Protein AF-0000000079912843 (afdb_homodimer)

pLDDT: mean 83.95, std 16.17, range [25.69, 98.44]

InterPro domains:
  IPR009057 Homedomain-like superfamily [SSF46689] (235-285)
  IPR009057 Homedomain-like superfamily [SSF46689] (287-336)
  IPR018060 AraC-like, DNA binding HTH domain [PF12833] (257-337)
  IPR018060 AraC-like, DNA binding HTH domain [PS01124] (238-339)
  IPR018060 AraC-like, DNA binding HTH domain [SM00342] (251-337)
  IPR018062 HTH domain AraC-type, conserved site [PS00041] (288-333)
  IPR035418 Transcription regulator HTH, AraC- type, ligand binding domain-like [PF14525] (35-214)
  IPR050204 AraC/XylS family transcriptional regulators [PTHR46796] (86-337)

Nearest PDB structures (foldseek):
  5fpx-assembly1_A  TM=7.312E-01  e=2.379E-04  Yersinia enterocolitica subsp. enterocolitica 8081
  3h9a-assembly1_A  TM=6.000E-01  e=5.145E-05  Bacillus subtilis
  6o2d-assembly1_A  TM=7.009E-01  e=7.924E-04  Schizosaccharomyces pombe
  1y3t-assembly1_B  TM=7.402E-01  e=2.121E-03  Bacillus subtilis
  2h0v-assembly1_B  TM=5.471E-01  e=1.446E-03  Bacillus subtilis

Radius of gyration: 29.7 Å; Cα contacts (8 Å, |Δi|>4): 1216; chains: 2; bounding box: 81×77×132 Å

Secondary structure (DSSP, 8-state):
---------------------SEEEEEES-HHHHHHHHHHHS---EEEE--SSSPP-EEEEEEEETTEEEEEEE-SS-EEEEEEE--SEEEEEEEEES-EEEEETTEEEEEBTTEEEEE-TTSEEEEEEE-TT-EEEEEEEEHHHHHHHHHHHHTS---SS----SEEETTSHHHHHHHHHHHHHHGGGGSS--GGG-HHHHHHHHHHHHHHHHHHS--TTHHHHHS------HHHHHHHHHHHHH-TTS---HHHHHHHHTS-HHHHHHHHHHHTSS-HHHHHHHHHHHHHHHHHHH--TTT--HHHHHHHTT---HHHHHHHHHHHHSS-HHHHHHH-/---------------------SEEEEEES-HHHHHHHHHHHS---EEEE--SSSPP-EEEEEEEETTEEEEEEE-SS-EEEEEEE--SEEEEEEEEES-EEEEETTEEEEEBTTEEEEE-TTSEEEEEEE-TT-EEEEEEEEHHHHHHHHHHHHTS---SS----SEEETTSHHHHHHHHHHHHHHGGGGSS--GGG-HHHHHHHHHHHHHHHHHHS--TTHHHHHS------HHHHHHHHHHHHH-TTS---HHHHHHHHTS-HHHHHHHIIIIISS-HHHHHHHHHHHHHHHHHHH--TTT--HHHHHHHTT---HHHHHHHHHHHHSS-HHHHHHH-

Solvent-accessible surface area (backbone atoms only — not comparable to full-atom values): 35858 Å² total; per-residue (Å²): 138,83,78,79,78,75,76,77,76,78,72,75,70,70,75,68,82,72,78,74,54,68,45,48,76,50,74,44,67,45,68,69,56,48,39,49,53,46,24,73,72,70,51,63,55,50,70,44,72,74,44,79,79,50,59,47,47,29,40,38,32,34,36,72,56,83,64,32,35,42,32,40,42,32,37,38,16,29,28,27,40,39,42,44,53,60,65,60,26,36,33,40,39,36,29,72,34,54,42,38,31,33,41,46,90,91,44,76,47,77,33,29,66,52,30,24,38,43,47,48,24,89,40,58,41,31,35,70,35,33,36,34,67,23,31,27,39,40,38,39,35,30,34,70,55,55,54,48,51,50,26,60,74,63,70,42,90,64,82,74,78,74,59,60,47,47,61,34,55,34,76,42,70,41,25,38,43,44,46,48,54,50,48,56,65,54,66,42,56,85,38,67,71,50,49,63,68,33,75,88,24,24,58,32,47,48,51,24,52,51,46,36,47,53,69,47,37,52,38,86,60,29,60,72,69,67,39,69,44,68,68,37,44,69,63,40,45,47,46,41,51,47,49,42,69,75,42,52,53,53,89,76,40,67,59,57,44,10,56,72,54,69,42,44,53,63,18,43,41,50,23,21,43,69,77,69,65,43,46,62,66,56,48,49,50,52,51,26,48,52,50,38,47,54,48,30,56,70,31,48,56,89,78,50,51,66,63,58,46,36,45,60,39,61,41,83,47,64,66,60,46,37,50,53,40,21,72,75,67,74,44,43,56,66,55,44,20,61,74,69,138,83,79,78,75,76,77,76,78,76,74,74,69,71,74,68,79,73,79,73,53,68,45,47,77,48,72,44,64,45,68,68,57,47,41,51,54,46,24,72,73,68,53,63,56,50,71,44,72,73,44,80,79,50,60,48,48,30,39,38,30,35,34,71,56,84,65,30,36,43,33,40,42,31,37,38,18,29,27,28,38,40,42,45,51,60,64,59,27,35,34,39,40,37,29,72,32,52,43,38,32,32,42,48,89,92,44,76,46,76,32,29,64,51,30,22,39,43,48,49,24,86,40,58,43,31,35,71,35,32,37,35,70,22,31,27,38,40,37,40,34,31,35,70,57,54,54,47,51,50,25,61,74,63,72,41,91,63,82,76,79,76,59,60,46,48,60,33,56,34,75,41,68,40,24,38,43,44,46,46,53,50,49,57,66,53,65,43,56,84,39,67,69,49,48,64,69,34,75,88,25,24,57,31,48,48,50,24,52,51,46,37,47,55,69,46,38,52,37,85,60,28,58,73,70,66,40,68,45,68,66,38,45,71,63,38,44,47,46,42,51,47,49,41,69,75,43,53,54,53,89,77,40,66,59,54,44,11,56,72,52,70,40,47,52,62,18,44,41,49,22,22,43,70,78,69,63,43,47,63,66,56,49,49,51,52,52,27,49,51,51,37,48,54,47,29,56,69,34,46,56,89,78,51,49,67,63,58,46,36,45,61,41,61,41,84,46,64,66,58,46,38,51,54,41,22,69,74,67,73,44,42,55,63,54,44,20,60,74,72

Organism: NCBI:txid1990687

Foldseek 3Di:
DPPPPPPPPPPVVPPDPLPFQQKDKDWDQDQVVVQVVCCVQANRKDKAFPDPPPTFIKIKIWGDQDQKIKIKIAGLGKMKIWRFASQFKKKKKAWPDDWWWKDWPPDIDIHDNQKIFIHDRHTTIITGIDHNPTMIMMMIGGQVVLLVLVCVLLVHHDDDDWDWDGIQGCVDPLNVVLVVLSCVVCVCSVPRDDPCSPNVRVVVSVSVSSVSCLQRIDTDCNCSNPVQFPQCPPVLLVVLVVVCLVCLQDPDDLQNSCVVSVGHSNNNQVNCCVVVVDGSVVSSVVSLLVQLLVCLLVDALVPDDSCVSCVSRPNPDQVVSQVVNCVVPVHGSNVSNVVD/DPPPPPPPPPPVPPPDPLPFQQKDKDWDQDQVVVQVVCCVQANRKDKAFPDPPPTFIKIKIWGDQDQKIKIKIAGLGKMKIWRFASQFKKKKKAKPDDWWWKDWPPDIDIHYNQKIFIHFRHTTIITGIDHNPTMIMMMIGGQVVLLVLVCVLLVHHDDDDWDWDGIQGCVDPLNVVLVVLSCVVCVCSVPRDDPCSPNVRVVVSVSVSSVSCLQRIDTDCNCSNPVQFPQCPPVLLVVLVVVCLVCLQDPDDLQNSCVVSVTHSNNNQVNCCVVVVDGSVVSSVVSLLVQLLVCLLVDALVPDDSVVSCVSRPNPDQVVSQVVNCVVPVHGSNVSNVVD

Structure (mmCIF, N/CA/C/O backbone):
data_AF-0000000079912843-model_v1
#
loop_
_entity.id
_entity.type
_entity.pdbx_description
1 polymer 'HTH araC/xylS-type domain-containing protein'
#
loop_
_atom_site.group_PDB
_atom_site.id
_atom_site.type_symbol
_atom_site.label_atom_id
_atom_site.label_alt_id
_atom_site.label_comp_id
_atom_site.label_asym_id
_atom_site.label_entity_id
_atom_site.label_seq_id
_atom_site.pdbx_PDB_ins_code
_atom_site.Cartn_x
_atom_site.Cartn_y
_atom_site.Cartn_z
_atom_site.occupancy
_atom_site.B_iso_or_equiv
_atom_site.auth_seq_id
_atom_site.auth_comp_id
_atom_site.auth_asym_id
_atom_site.auth_atom_id
_atom_site.pdbx_PDB_model_num
ATOM 1 N N . MET A 1 1 ? -24.984 -28.422 62.969 1 27.44 1 MET A N 1
ATOM 2 C CA . MET A 1 1 ? -24.062 -27.281 63.031 1 27.44 1 MET A CA 1
ATOM 3 C C . MET A 1 1 ? -23.328 -27.109 61.719 1 27.44 1 MET A C 1
ATOM 5 O O . MET A 1 1 ? -22.266 -27.703 61.5 1 27.44 1 MET A O 1
ATOM 9 N N . HIS A 1 2 ? -24.047 -27.234 60.531 1 29.14 2 HIS A N 1
ATOM 10 C CA . HIS A 1 2 ? -23.719 -27.453 59.125 1 29.14 2 HIS A CA 1
ATOM 11 C C . HIS A 1 2 ? -23.125 -26.203 58.469 1 29.14 2 HIS A C 1
ATOM 13 O O . HIS A 1 2 ? -23.797 -25.172 58.438 1 29.14 2 HIS A O 1
ATOM 19 N N . ASP A 1 3 ? -21.766 -25.922 58.75 1 27.91 3 ASP A N 1
ATOM 20 C CA . ASP A 1 3 ? -21.016 -24.734 58.406 1 27.91 3 ASP A CA 1
ATOM 21 C C . ASP A 1 3 ? -20.891 -24.594 56.875 1 27.91 3 ASP A C 1
ATOM 23 O O . ASP A 1 3 ? -20.281 -25.438 56.219 1 27.91 3 ASP A O 1
ATOM 27 N N . PRO A 1 4 ? -21.938 -24.125 56.125 1 28.7 4 PRO A N 1
ATOM 28 C CA . PRO A 1 4 ? -21.922 -24.062 54.656 1 28.7 4 PRO A CA 1
ATOM 29 C C . PRO A 1 4 ? -20.906 -23.062 54.094 1 28.7 4 PRO A C 1
ATOM 31 O O . PRO A 1 4 ? -21.062 -21.859 54.312 1 28.7 4 PRO A O 1
ATOM 34 N N . SER A 1 5 ? -19.578 -23.281 54.281 1 27.39 5 SER A N 1
ATOM 35 C CA . SER A 1 5 ? -18.547 -22.328 53.875 1 27.39 5 SER A CA 1
ATOM 36 C C . SER A 1 5 ? -18.531 -22.141 52.344 1 27.39 5 SER A C 1
ATOM 38 O O . SER A 1 5 ? -18.062 -23.016 51.625 1 27.39 5 SER A O 1
ATOM 40 N N . ARG A 1 6 ? -19.656 -21.625 51.75 1 26.97 6 ARG A N 1
ATOM 41 C CA . ARG A 1 6 ? -19.641 -21.391 50.312 1 26.97 6 ARG A CA 1
ATOM 42 C C . ARG A 1 6 ? -18.531 -20.391 49.938 1 26.97 6 ARG A C 1
ATOM 44 O O . ARG A 1 6 ? -18.547 -19.25 50.375 1 26.97 6 ARG A O 1
ATOM 51 N N . ALA A 1 7 ? -17.312 -20.906 49.562 1 27.09 7 ALA A N 1
ATOM 52 C CA . ALA A 1 7 ? -16.203 -20.141 49.031 1 27.09 7 ALA A CA 1
ATOM 53 C C . ALA A 1 7 ? -16.609 -19.391 47.75 1 27.09 7 ALA A C 1
ATOM 55 O O . ALA A 1 7 ? -17.078 -20 46.781 1 27.09 7 ALA A O 1
ATOM 56 N N . ALA A 1 8 ? -17.094 -18.141 47.906 1 31.27 8 ALA A N 1
ATOM 57 C CA . ALA A 1 8 ? -17.359 -17.188 46.844 1 31.27 8 ALA A CA 1
ATOM 58 C C . ALA A 1 8 ? -16.156 -17.078 45.906 1 31.27 8 ALA A C 1
ATOM 60 O O . ALA A 1 8 ? -15.055 -16.719 46.312 1 31.27 8 ALA A O 1
ATOM 61 N N . GLY A 1 9 ? -16.031 -18.047 44.938 1 26.84 9 GLY A N 1
ATOM 62 C CA . GLY A 1 9 ? -14.992 -18.016 43.906 1 26.84 9 GLY A CA 1
ATOM 63 C C . GLY A 1 9 ? -14.906 -16.688 43.188 1 26.84 9 GLY A C 1
ATOM 64 O O . GLY A 1 9 ? -15.898 -16.219 42.625 1 26.84 9 GLY A O 1
ATOM 65 N N . ASP A 1 10 ? -14.086 -15.695 43.719 1 28.58 10 ASP A N 1
ATOM 66 C CA . ASP A 1 10 ? -13.773 -14.375 43.188 1 28.58 10 ASP A CA 1
ATOM 67 C C . ASP A 1 10 ? -13.281 -14.484 41.75 1 28.58 10 ASP A C 1
ATOM 69 O O . ASP A 1 10 ? -12.172 -14.969 41.5 1 28.58 10 ASP A O 1
ATOM 73 N N . THR A 1 11 ? -14.148 -14.93 40.844 1 30.8 11 THR A N 1
ATOM 74 C CA . THR A 1 11 ? -13.758 -14.93 39.438 1 30.8 11 THR A CA 1
ATOM 75 C C . THR A 1 11 ? -13.281 -13.547 39 1 30.8 11 THR A C 1
ATOM 77 O O . THR A 1 11 ? -14.094 -12.633 38.844 1 30.8 11 THR A O 1
ATOM 80 N N . THR A 1 12 ? -12.234 -12.992 39.625 1 32.62 12 THR A N 1
ATOM 81 C CA . THR A 1 12 ? -11.656 -11.75 39.125 1 32.62 12 THR A CA 1
ATOM 82 C C . THR A 1 12 ? -11.336 -11.867 37.625 1 32.62 12 THR A C 1
ATOM 84 O O . THR A 1 12 ? -10.414 -12.594 37.219 1 32.62 12 THR A O 1
ATOM 87 N N . GLY A 1 13 ? -12.336 -11.961 36.781 1 28.59 13 GLY A N 1
ATOM 88 C CA . GLY A 1 13 ? -12.141 -11.906 35.344 1 28.59 13 GLY A CA 1
ATOM 89 C C . GLY A 1 13 ? -11.266 -10.75 34.906 1 28.59 13 GLY A C 1
ATOM 90 O O . GLY A 1 13 ? -11.586 -9.586 35.188 1 28.59 13 GLY A O 1
ATOM 91 N N . VAL A 1 14 ? -9.984 -10.875 34.938 1 32.34 14 VAL A N 1
ATOM 92 C CA . VAL A 1 14 ? -9.062 -9.906 34.344 1 32.34 14 VAL A CA 1
ATOM 93 C C . VAL A 1 14 ? -9.625 -9.422 33 1 32.34 14 VAL A C 1
ATOM 95 O O . VAL A 1 14 ? -9.984 -10.227 32.125 1 32.34 14 VAL A O 1
ATOM 98 N N . PRO A 1 15 ? -10.25 -8.242 33.031 1 32.5 15 PRO A N 1
ATOM 99 C CA . PRO A 1 15 ? -10.805 -7.805 31.75 1 32.5 15 PRO A CA 1
ATOM 100 C C . PRO A 1 15 ? -9.836 -8.023 30.594 1 32.5 15 PRO A C 1
ATOM 102 O O . PRO A 1 15 ? -8.617 -8.008 30.797 1 32.5 15 PRO A O 1
ATOM 105 N N . GLU A 1 16 ? -10.102 -8.836 29.656 1 32.59 16 GLU A N 1
ATOM 106 C CA . GLU A 1 16 ? -9.391 -9.047 28.406 1 32.59 16 GLU A CA 1
ATOM 107 C C . GLU A 1 16 ? -8.805 -7.742 27.875 1 32.59 16 GLU A C 1
ATOM 109 O O . GLU A 1 16 ? -9.43 -6.684 27.984 1 32.59 16 GLU A O 1
ATOM 114 N N . PRO A 1 17 ? -7.566 -7.52 27.875 1 34.62 17 PRO A N 1
ATOM 115 C CA . PRO A 1 17 ? -7.031 -6.27 27.328 1 34.62 17 PRO A CA 1
ATOM 116 C C . PRO A 1 17 ? -7.848 -5.746 26.141 1 34.62 17 PRO A C 1
ATOM 118 O O . PRO A 1 17 ? -8.18 -6.508 25.234 1 34.62 17 PRO A O 1
ATOM 121 N N . GLU A 1 18 ? -8.906 -4.98 26.266 1 35 18 GLU A N 1
ATOM 122 C CA . GLU A 1 18 ? -9.695 -4.285 25.25 1 35 18 GLU A CA 1
ATOM 123 C C . GLU A 1 18 ? -8.859 -3.971 24.016 1 35 18 GLU A C 1
ATOM 125 O O . GLU A 1 18 ? -7.84 -3.289 24.109 1 35 18 GLU A O 1
ATOM 130 N N . SER A 1 19 ? -8.609 -4.812 23.125 1 41.47 19 SER A N 1
ATOM 131 C CA . SER A 1 19 ? -8.016 -4.648 21.797 1 41.47 19 SER A CA 1
ATOM 132 C C . SER A 1 19 ? -8.32 -3.266 21.219 1 41.47 19 SER A C 1
ATOM 134 O O . SER A 1 19 ? -9.477 -2.904 21.031 1 41.47 19 SER A O 1
ATOM 136 N N . LYS A 1 20 ? -7.77 -2.115 21.703 1 48.88 20 LYS A N 1
ATOM 137 C CA . LYS A 1 20 ? -7.961 -0.681 21.531 1 48.88 20 LYS A CA 1
ATOM 138 C C . LYS A 1 20 ? -8.297 -0.354 20.078 1 48.88 20 LYS A C 1
ATOM 140 O O . LYS A 1 20 ? -7.562 -0.733 19.156 1 48.88 20 LYS A O 1
ATOM 145 N N . ARG A 1 21 ? -9.555 -0.194 19.781 1 59.09 21 ARG A N 1
ATOM 146 C CA . ARG A 1 21 ? -10.133 0.302 18.531 1 59.09 21 ARG A CA 1
ATOM 147 C C . ARG A 1 21 ? -9.258 1.389 17.906 1 59.09 21 ARG A C 1
ATOM 149 O O . ARG A 1 21 ? -8.898 2.359 18.578 1 59.09 21 ARG A O 1
ATOM 156 N N . ARG A 1 22 ? -8.703 1.047 16.719 1 75.75 22 ARG A N 1
ATOM 157 C CA . ARG A 1 22 ? -7.906 2.033 15.992 1 75.75 22 ARG A CA 1
ATOM 158 C C . ARG A 1 22 ? -8.797 3.121 15.391 1 75.75 22 ARG A C 1
ATOM 160 O O . ARG A 1 22 ? -8.375 4.277 15.281 1 75.75 22 ARG A O 1
ATOM 167 N N . VAL A 1 23 ? -10.164 2.791 15.32 1 86.06 23 VAL A N 1
ATOM 168 C CA . VAL A 1 23 ? -11.094 3.732 14.703 1 86.06 23 VAL A CA 1
ATOM 169 C C . VAL A 1 23 ? -11.812 4.535 15.789 1 86.06 23 VAL A C 1
ATOM 171 O O . VAL A 1 23 ? -12.289 3.971 16.766 1 86.06 23 VAL A O 1
ATOM 174 N N . SER A 1 24 ? -11.852 5.812 15.695 1 88.25 24 SER A N 1
ATOM 175 C CA . SER A 1 24 ? -12.625 6.703 16.562 1 88.25 24 SER A CA 1
ATOM 176 C C . SER A 1 24 ? -14.016 6.961 15.984 1 88.25 24 SER A C 1
ATOM 178 O O . SER A 1 24 ? -14.156 7.262 14.797 1 88.25 24 SER A O 1
ATOM 180 N N . ALA A 1 25 ? -14.961 6.719 16.859 1 90.69 25 ALA A N 1
ATOM 181 C CA . ALA A 1 25 ? -16.344 6.949 16.453 1 90.69 25 ALA A CA 1
ATOM 182 C C . ALA A 1 25 ? -17 8.023 17.312 1 90.69 25 ALA A C 1
ATOM 184 O O . ALA A 1 25 ? -16.844 8.016 18.547 1 90.69 25 ALA A O 1
ATOM 185 N N . PHE A 1 26 ? -17.703 9.016 16.625 1 91.94 26 PHE A N 1
ATOM 186 C CA . PHE A 1 26 ? -18.375 10.102 17.328 1 91.94 26 PHE A CA 1
ATOM 187 C C . PHE A 1 26 ? -19.719 10.422 16.688 1 91.94 26 PHE A C 1
ATOM 189 O O . PHE A 1 26 ? -19.812 10.555 15.469 1 91.94 26 PHE A O 1
ATOM 196 N N . ASP A 1 27 ? -20.75 10.469 17.469 1 94.31 27 ASP A N 1
ATOM 197 C CA . ASP A 1 27 ? -22.094 10.836 17.031 1 94.31 27 ASP A CA 1
ATOM 198 C C . ASP A 1 27 ? -22.703 11.898 17.953 1 94.31 27 ASP A C 1
ATOM 200 O O . ASP A 1 27 ? -22.516 11.852 19.172 1 94.31 27 ASP A O 1
ATOM 204 N N . THR A 1 28 ? -23.328 12.906 17.344 1 93.62 28 THR A N 1
ATOM 205 C CA . THR A 1 28 ? -23.953 13.938 18.172 1 93.62 28 THR A CA 1
ATOM 206 C C . THR A 1 28 ? -25.062 14.633 17.406 1 93.62 28 THR A C 1
ATOM 208 O O . THR A 1 28 ? -25.125 14.578 16.188 1 93.62 28 THR A O 1
ATOM 211 N N . CYS A 1 29 ? -25.969 15.258 18.141 1 94.12 29 CYS A N 1
ATOM 212 C CA . CYS A 1 29 ? -27 16.109 17.562 1 94.12 29 CYS A CA 1
ATOM 213 C C . CYS A 1 29 ? -26.812 17.562 17.953 1 94.12 29 CYS A C 1
ATOM 215 O O . CYS A 1 29 ? -27.656 18.406 17.656 1 94.12 29 CYS A O 1
ATOM 217 N N . ARG A 1 30 ? -25.719 17.844 18.625 1 92.75 30 ARG A N 1
ATOM 218 C CA . ARG A 1 30 ? -25.422 19.188 19.078 1 92.75 30 ARG A CA 1
ATOM 219 C C . ARG A 1 30 ? -24.359 19.844 18.219 1 92.75 30 ARG A C 1
ATOM 221 O O . ARG A 1 30 ? -23.312 19.25 17.953 1 92.75 30 ARG A O 1
ATOM 228 N N . LEU A 1 31 ? -24.625 21.016 17.828 1 95.62 31 LEU A N 1
ATOM 229 C CA . LEU A 1 31 ? -23.766 21.75 16.891 1 95.62 31 LEU A CA 1
ATOM 230 C C . LEU A 1 31 ? -22.391 22.016 17.516 1 95.62 31 LEU A C 1
ATOM 232 O O . LEU A 1 31 ? -21.375 21.875 16.844 1 95.62 31 LEU A O 1
ATOM 236 N N . ASP A 1 32 ? -22.375 22.391 18.766 1 93.31 32 ASP A N 1
ATOM 237 C CA . ASP A 1 32 ? -21.125 22.719 19.438 1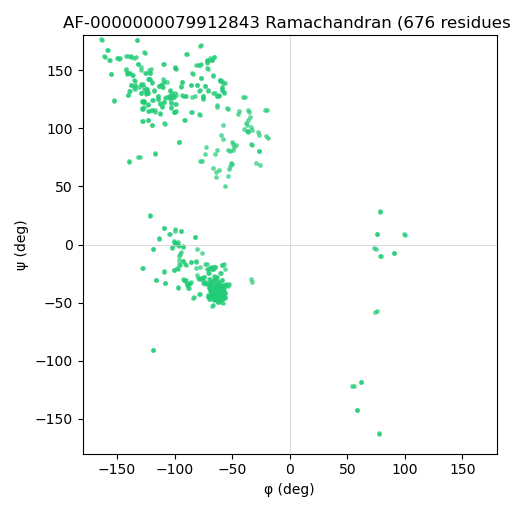 93.31 32 ASP A CA 1
ATOM 238 C C . ASP A 1 32 ? -20.25 21.469 19.594 1 93.31 32 ASP A C 1
ATOM 240 O O . ASP A 1 32 ? -19.031 21.547 19.422 1 93.31 32 ASP A O 1
ATOM 244 N N . GLU A 1 33 ? -20.875 20.375 19.859 1 93.19 33 GLU A N 1
ATOM 245 C CA . GLU A 1 33 ? -20.141 19.125 19.969 1 93.19 33 GLU A CA 1
ATOM 246 C C . GLU A 1 33 ? -19.594 18.672 18.625 1 93.19 33 GLU A C 1
ATOM 248 O O . GLU A 1 33 ? -18.469 18.172 18.531 1 93.19 33 GLU A O 1
ATOM 253 N N . ALA A 1 34 ? -20.438 18.875 17.672 1 94.62 34 ALA A N 1
ATOM 254 C CA . ALA A 1 34 ? -20.016 18.531 16.312 1 94.62 34 ALA A CA 1
ATOM 255 C C . ALA A 1 34 ? -18.781 19.328 15.898 1 94.62 34 ALA A C 1
ATOM 257 O O . ALA A 1 34 ? -17.812 18.75 15.391 1 94.62 34 ALA A O 1
ATOM 258 N N . GLN A 1 35 ? -18.828 20.578 16.141 1 94.62 35 GLN A N 1
ATOM 259 C CA . GLN A 1 35 ? -17.703 21.453 15.82 1 94.62 35 GLN A CA 1
ATOM 260 C C . GLN A 1 35 ? -16.453 21.031 16.578 1 94.62 35 GLN A C 1
ATOM 262 O O . GLN A 1 35 ? -15.359 20.984 16 1 94.62 35 GLN A O 1
ATOM 267 N N . ALA A 1 36 ? -16.625 20.703 17.797 1 91.56 36 ALA A N 1
ATOM 268 C CA . ALA A 1 36 ? -15.484 20.328 18.641 1 91.56 36 ALA A CA 1
ATOM 269 C C . ALA A 1 36 ? -14.867 19 18.188 1 91.56 36 ALA A C 1
ATOM 271 O O . ALA A 1 36 ? -13.641 18.875 18.109 1 91.56 36 ALA A O 1
ATOM 272 N N . ALA A 1 37 ? -15.703 18.078 17.844 1 88.94 37 ALA A N 1
ATOM 273 C CA . ALA A 1 37 ? -15.234 16.766 17.438 1 88.94 37 ALA A CA 1
ATOM 274 C C . ALA A 1 37 ? -14.438 16.844 16.141 1 88.94 37 ALA A C 1
ATOM 276 O O . ALA A 1 37 ? -13.336 16.281 16.047 1 88.94 37 ALA A O 1
ATOM 277 N N . LEU A 1 38 ? -14.992 17.562 15.164 1 93.44 38 LEU A N 1
ATOM 278 C CA . LEU A 1 38 ? -14.289 17.688 13.891 1 93.44 38 LEU A CA 1
ATOM 279 C C . LEU A 1 38 ? -13.008 18.5 14.062 1 93.44 38 LEU A C 1
ATOM 281 O O . LEU A 1 38 ? -11.984 18.188 13.445 1 93.44 38 LEU A O 1
ATOM 285 N N . GLY A 1 39 ? -13.078 19.5 14.875 1 91.5 39 GLY A N 1
ATOM 286 C CA . GLY A 1 39 ? -11.914 20.328 15.141 1 91.5 39 GLY A CA 1
ATOM 287 C C . GLY A 1 39 ? -10.758 19.547 15.75 1 91.5 39 GLY A C 1
ATOM 288 O O . GLY A 1 39 ? -9.594 19.797 15.43 1 91.5 39 GLY A O 1
ATOM 289 N N . GLN A 1 40 ? -11.047 18.594 16.578 1 85.31 40 GLN A N 1
ATOM 290 C CA . GLN A 1 40 ? -10.039 17.766 17.25 1 85.31 40 GLN A CA 1
ATOM 291 C C . GLN A 1 40 ? -9.422 16.766 16.297 1 85.31 40 GLN A C 1
ATOM 293 O O . GLN A 1 40 ? -8.258 16.391 16.453 1 85.31 40 GLN A O 1
ATOM 298 N N . THR A 1 41 ? -10.133 16.406 15.359 1 86.69 41 THR A N 1
ATOM 299 C CA . THR A 1 41 ? -9.695 15.328 14.477 1 86.69 41 THR A CA 1
ATOM 300 C C . THR A 1 41 ? -9.047 15.891 13.211 1 86.69 41 THR A C 1
ATOM 302 O O . THR A 1 41 ? -8.062 15.344 12.719 1 86.69 41 THR A O 1
ATOM 305 N N . TYR A 1 42 ? -9.609 16.938 12.797 1 92.38 42 TYR A N 1
ATOM 306 C CA . TYR A 1 42 ? -9.117 17.531 11.562 1 92.38 42 TYR A CA 1
ATOM 307 C C . TYR A 1 42 ? -8.594 18.938 11.805 1 92.38 42 TYR A C 1
ATOM 309 O O . TYR A 1 42 ? -7.473 19.125 12.289 1 92.38 42 TYR A O 1
ATOM 317 N N . TYR A 1 43 ? -9.609 19.953 11.633 1 89.5 43 TYR A N 1
ATOM 318 C CA . TYR A 1 43 ? -9.188 21.344 11.703 1 89.5 43 TYR A CA 1
ATOM 319 C C . TYR A 1 43 ? -10.148 22.156 12.555 1 89.5 43 TYR A C 1
ATOM 321 O O . TYR A 1 43 ? -11.359 21.969 12.5 1 89.5 43 TYR A O 1
ATOM 329 N N . PRO A 1 44 ? -9.445 23.109 13.336 1 89.69 44 PRO A N 1
ATOM 330 C CA . PRO A 1 44 ? -10.367 24.109 13.891 1 89.69 44 PRO A CA 1
ATOM 331 C C . PRO A 1 44 ? -11.156 24.844 12.805 1 89.69 44 PRO A C 1
ATOM 333 O O . PRO A 1 44 ? -10.625 25.109 11.727 1 89.69 44 PRO A O 1
ATOM 336 N N . HIS A 1 45 ? -12.453 25.062 13.086 1 91.69 45 HIS A N 1
ATOM 337 C CA . HIS A 1 45 ? -13.305 25.688 12.086 1 91.69 45 HIS A CA 1
ATOM 338 C C . HIS A 1 45 ? -14.555 26.281 12.719 1 91.69 45 HIS A C 1
ATOM 340 O O . HIS A 1 45 ? -14.828 26.047 13.898 1 91.69 45 HIS A O 1
ATOM 346 N N . ARG A 1 46 ? -15.156 27.156 12 1 95.62 46 ARG A N 1
ATOM 347 C CA . ARG A 1 46 ? -16.5 27.609 12.352 1 95.62 46 ARG A CA 1
ATOM 348 C C . ARG A 1 46 ? -17.562 26.781 11.641 1 95.62 46 ARG A C 1
ATOM 350 O O . ARG A 1 46 ? -17.469 26.547 10.43 1 95.62 46 ARG A O 1
ATOM 357 N N . LEU A 1 47 ? -18.5 26.25 12.375 1 96.75 47 LEU A N 1
ATOM 358 C CA . LEU A 1 47 ? -19.609 25.438 11.859 1 96.75 47 LEU A CA 1
ATOM 359 C C . LEU A 1 47 ? -20.938 26.141 12.078 1 96.75 47 LEU A C 1
ATOM 361 O O . LEU A 1 47 ? -21.266 26.547 13.195 1 96.75 47 LEU A O 1
ATOM 365 N N . ASP A 1 48 ? -21.688 26.312 11 1 97.12 48 ASP A N 1
ATOM 366 C CA . ASP A 1 48 ? -23.016 26.906 11.094 1 97.12 48 ASP A CA 1
ATOM 367 C C . ASP A 1 48 ? -24.078 26.016 10.453 1 97.12 48 ASP A C 1
ATOM 369 O O . ASP A 1 48 ? -23.844 25.453 9.375 1 97.12 48 ASP A O 1
ATOM 373 N N . GLN A 1 49 ? -25.125 25.828 11.109 1 96.81 49 GLN A N 1
ATOM 374 C CA . GLN A 1 49 ? -26.266 25.125 10.516 1 96.81 49 GLN A CA 1
ATOM 375 C C . GLN A 1 49 ? -27.109 26.078 9.672 1 96.81 49 GLN A C 1
ATOM 377 O O . GLN A 1 49 ? -27.578 27.109 10.164 1 96.81 49 GLN A O 1
ATOM 382 N N . LEU A 1 50 ? -27.359 25.719 8.508 1 95.25 50 LEU A N 1
ATOM 383 C CA . LEU A 1 50 ? -28 26.625 7.57 1 95.25 50 LEU A CA 1
ATOM 384 C C . LEU A 1 50 ? -29.516 26.438 7.598 1 95.25 50 LEU A C 1
ATOM 386 O O . LEU A 1 50 ? -30.266 27.375 7.266 1 95.25 50 LEU A O 1
ATOM 390 N N . THR A 1 51 ? -29.922 25.203 7.902 1 89.38 51 THR A N 1
ATOM 391 C CA . THR A 1 51 ? -31.344 24.906 7.996 1 89.38 51 THR A CA 1
ATOM 392 C C . THR A 1 51 ? -31.656 24.203 9.312 1 89.38 51 THR A C 1
ATOM 394 O O . THR A 1 51 ? -30.781 23.578 9.922 1 89.38 51 THR A O 1
ATOM 397 N N . THR A 1 52 ? -32.875 24.375 9.781 1 82.69 52 THR A N 1
ATOM 398 C CA . THR A 1 52 ? -33.281 23.75 11.031 1 82.69 52 THR A CA 1
ATOM 399 C C . THR A 1 52 ? -34 22.438 10.773 1 82.69 52 THR A C 1
ATOM 401 O O . THR A 1 52 ? -34.25 21.656 11.695 1 82.69 52 THR A O 1
ATOM 404 N N . ASP A 1 53 ? -34.406 22.156 9.523 1 83.44 53 ASP A N 1
ATOM 405 C CA . ASP A 1 53 ? -35.031 20.891 9.102 1 83.44 53 ASP A CA 1
ATOM 406 C C . ASP A 1 53 ? -34.281 20.297 7.898 1 83.44 53 ASP A C 1
ATOM 408 O O . ASP A 1 53 ? -34.219 20.922 6.84 1 83.44 53 ASP A O 1
ATOM 412 N N . PRO A 1 54 ? -33.688 19.031 8.102 1 85.88 54 PRO A N 1
ATOM 413 C CA . PRO A 1 54 ? -33.688 18.109 9.242 1 85.88 54 PRO A CA 1
ATOM 414 C C . PRO A 1 54 ? -32.719 18.531 10.344 1 85.88 54 PRO A C 1
ATOM 416 O O . PRO A 1 54 ? -31.938 19.469 10.156 1 85.88 54 PRO A O 1
ATOM 419 N N . ASP A 1 55 ? -32.906 17.734 11.492 1 89.75 55 ASP A N 1
ATOM 420 C CA . ASP A 1 55 ? -32.031 17.969 12.633 1 89.75 55 ASP A CA 1
ATOM 421 C C . ASP A 1 55 ? -30.594 17.484 12.352 1 89.75 55 ASP A C 1
ATOM 423 O O . ASP A 1 55 ? -30.391 16.578 11.547 1 89.75 55 ASP A O 1
ATOM 427 N N . LEU A 1 56 ? -29.703 18.141 12.984 1 95.06 56 LEU A N 1
ATOM 428 C CA . LEU A 1 56 ? -28.312 17.734 12.922 1 95.06 56 LEU A CA 1
ATOM 429 C C . LEU A 1 56 ? -28.109 16.359 13.531 1 95.06 56 LEU A C 1
ATOM 431 O O . LEU A 1 56 ? -28.562 16.094 14.648 1 95.06 56 LEU A O 1
ATOM 435 N N . THR A 1 57 ? -27.672 15.43 12.82 1 95.62 57 THR A N 1
ATOM 436 C CA . THR A 1 57 ? -27.281 14.094 13.266 1 95.62 57 THR A CA 1
ATOM 437 C C . THR A 1 57 ? -25.906 13.719 12.734 1 95.62 57 THR A C 1
ATOM 439 O O . THR A 1 57 ? -25.781 12.883 11.836 1 95.62 57 THR A O 1
ATOM 442 N N . MET A 1 58 ? -24.922 14.305 13.344 1 96.69 58 MET A N 1
ATOM 443 C CA . MET A 1 58 ? -23.562 14.133 12.836 1 96.69 58 MET A CA 1
ATOM 444 C C . MET A 1 58 ? -23.031 12.734 13.141 1 96.69 58 MET A C 1
ATOM 446 O O . MET A 1 58 ? -23.281 12.203 14.227 1 96.69 58 MET A O 1
ATOM 450 N N . SER A 1 59 ? -22.422 12.125 12.242 1 97.44 59 SER A N 1
ATOM 451 C CA . SER A 1 59 ? -21.656 10.891 12.406 1 97.44 59 SER A CA 1
ATOM 452 C C . SER A 1 59 ? -20.234 11.047 11.852 1 97.44 59 SER A C 1
ATOM 454 O O . SER A 1 59 ? -20.062 11.445 10.703 1 97.44 59 SER A O 1
ATOM 456 N N . LEU A 1 60 ? -19.25 10.812 12.703 1 96.06 60 LEU A N 1
ATOM 457 C CA . LEU A 1 60 ? -17.844 10.93 12.336 1 96.06 60 LEU A CA 1
ATOM 458 C C . LEU A 1 60 ? -17.078 9.656 12.711 1 96.06 60 LEU A C 1
ATOM 460 O O . LEU A 1 60 ? -17.094 9.234 13.867 1 96.06 60 LEU A O 1
ATOM 464 N N . ARG A 1 61 ? -16.547 8.961 11.758 1 96.38 61 ARG A N 1
ATOM 465 C CA . ARG A 1 61 ? -15.633 7.836 11.938 1 96.38 61 ARG A CA 1
ATOM 466 C C . ARG A 1 61 ? -14.25 8.164 11.383 1 96.38 61 ARG A C 1
ATOM 468 O O . ARG A 1 61 ? -14.125 8.609 10.242 1 96.38 61 ARG A O 1
ATOM 475 N N . THR A 1 62 ? -13.227 7.969 12.203 1 94.88 62 THR A N 1
ATOM 476 C CA . THR A 1 62 ? -11.898 8.367 11.734 1 94.88 62 THR A CA 1
ATOM 477 C C . THR A 1 62 ? -10.844 7.367 12.195 1 94.88 62 THR A C 1
ATOM 479 O O . THR A 1 62 ? -11.016 6.695 13.211 1 94.88 62 THR A O 1
ATOM 482 N N . VAL A 1 63 ? -9.852 7.25 11.43 1 92.69 63 VAL A N 1
ATOM 483 C CA . VAL A 1 63 ? -8.648 6.508 11.805 1 92.69 63 VAL A CA 1
ATOM 484 C C . VAL A 1 63 ? -7.406 7.312 11.438 1 92.69 63 VAL A C 1
ATOM 486 O O . VAL A 1 63 ? -7.359 7.953 10.383 1 92.69 63 VAL A O 1
ATOM 489 N N . ARG A 1 64 ? -6.531 7.352 12.352 1 89.62 64 ARG A N 1
ATOM 490 C CA . ARG A 1 64 ? -5.238 7.98 12.094 1 89.62 64 ARG A CA 1
ATOM 491 C C . ARG A 1 64 ? -4.18 6.938 11.758 1 89.62 64 ARG A C 1
ATOM 493 O O . ARG A 1 64 ? -3.932 6.02 12.539 1 89.62 64 ARG A O 1
ATOM 500 N N . LEU A 1 65 ? -3.615 7.047 10.633 1 89.56 65 LEU A N 1
ATOM 501 C CA . LEU A 1 65 ? -2.553 6.172 10.148 1 89.56 65 LEU A CA 1
ATOM 502 C C . LEU A 1 65 ? -1.264 6.957 9.93 1 89.56 65 LEU A C 1
ATOM 504 O O . LEU A 1 65 ? -0.927 7.297 8.789 1 89.56 65 LEU A O 1
ATOM 508 N N . GLY A 1 66 ? -0.582 7.223 11.055 1 87.31 66 GLY A N 1
ATOM 509 C CA . GLY A 1 66 ? 0.609 8.055 10.961 1 87.31 66 GLY A CA 1
ATOM 510 C C . GLY A 1 66 ? 0.321 9.453 10.453 1 87.31 66 GLY A C 1
ATOM 511 O O . GLY A 1 66 ? -0.444 10.195 11.07 1 87.31 66 GLY A O 1
ATOM 512 N N . PRO A 1 67 ? 0.927 9.789 9.273 1 87.69 67 PRO A N 1
ATOM 513 C CA . PRO A 1 67 ? 0.776 11.148 8.75 1 87.69 67 PRO A CA 1
ATOM 514 C C . PRO A 1 67 ? -0.535 11.344 7.992 1 87.69 67 PRO A C 1
ATOM 516 O O . PRO A 1 67 ? -0.747 12.398 7.379 1 87.69 67 PRO A O 1
ATOM 519 N N . LEU A 1 68 ? -1.35 10.336 8.055 1 93.19 68 LEU A N 1
ATOM 520 C CA . LEU A 1 68 ? -2.604 10.375 7.312 1 93.19 68 LEU A CA 1
ATOM 521 C C . LEU A 1 68 ? -3.791 10.133 8.234 1 93.19 68 LEU A C 1
ATOM 523 O O . LEU A 1 68 ? -3.758 9.227 9.07 1 93.19 68 LEU A O 1
ATOM 527 N N . THR A 1 69 ? -4.738 10.969 8.156 1 94.94 69 THR A N 1
ATOM 528 C CA . THR A 1 69 ? -6.016 10.758 8.828 1 94.94 69 THR A CA 1
ATOM 529 C C . THR A 1 69 ? -7.133 10.531 7.812 1 94.94 69 THR A C 1
ATOM 531 O O . THR A 1 69 ? -7.316 11.336 6.895 1 94.94 69 THR A O 1
ATOM 534 N N . LEU A 1 70 ? -7.746 9.438 7.93 1 96.56 70 LEU A N 1
ATOM 535 C CA . LEU A 1 70 ? -8.852 9.055 7.059 1 96.56 70 LEU A CA 1
ATOM 536 C C . LEU A 1 70 ? -10.164 9.016 7.836 1 96.56 70 LEU A C 1
ATOM 538 O O . LEU A 1 70 ? -10.203 8.516 8.969 1 96.56 70 LEU A O 1
ATOM 542 N N . GLY A 1 71 ? -11.234 9.57 7.172 1 97.31 71 GLY A N 1
ATOM 543 C CA . GLY A 1 71 ? -12.492 9.523 7.902 1 97.31 71 GLY A CA 1
ATOM 544 C C . GLY A 1 71 ? -13.711 9.648 7 1 97.31 71 GLY A C 1
ATOM 545 O O . GLY A 1 71 ? -13.578 9.898 5.801 1 97.31 71 GLY A O 1
ATOM 546 N N . ARG A 1 72 ? -14.828 9.367 7.562 1 98.19 72 ARG A N 1
ATOM 547 C CA . ARG A 1 72 ? -16.156 9.531 6.973 1 98.19 72 ARG A CA 1
ATOM 548 C C . ARG A 1 72 ? -17.031 10.43 7.848 1 98.19 72 ARG A C 1
ATOM 550 O O . ARG A 1 72 ? -17.094 10.242 9.062 1 98.19 72 ARG A O 1
ATOM 557 N N . LEU A 1 73 ? -17.656 11.43 7.215 1 97.88 73 LEU A N 1
ATOM 558 C CA . LEU A 1 73 ? -18.391 12.445 7.965 1 97.88 73 LEU A CA 1
ATOM 559 C C . LEU A 1 73 ? -19.75 12.711 7.34 1 97.88 73 LEU A C 1
ATOM 561 O O . LEU A 1 73 ? -19.875 12.789 6.113 1 97.88 73 LEU A O 1
ATOM 565 N N . SER A 1 74 ? -20.766 12.828 8.117 1 97.69 74 SER A N 1
ATOM 566 C CA . SER A 1 74 ? -22.094 13.32 7.754 1 97.69 74 SER A CA 1
ATOM 567 C C . SER A 1 74 ? -22.672 14.219 8.844 1 97.69 74 SER A C 1
ATOM 569 O O . SER A 1 74 ? -22.328 14.062 10.023 1 97.69 74 SER A O 1
ATOM 571 N N . TYR A 1 75 ? -23.438 15.18 8.445 1 97.06 75 TYR A N 1
ATOM 572 C CA . TYR A 1 75 ? -24.047 16.078 9.422 1 97.06 75 TYR A CA 1
ATOM 573 C C . TYR A 1 75 ? -25.547 15.844 9.531 1 97.06 75 TYR A C 1
ATOM 575 O O . TYR A 1 75 ? -26.172 16.219 10.523 1 97.06 75 TYR A O 1
ATOM 583 N N . GLY A 1 76 ? -26.156 15.289 8.539 1 95.75 76 GLY A N 1
ATOM 584 C CA . GLY A 1 76 ? -27.578 15.047 8.539 1 95.75 76 GLY A CA 1
ATOM 585 C C . GLY A 1 76 ? -28.406 16.312 8.352 1 95.75 76 GLY A C 1
ATOM 586 O O . GLY A 1 76 ? -29.625 16.266 8.289 1 95.75 76 GLY A O 1
ATOM 587 N N . ALA A 1 77 ? -27.734 17.5 8.266 1 96.06 77 ALA A N 1
ATOM 588 C CA . ALA A 1 77 ? -28.344 18.797 8.031 1 96.06 77 ALA A CA 1
ATOM 589 C C . ALA A 1 77 ? -27.469 19.656 7.121 1 96.06 77 ALA A C 1
ATOM 591 O O . ALA A 1 77 ? -26.297 19.328 6.891 1 96.06 77 ALA A O 1
ATOM 592 N N . GLU A 1 78 ? -28.125 20.688 6.574 1 97.06 78 GLU A N 1
ATOM 593 C CA . GLU A 1 78 ? -27.344 21.609 5.758 1 97.06 78 GLU A CA 1
ATOM 594 C C . GLU A 1 78 ? -26.484 22.516 6.625 1 97.06 78 GLU A C 1
ATOM 596 O O . GLU A 1 78 ? -26.984 23.172 7.551 1 97.06 78 GLU A O 1
ATOM 601 N N . VAL A 1 79 ? -25.219 22.5 6.324 1 97.56 79 VAL A N 1
ATOM 602 C CA . VAL A 1 79 ? -24.297 23.25 7.172 1 97.56 79 VAL A CA 1
ATOM 603 C C . VAL A 1 79 ? -23.281 23.984 6.305 1 97.56 79 VAL A C 1
ATOM 605 O O . VAL A 1 79 ? -23.188 23.75 5.098 1 97.56 79 VAL A O 1
ATOM 608 N N . SER A 1 80 ? -22.656 24.953 6.883 1 97.38 80 SER A N 1
ATOM 609 C CA . SER A 1 80 ? -21.5 25.609 6.301 1 97.38 80 SER A CA 1
ATOM 610 C C . SER A 1 80 ? -20.281 25.5 7.227 1 97.38 80 SER A C 1
ATOM 612 O O . SER A 1 80 ? -20.438 25.406 8.445 1 97.38 80 SER A O 1
ATOM 614 N N . LEU A 1 81 ? -19.125 25.422 6.641 1 96.69 81 LEU A N 1
ATOM 615 C CA . LEU A 1 81 ? -17.875 25.328 7.383 1 96.69 81 LEU A CA 1
ATOM 616 C C . LEU A 1 81 ? -16.875 26.375 6.898 1 96.69 81 LEU A C 1
ATOM 618 O O . LEU A 1 81 ? -16.766 26.609 5.695 1 96.69 81 LEU A O 1
ATOM 622 N N . ASP A 1 82 ? -16.172 27.016 7.848 1 95.12 82 ASP A N 1
ATOM 623 C CA . ASP A 1 82 ? -15.07 27.906 7.551 1 95.12 82 ASP A CA 1
ATOM 624 C C . ASP A 1 82 ? -13.789 27.469 8.25 1 95.12 82 ASP A C 1
ATOM 626 O O . ASP A 1 82 ? -13.641 27.641 9.461 1 95.12 82 ASP A O 1
ATOM 630 N N . PHE A 1 83 ? -12.867 26.953 7.504 1 90.19 83 PHE A N 1
ATOM 631 C CA . PHE A 1 83 ? -11.641 26.391 8.055 1 90.19 83 PHE A CA 1
ATOM 632 C C . PHE A 1 83 ? -10.531 27.422 8.094 1 90.19 83 PHE A C 1
ATOM 634 O O . PHE A 1 83 ? -9.523 27.25 8.781 1 90.19 83 PHE A O 1
ATOM 641 N N . GLY A 1 84 ? -10.68 28.531 7.414 1 87.12 84 GLY A N 1
ATOM 642 C CA . GLY A 1 84 ? -9.516 29.359 7.176 1 87.12 84 GLY A CA 1
ATOM 643 C C . GLY A 1 84 ? -8.406 28.641 6.43 1 87.12 84 GLY A C 1
ATOM 644 O O . GLY A 1 84 ? -8.672 27.938 5.457 1 87.12 84 GLY A O 1
ATOM 645 N N . GLU A 1 85 ? -7.203 28.906 6.789 1 85.75 85 GLU A N 1
ATOM 646 C CA . GLU A 1 85 ? -6.09 28.156 6.215 1 85.75 85 GLU A CA 1
ATOM 647 C C . GLU A 1 85 ? -5.84 26.875 6.984 1 85.75 85 GLU A C 1
ATOM 649 O O . GLU A 1 85 ? -5.918 26.844 8.219 1 85.75 85 GLU A O 1
ATOM 654 N N . LEU A 1 86 ? -5.602 25.844 6.234 1 84.44 86 LEU A N 1
ATOM 655 C CA . LEU A 1 86 ? -5.324 24.562 6.887 1 84.44 86 LEU A CA 1
ATOM 656 C C . LEU A 1 86 ? -3.932 24.562 7.504 1 84.44 86 LEU A C 1
ATOM 658 O O . LEU A 1 86 ? -3.678 23.844 8.477 1 84.44 86 LEU A O 1
ATOM 662 N N . GLU A 1 87 ? -3.025 25.266 6.895 1 79.81 87 GLU A N 1
ATOM 663 C CA . GLU A 1 87 ? -1.667 25.562 7.336 1 79.81 87 GLU A CA 1
ATOM 664 C C . GLU A 1 87 ? -0.761 24.344 7.199 1 79.81 87 GLU A C 1
ATOM 666 O O . GLU A 1 87 ? 0.213 24.359 6.441 1 79.81 87 GLU A O 1
ATOM 671 N N . ASN A 1 88 ? -1.03 23.188 7.816 1 86.25 88 ASN A N 1
ATOM 672 C CA . ASN A 1 88 ? -0.057 22.094 7.91 1 86.25 88 ASN A CA 1
ATOM 673 C C . ASN A 1 88 ? -0.584 20.812 7.273 1 86.25 88 ASN A C 1
ATOM 675 O O . ASN A 1 88 ? -0.146 19.719 7.625 1 86.25 88 ASN A O 1
ATOM 679 N N . ALA A 1 89 ? -1.54 21.047 6.301 1 93.69 89 ALA A N 1
ATOM 680 C CA . ALA A 1 89 ? -2.1 19.812 5.742 1 93.69 89 ALA A CA 1
ATOM 681 C C . ALA A 1 89 ? -2.646 20.047 4.34 1 93.69 89 ALA A C 1
ATOM 683 O O . ALA A 1 89 ? -3.027 21.172 3.992 1 93.69 89 ALA A O 1
ATOM 684 N N . TYR A 1 90 ? -2.529 19.031 3.537 1 96 90 TYR A N 1
ATOM 685 C CA . TYR A 1 90 ? -3.367 18.891 2.352 1 96 90 TYR A CA 1
ATOM 686 C C . TYR A 1 90 ? -4.598 18.047 2.654 1 96 90 TYR A C 1
ATOM 688 O O . TYR A 1 90 ? -4.52 17.062 3.396 1 96 90 TYR A O 1
ATOM 696 N N . HIS A 1 91 ? -5.719 18.438 2.127 1 96.94 91 HIS A N 1
ATOM 697 C CA . HIS A 1 91 ? -6.941 17.703 2.43 1 96.94 91 HIS A CA 1
ATOM 698 C C . HIS A 1 91 ? -7.691 17.344 1.154 1 96.94 91 HIS A C 1
ATOM 700 O O . HIS A 1 91 ? -7.871 18.188 0.271 1 96.94 91 HIS A O 1
ATOM 706 N N . VAL A 1 92 ? -8.07 16.062 1.03 1 97.94 92 VAL A N 1
ATOM 707 C CA . VAL A 1 92 ? -8.938 15.617 -0.055 1 97.94 92 VAL A CA 1
ATOM 708 C C . VAL A 1 92 ? -10.312 15.258 0.498 1 97.94 92 VAL A C 1
ATOM 710 O O . VAL A 1 92 ? -10.422 14.445 1.423 1 97.94 92 VAL A O 1
ATOM 713 N N . SER A 1 93 ? -11.32 15.875 -0.002 1 96.81 93 SER A N 1
ATOM 714 C CA . SER A 1 93 ? -12.703 15.57 0.343 1 96.81 93 SER A CA 1
ATOM 715 C C . SER A 1 93 ? -13.422 14.883 -0.812 1 96.81 93 SER A C 1
ATOM 717 O O . SER A 1 93 ? -13.453 15.398 -1.929 1 96.81 93 SER A O 1
ATOM 719 N N . ILE A 1 94 ? -14.016 13.742 -0.557 1 98.06 94 ILE A N 1
ATOM 720 C CA . ILE A 1 94 ? -14.711 12.953 -1.571 1 98.06 94 ILE A CA 1
ATOM 721 C C . ILE A 1 94 ? -16.172 12.789 -1.187 1 98.06 94 ILE A C 1
ATOM 723 O O . ILE A 1 94 ? -16.516 11.945 -0.359 1 98.06 94 ILE A O 1
ATOM 727 N N . PRO A 1 95 ? -17.062 13.531 -1.818 1 97.5 95 PRO A N 1
ATOM 728 C CA . PRO A 1 95 ? -18.484 13.297 -1.538 1 97.5 95 PRO A CA 1
ATOM 729 C C . PRO A 1 95 ? -18.938 11.898 -1.955 1 97.5 95 PRO A C 1
ATOM 731 O O . PRO A 1 95 ? -18.641 11.453 -3.064 1 97.5 95 PRO A O 1
ATOM 734 N N . LEU A 1 96 ? -19.547 11.195 -1.072 1 97.12 96 LEU A N 1
ATOM 735 C CA . LEU A 1 96 ? -20.188 9.914 -1.373 1 97.12 96 LEU A CA 1
ATOM 736 C C . LEU A 1 96 ? -21.625 10.109 -1.808 1 97.12 96 LEU A C 1
ATOM 738 O O . LEU A 1 96 ? -22.156 9.305 -2.576 1 97.12 96 LEU A O 1
ATOM 742 N N . SER A 1 97 ? -22.203 11.047 -1.236 1 96.44 97 SER A N 1
ATOM 743 C CA . SER A 1 97 ? -23.562 11.492 -1.575 1 96.44 97 SER A CA 1
ATOM 744 C C . SER A 1 97 ? -23.734 12.984 -1.329 1 96.44 97 SER A C 1
ATOM 746 O O . SER A 1 97 ? -22.891 13.609 -0.667 1 96.44 97 SER A O 1
ATOM 748 N N . GLY A 1 98 ? -24.734 13.539 -1.954 1 94.56 98 GLY A N 1
ATOM 749 C CA . GLY A 1 98 ? -25.031 14.953 -1.771 1 94.56 98 GLY A CA 1
ATOM 750 C C . GLY A 1 98 ? -24.094 15.859 -2.547 1 94.56 98 GLY A C 1
ATOM 751 O O . GLY A 1 98 ? -23.562 15.469 -3.588 1 94.56 98 GLY A O 1
ATOM 752 N N . ARG A 1 99 ? -24.109 17.141 -2.092 1 93.31 99 ARG A N 1
ATOM 753 C CA . ARG A 1 99 ? -23.297 18.156 -2.76 1 93.31 99 ARG A CA 1
ATOM 754 C C . ARG A 1 99 ? -22.594 19.047 -1.747 1 93.31 99 ARG A C 1
ATOM 756 O O . ARG A 1 99 ? -23.141 19.312 -0.669 1 93.31 99 ARG A O 1
ATOM 763 N N . VAL A 1 100 ? -21.469 19.422 -2.131 1 95.44 100 VAL A N 1
ATOM 764 C CA . VAL A 1 100 ? -20.688 20.359 -1.325 1 95.44 100 VAL A CA 1
ATOM 765 C C . VAL A 1 100 ? -20.25 21.547 -2.186 1 95.44 100 VAL A C 1
ATOM 767 O O . VAL A 1 100 ? -19.688 21.359 -3.266 1 95.44 100 VAL A O 1
ATOM 770 N N . GLU A 1 101 ? -20.609 22.688 -1.74 1 95.62 101 GLU A N 1
ATOM 771 C CA . GLU A 1 101 ? -20.234 23.922 -2.424 1 95.62 101 GLU A CA 1
ATOM 772 C C . GLU A 1 101 ? -19.109 24.625 -1.684 1 95.62 101 GLU A C 1
ATOM 774 O O . GLU A 1 101 ? -19.188 24.859 -0.475 1 95.62 101 GLU A O 1
ATOM 779 N N . THR A 1 102 ? -18.062 24.938 -2.393 1 93.5 102 THR A N 1
ATOM 780 C CA . THR A 1 102 ? -16.922 25.594 -1.793 1 93.5 102 THR A CA 1
ATOM 781 C C . THR A 1 102 ? -16.625 26.922 -2.492 1 93.5 102 THR A C 1
ATOM 783 O O . THR A 1 102 ? -16.969 27.094 -3.666 1 93.5 102 THR A O 1
ATOM 786 N N . GLN A 1 103 ? -16.078 27.828 -1.7 1 87.31 103 GLN A N 1
ATOM 787 C CA . GLN A 1 103 ? -15.656 29.109 -2.229 1 87.31 103 GLN A CA 1
ATOM 788 C C . GLN A 1 103 ? -14.172 29.344 -1.962 1 87.31 103 GLN A C 1
ATOM 790 O O . GLN A 1 103 ? -13.719 29.25 -0.82 1 87.31 103 GLN A O 1
ATOM 795 N N . THR A 1 104 ? -13.422 29.406 -2.941 1 75.94 104 THR A N 1
ATOM 796 C CA . THR A 1 104 ? -12.023 29.828 -2.867 1 75.94 104 THR A CA 1
ATOM 797 C C . THR A 1 104 ? -11.789 31.109 -3.664 1 75.94 104 THR A C 1
ATOM 799 O O . THR A 1 104 ? -11.789 31.078 -4.898 1 75.94 104 THR A O 1
ATOM 802 N N . GLY A 1 105 ? -11.43 32.125 -2.996 1 72.25 105 GLY A N 1
ATOM 803 C CA . GLY A 1 105 ? -11.414 33.406 -3.67 1 72.25 105 GLY A CA 1
ATOM 804 C C . GLY A 1 105 ? -12.734 33.75 -4.328 1 72.25 105 GLY A C 1
ATOM 805 O O . GLY A 1 105 ? -13.773 33.812 -3.662 1 72.25 105 GLY A O 1
ATOM 806 N N . ARG A 1 106 ? -12.609 33.969 -5.715 1 74.38 106 ARG A N 1
ATOM 807 C CA . ARG A 1 106 ? -13.805 34.375 -6.473 1 74.38 106 ARG A CA 1
ATOM 808 C C . ARG A 1 106 ? -14.43 33.156 -7.152 1 74.38 106 ARG A C 1
ATOM 810 O O . ARG A 1 106 ? -15.492 33.281 -7.766 1 74.38 106 ARG A O 1
ATOM 817 N N . GLN A 1 107 ? -13.844 32.094 -6.918 1 80.5 107 GLN A N 1
ATOM 818 C CA . GLN A 1 107 ? -14.305 30.891 -7.633 1 80.5 107 GLN A CA 1
ATOM 819 C C . GLN A 1 107 ? -15.148 30 -6.723 1 80.5 107 GLN A C 1
ATOM 821 O O . GLN A 1 107 ? -14.82 29.812 -5.547 1 80.5 107 GLN A O 1
ATOM 826 N N . THR A 1 108 ? -16.375 29.719 -7.305 1 88.06 108 THR A N 1
ATOM 827 C CA . THR A 1 108 ? -17.219 28.75 -6.625 1 88.06 108 THR A CA 1
ATOM 828 C C . THR A 1 108 ? -17.172 27.391 -7.324 1 88.06 108 THR A C 1
ATOM 830 O O . THR A 1 108 ? -17.266 27.328 -8.555 1 88.06 108 THR A O 1
ATOM 833 N N . ASN A 1 109 ? -16.938 26.391 -6.504 1 90.62 109 ASN A N 1
ATOM 834 C CA . ASN A 1 109 ? -16.906 25.047 -7.039 1 90.62 109 ASN A CA 1
ATOM 835 C C . ASN A 1 109 ? -17.906 24.141 -6.336 1 90.62 109 ASN A C 1
ATOM 837 O O . ASN A 1 109 ? -18.188 24.312 -5.148 1 90.62 109 ASN A O 1
ATOM 841 N N . ILE A 1 110 ? -18.5 23.266 -7.141 1 93.88 110 ILE A N 1
ATOM 842 C CA . ILE A 1 110 ? -19.391 22.25 -6.598 1 93.88 110 ILE A CA 1
ATOM 843 C C . ILE A 1 110 ? -18.734 20.875 -6.73 1 93.88 110 ILE A C 1
ATOM 845 O O . ILE A 1 110 ? -18.25 20.5 -7.805 1 93.88 110 ILE A O 1
ATOM 849 N N . PHE A 1 111 ? -18.844 20.156 -5.676 1 93.12 111 PHE A N 1
ATOM 850 C CA . PHE A 1 111 ? -18.219 18.844 -5.664 1 93.12 111 PHE A CA 1
ATOM 851 C C . PHE A 1 111 ? -19.25 17.75 -5.449 1 93.12 111 PHE A C 1
ATOM 853 O O . PHE A 1 111 ? -20.219 17.938 -4.715 1 93.12 111 PHE A O 1
ATOM 860 N N . THR A 1 112 ? -19.031 16.641 -6.23 1 92.56 112 THR A N 1
ATOM 861 C CA . THR A 1 112 ? -19.906 15.484 -6.285 1 92.56 112 THR A CA 1
ATOM 862 C C . THR A 1 112 ? -19.094 14.195 -6.16 1 92.56 112 THR A C 1
ATOM 864 O O . THR A 1 112 ? -17.875 14.234 -6.062 1 92.56 112 THR A O 1
ATOM 867 N N . PRO A 1 113 ? -19.781 13.039 -6.117 1 93 113 PRO A N 1
ATOM 868 C CA . PRO A 1 113 ? -19.062 11.773 -6.012 1 93 113 PRO A CA 1
ATOM 869 C C . PRO A 1 113 ? -18.094 11.547 -7.172 1 93 113 PRO A C 1
ATOM 871 O O . PRO A 1 113 ? -17.172 10.727 -7.066 1 93 113 PRO A O 1
ATOM 874 N N . GLU A 1 114 ? -18.25 12.273 -8.281 1 94 114 GLU A N 1
ATOM 875 C CA . GLU A 1 114 ? -17.359 12.125 -9.43 1 94 114 GLU A CA 1
ATOM 876 C C . GLU A 1 114 ? -16.234 13.156 -9.391 1 94 114 GLU A C 1
ATOM 878 O O . GLU A 1 114 ? -15.25 13.039 -10.125 1 94 114 GLU A O 1
ATOM 883 N N . ARG A 1 115 ? -16.453 14.219 -8.57 1 95.19 115 ARG A N 1
ATOM 884 C CA . ARG A 1 115 ? -15.5 15.328 -8.469 1 95.19 115 ARG A CA 1
ATOM 885 C C . ARG A 1 115 ? -15.133 15.594 -7.016 1 95.19 115 ARG A C 1
ATOM 887 O O . ARG A 1 115 ? -15.898 16.219 -6.277 1 95.19 115 ARG A O 1
ATOM 894 N N . ALA A 1 116 ? -13.953 15.203 -6.676 1 97 116 ALA A N 1
ATOM 895 C CA . ALA A 1 116 ? -13.461 15.453 -5.32 1 97 116 ALA A CA 1
ATOM 896 C C . ALA A 1 116 ? -12.758 16.797 -5.227 1 97 116 ALA A C 1
ATOM 898 O O . ALA A 1 116 ? -12.445 17.422 -6.25 1 97 116 ALA A O 1
ATOM 899 N N . CYS A 1 117 ? -12.586 17.25 -4.027 1 95.06 117 CYS A N 1
ATOM 900 C CA . CYS A 1 117 ? -11.961 18.547 -3.775 1 95.06 117 CYS A CA 1
ATOM 901 C C . CYS A 1 117 ? -10.625 18.375 -3.068 1 95.06 117 CYS A C 1
ATOM 903 O O . CYS A 1 117 ? -10.492 17.547 -2.156 1 95.06 117 CYS A O 1
ATOM 905 N N . ILE A 1 118 ? -9.648 19.109 -3.51 1 95.94 118 ILE A N 1
ATOM 906 C CA . ILE A 1 118 ? -8.375 19.188 -2.803 1 95.94 118 ILE A CA 1
ATOM 907 C C . ILE A 1 118 ? -8.195 20.578 -2.199 1 95.94 118 ILE A C 1
ATOM 909 O O . ILE A 1 118 ? -8.203 21.578 -2.918 1 95.94 118 ILE A O 1
ATOM 913 N N . TYR A 1 119 ? -8.078 20.641 -0.895 1 93.31 119 TYR A N 1
ATOM 914 C CA . TYR A 1 119 ? -7.785 21.875 -0.182 1 93.31 119 TYR A CA 1
ATOM 915 C C . TYR A 1 119 ? -6.289 22.016 0.078 1 93.31 119 TYR A C 1
ATOM 917 O O . TYR A 1 119 ? -5.625 21.031 0.444 1 93.31 119 TYR A O 1
ATOM 925 N N . LEU A 1 120 ? -5.77 23.172 -0.139 1 92.06 120 LEU A N 1
ATOM 926 C CA . LEU A 1 120 ? -4.344 23.438 -0.012 1 92.06 120 LEU A CA 1
ATOM 927 C C . LEU A 1 120 ? -4.031 24.094 1.331 1 92.06 120 LEU A C 1
ATOM 929 O O . LEU A 1 120 ? -4.867 24.797 1.894 1 92.06 120 LEU A O 1
ATOM 933 N N . PRO A 1 121 ? -2.832 23.906 1.841 1 88.62 121 PRO A N 1
ATOM 934 C CA . PRO A 1 121 ? -2.463 24.422 3.16 1 88.62 121 PRO A CA 1
ATOM 935 C C . PRO A 1 121 ? -2.477 25.953 3.217 1 88.62 121 PRO A C 1
ATOM 937 O O . PRO A 1 121 ? -2.744 26.531 4.273 1 88.62 121 PRO A O 1
ATOM 940 N N . HIS A 1 122 ? -2.248 26.594 2.123 1 84.56 122 HIS A N 1
ATOM 941 C CA . HIS A 1 122 ? -1.985 28.031 2.182 1 84.56 122 HIS A CA 1
ATOM 942 C C . HIS A 1 122 ? -3.15 28.828 1.603 1 84.56 122 HIS A C 1
ATOM 944 O O . HIS A 1 122 ? -2.998 30 1.269 1 84.56 122 HIS A O 1
ATOM 950 N N . GLN A 1 123 ? -4.227 28.234 1.423 1 84.06 123 GLN A N 1
ATOM 951 C CA . GLN A 1 123 ? -5.41 28.922 0.916 1 84.06 123 GLN A CA 1
ATOM 952 C C . GLN A 1 123 ? -6.594 28.75 1.864 1 84.06 123 GLN A C 1
ATOM 954 O O . GLN A 1 123 ? -6.84 27.656 2.369 1 84.06 123 GLN A O 1
ATOM 959 N N . PRO A 1 124 ? -7.16 29.859 2.062 1 87.56 124 PRO A N 1
ATOM 960 C CA . PRO A 1 124 ? -8.359 29.719 2.889 1 87.56 124 PRO A CA 1
ATOM 961 C C . PRO A 1 124 ? -9.414 28.812 2.244 1 87.56 124 PRO A C 1
ATOM 963 O O . PRO A 1 124 ? -9.609 28.859 1.026 1 87.56 124 PRO A O 1
ATOM 966 N N . THR A 1 125 ? -10.07 28.016 3.064 1 86.38 125 THR A N 1
ATOM 967 C CA . THR A 1 125 ? -11.07 27.062 2.604 1 86.38 125 THR A CA 1
ATOM 968 C C . THR A 1 125 ? -12.406 27.297 3.299 1 86.38 125 THR A C 1
ATOM 970 O O . THR A 1 125 ? -12.492 27.266 4.527 1 86.38 125 THR A O 1
ATOM 973 N N . ARG A 1 126 ? -13.398 27.562 2.459 1 92.62 126 ARG A N 1
ATOM 974 C CA . ARG A 1 126 ? -14.75 27.734 2.979 1 92.62 126 ARG A CA 1
ATOM 975 C C . ARG A 1 126 ? -15.742 26.844 2.223 1 92.62 126 ARG A C 1
ATOM 977 O O . ARG A 1 126 ? -15.797 26.875 0.992 1 92.62 126 ARG A O 1
ATOM 984 N N . ILE A 1 127 ? -16.422 26 2.975 1 95.56 127 ILE A N 1
ATOM 985 C CA . ILE A 1 127 ? -17.578 25.266 2.443 1 95.56 127 ILE A CA 1
ATOM 986 C C . ILE A 1 127 ? -18.844 26.078 2.691 1 95.56 127 ILE A C 1
ATOM 988 O O . ILE A 1 127 ? -19.312 26.172 3.828 1 95.56 127 ILE A O 1
ATOM 992 N N . THR A 1 128 ? -19.344 26.625 1.649 1 95.5 128 THR A N 1
ATOM 993 C CA . THR A 1 128 ? -20.484 27.516 1.806 1 95.5 128 THR A CA 1
ATOM 994 C C . THR A 1 128 ? -21.766 26.719 2.043 1 95.5 128 THR A C 1
ATOM 996 O O . THR A 1 128 ? -22.688 27.203 2.695 1 95.5 128 THR A O 1
ATOM 999 N N . ARG A 1 129 ? -21.734 25.531 1.486 1 96.25 129 ARG A N 1
ATOM 1000 C CA . ARG A 1 129 ? -22.922 24.719 1.657 1 96.25 129 ARG A CA 1
ATOM 1001 C C . ARG A 1 129 ? -22.578 23.234 1.6 1 96.25 129 ARG A C 1
ATOM 1003 O O . ARG A 1 129 ? -21.969 22.766 0.64 1 96.25 129 ARG A O 1
ATOM 1010 N N . TRP A 1 130 ? -22.938 22.531 2.607 1 96.12 130 TRP A N 1
ATOM 1011 C CA . TRP A 1 130 ? -22.953 21.078 2.729 1 96.12 130 TRP A CA 1
ATOM 1012 C C . TRP A 1 130 ? -24.375 20.562 2.838 1 96.12 130 TRP A C 1
ATOM 1014 O O . TRP A 1 130 ? -25.078 20.844 3.818 1 96.12 130 TRP A O 1
ATOM 1024 N N . SER A 1 131 ? -24.828 19.859 1.862 1 95.69 131 SER A N 1
ATOM 1025 C CA . SER A 1 131 ? -26.234 19.469 1.809 1 95.69 131 SER A CA 1
ATOM 1026 C C . SER A 1 131 ? -26.578 18.484 2.928 1 95.69 131 SER A C 1
ATOM 1028 O O . SER A 1 131 ? -25.703 17.781 3.428 1 95.69 131 SER A O 1
ATOM 1030 N N . ALA A 1 132 ? -27.797 18.375 3.271 1 96 132 ALA A N 1
ATOM 1031 C CA . ALA A 1 132 ? -28.266 17.562 4.398 1 96 132 ALA A CA 1
ATOM 1032 C C . ALA A 1 132 ? -28 16.078 4.16 1 96 132 ALA A C 1
ATOM 1034 O O . ALA A 1 132 ? -27.75 15.336 5.105 1 96 132 ALA A O 1
ATOM 1035 N N . ASP A 1 133 ? -27.984 15.641 2.961 1 95.06 133 ASP A N 1
ATOM 1036 C CA . ASP A 1 133 ? -27.766 14.242 2.623 1 95.06 133 ASP A CA 1
ATOM 1037 C C . ASP A 1 133 ? -26.297 13.969 2.314 1 95.06 133 ASP A C 1
ATOM 1039 O O . ASP A 1 133 ? -25.953 12.906 1.792 1 95.06 133 ASP A O 1
ATOM 1043 N N . GLY A 1 134 ? -25.516 14.977 2.656 1 96.12 134 GLY A N 1
ATOM 1044 C CA . GLY A 1 134 ? -24.109 14.859 2.316 1 96.12 134 GLY A CA 1
ATOM 1045 C C . GLY A 1 134 ? -23.359 13.906 3.227 1 96.12 134 GLY A C 1
ATOM 1046 O O . GLY A 1 134 ? -23.484 13.984 4.453 1 96.12 134 GLY A O 1
ATOM 1047 N N . VAL A 1 135 ? -22.641 12.922 2.623 1 97.62 135 VAL A N 1
ATOM 1048 C CA . VAL A 1 135 ? -21.656 12.07 3.266 1 97.62 135 VAL A CA 1
ATOM 1049 C C . VAL A 1 135 ? -20.328 12.172 2.516 1 97.62 135 VAL A C 1
ATOM 1051 O O . VAL A 1 135 ? -20.297 12.188 1.283 1 97.62 135 VAL A O 1
ATOM 1054 N N . GLN A 1 136 ? -19.281 12.344 3.264 1 97.12 136 GLN A N 1
ATOM 1055 C CA . GLN A 1 136 ? -18.031 12.484 2.529 1 97.12 136 GLN A CA 1
ATOM 1056 C C . GLN A 1 136 ? -16.891 11.766 3.24 1 97.12 136 GLN A C 1
ATOM 1058 O O . GLN A 1 136 ? -16.906 11.617 4.465 1 97.12 136 GLN A O 1
ATOM 1063 N N . TYR A 1 137 ? -15.961 11.25 2.402 1 98.06 137 TYR A N 1
ATOM 1064 C CA . TYR A 1 137 ? -14.656 10.898 2.938 1 98.06 137 TYR A CA 1
ATOM 1065 C C . TYR A 1 137 ? -13.766 12.133 3.062 1 98.06 137 TYR A C 1
ATOM 1067 O O . TYR A 1 137 ? -13.773 13 2.186 1 98.06 137 TYR A O 1
ATOM 1075 N N . GLY A 1 138 ? -13.062 12.25 4.145 1 97.88 138 GLY A N 1
ATOM 1076 C CA . GLY A 1 138 ? -12.016 13.242 4.344 1 97.88 138 GLY A CA 1
ATOM 1077 C C . GLY A 1 138 ? -10.648 12.625 4.586 1 97.88 138 GLY A C 1
ATOM 1078 O O . GLY A 1 138 ? -10.484 11.805 5.492 1 97.88 138 GLY A O 1
ATOM 1079 N N . ILE A 1 139 ? -9.75 13.023 3.775 1 98.44 139 ILE A N 1
ATOM 1080 C CA . ILE A 1 139 ? -8.391 12.516 3.908 1 98.44 139 ILE A CA 1
ATOM 1081 C C . ILE A 1 139 ? -7.434 13.68 4.164 1 98.44 139 ILE A C 1
ATOM 1083 O O . ILE A 1 139 ? -7.246 14.539 3.301 1 98.44 139 ILE A O 1
ATOM 1087 N N . LYS A 1 140 ? -6.848 13.656 5.312 1 97.44 140 LYS A N 1
ATOM 1088 C CA . LYS A 1 140 ? -5.879 14.672 5.711 1 97.44 140 LYS A CA 1
ATOM 1089 C C . LYS A 1 140 ? -4.449 14.148 5.605 1 97.44 140 LYS A C 1
ATOM 1091 O O . LYS A 1 140 ? -4.098 13.164 6.254 1 97.44 140 LYS A O 1
ATOM 1096 N N . PHE A 1 141 ? -3.666 14.773 4.75 1 96.31 141 PHE A N 1
ATOM 1097 C CA . PHE A 1 141 ? -2.244 14.477 4.625 1 96.31 141 PHE A CA 1
ATOM 1098 C C . PHE A 1 141 ? -1.406 15.516 5.359 1 96.31 141 PHE A C 1
ATOM 1100 O O . PHE A 1 141 ? -1.524 16.719 5.094 1 96.31 141 PHE A O 1
ATOM 1107 N N . ASP A 1 142 ? -0.554 15.023 6.215 1 90.5 142 ASP A N 1
ATOM 1108 C CA . ASP A 1 142 ? 0.423 15.953 6.77 1 90.5 142 ASP A CA 1
ATOM 1109 C C . ASP A 1 142 ? 1.232 16.625 5.66 1 90.5 142 ASP A C 1
ATOM 1111 O O . ASP A 1 142 ? 1.747 15.945 4.766 1 90.5 142 ASP A O 1
ATOM 1115 N N . ARG A 1 143 ? 1.323 17.906 5.734 1 91 143 ARG A N 1
ATOM 1116 C CA . ARG A 1 143 ? 1.976 18.688 4.68 1 91 143 ARG A CA 1
ATOM 1117 C C . ARG A 1 143 ? 3.422 18.234 4.492 1 91 143 ARG A C 1
ATOM 1119 O O . ARG A 1 143 ? 3.844 17.938 3.371 1 91 143 ARG A O 1
ATOM 1126 N N . ASP A 1 144 ? 4.18 18.141 5.559 1 84.06 144 ASP A N 1
ATOM 1127 C CA . ASP A 1 144 ? 5.594 17.781 5.484 1 84.06 144 ASP A CA 1
ATOM 1128 C C . ASP A 1 144 ? 5.77 16.391 4.879 1 84.06 144 ASP A C 1
ATOM 1130 O O . ASP A 1 144 ? 6.691 16.156 4.094 1 84.06 144 ASP A O 1
ATOM 1134 N N . TYR A 1 145 ? 4.891 15.586 5.23 1 89 145 TYR A N 1
ATOM 1135 C CA . TYR A 1 145 ? 4.965 14.219 4.738 1 89 145 TYR A CA 1
ATOM 1136 C C . TYR A 1 145 ? 4.715 14.164 3.234 1 89 145 TYR A C 1
ATOM 1138 O O . TYR A 1 145 ? 5.492 13.555 2.492 1 89 145 TYR A O 1
ATOM 1146 N N . LEU A 1 146 ? 3.617 14.75 2.799 1 92.75 146 LEU A N 1
ATOM 1147 C CA . LEU A 1 146 ? 3.27 14.734 1.381 1 92.75 146 LEU A CA 1
ATOM 1148 C C . LEU A 1 146 ? 4.371 15.375 0.543 1 92.75 146 LEU A C 1
ATOM 1150 O O . LEU A 1 146 ? 4.75 14.836 -0.502 1 92.75 146 LEU A O 1
ATOM 1154 N N . GLU A 1 147 ? 4.902 16.453 1.021 1 88.06 147 GLU A N 1
ATOM 1155 C CA . GLU A 1 147 ? 5.957 17.156 0.292 1 88.06 147 GLU A CA 1
ATOM 1156 C C . GLU A 1 147 ? 7.246 16.344 0.269 1 88.06 147 GLU A C 1
ATOM 1158 O O . GLU A 1 147 ? 7.969 16.344 -0.73 1 88.06 147 GLU A O 1
ATOM 1163 N N . ALA A 1 148 ? 7.523 15.672 1.353 1 81.94 148 ALA A N 1
ATOM 1164 C CA . ALA A 1 148 ? 8.688 14.789 1.394 1 81.94 148 ALA A CA 1
ATOM 1165 C C . ALA A 1 148 ? 8.531 13.633 0.413 1 81.94 148 ALA A C 1
ATOM 1167 O O . ALA A 1 148 ? 9.492 13.25 -0.258 1 81.94 148 ALA A O 1
ATOM 1168 N N . GLU A 1 149 ? 7.352 13.07 0.382 1 84.75 149 GLU A N 1
ATOM 1169 C CA . GLU A 1 149 ? 7.078 11.984 -0.555 1 84.75 149 GLU A CA 1
ATOM 1170 C C . GLU A 1 149 ? 7.277 12.438 -1.998 1 84.75 149 GLU A C 1
ATOM 1172 O O . GLU A 1 149 ? 7.855 11.711 -2.809 1 84.75 149 GLU A O 1
ATOM 1177 N N . LEU A 1 150 ? 6.785 13.617 -2.309 1 87.75 150 LEU A N 1
ATOM 1178 C CA . LEU A 1 150 ? 6.969 14.164 -3.646 1 87.75 150 LEU A CA 1
ATOM 1179 C C . LEU A 1 150 ? 8.453 14.297 -3.982 1 87.75 150 LEU A C 1
ATOM 1181 O O . LEU A 1 150 ? 8.883 13.898 -5.066 1 87.75 150 LEU A O 1
ATOM 1185 N N . ARG A 1 151 ? 9.188 14.828 -3.057 1 79.31 151 ARG A N 1
ATOM 1186 C CA . ARG A 1 151 ? 10.617 14.984 -3.27 1 79.31 151 ARG A CA 1
ATOM 1187 C C . ARG A 1 151 ? 11.297 13.641 -3.488 1 79.31 151 ARG A C 1
ATOM 1189 O O . ARG A 1 151 ? 12.172 13.508 -4.348 1 79.31 151 ARG A O 1
ATOM 1196 N N . ALA A 1 152 ? 10.883 12.742 -2.727 1 75.31 152 ALA A N 1
ATOM 1197 C CA . ALA A 1 152 ? 11.453 11.398 -2.857 1 75.31 152 ALA A CA 1
ATOM 1198 C C . ALA A 1 152 ? 11.148 10.812 -4.234 1 75.31 152 ALA A C 1
ATOM 1200 O O . ALA A 1 152 ? 12.023 10.195 -4.855 1 75.31 152 ALA A O 1
ATOM 1201 N N . LEU A 1 153 ? 9.977 10.984 -4.707 1 78.06 153 LEU A N 1
ATOM 1202 C CA . LEU A 1 153 ? 9.562 10.445 -5.996 1 78.06 153 LEU A CA 1
ATOM 1203 C C . LEU A 1 153 ? 10.305 11.141 -7.137 1 78.06 153 LEU A C 1
ATOM 1205 O O . LEU A 1 153 ? 10.68 10.492 -8.117 1 78.06 153 LEU A O 1
ATOM 1209 N N . LEU A 1 154 ? 10.461 12.43 -6.93 1 75.5 154 LEU A N 1
ATOM 1210 C CA . LEU A 1 154 ? 11.117 13.211 -7.973 1 75.5 154 LEU A CA 1
ATOM 1211 C C . LEU A 1 154 ? 12.625 13.008 -7.945 1 75.5 154 LEU A C 1
ATOM 1213 O O . LEU A 1 154 ? 13.297 13.172 -8.969 1 75.5 154 LEU A O 1
ATOM 1217 N N . GLY A 1 155 ? 13.125 12.734 -6.742 1 66.31 155 GLY A N 1
ATOM 1218 C CA . GLY A 1 155 ? 14.57 12.602 -6.582 1 66.31 155 GLY A CA 1
ATOM 1219 C C . GLY A 1 155 ? 15.289 13.938 -6.59 1 66.31 155 GLY A C 1
ATOM 1220 O O . GLY A 1 155 ? 16.5 13.992 -6.836 1 66.31 155 GLY A O 1
ATOM 1221 N N . ARG A 1 156 ? 14.547 15.023 -6.543 1 66.75 156 ARG A N 1
ATOM 1222 C CA . ARG A 1 156 ? 15.086 16.375 -6.531 1 66.75 156 ARG A CA 1
ATOM 1223 C C . ARG A 1 156 ? 14.188 17.312 -5.727 1 66.75 156 ARG A C 1
ATOM 1225 O O . ARG A 1 156 ? 13.047 16.984 -5.422 1 66.75 156 ARG A O 1
ATOM 1232 N N . PRO A 1 157 ? 14.82 18.375 -5.352 1 70.44 157 PRO A N 1
ATOM 1233 C CA . PRO A 1 157 ? 13.984 19.344 -4.637 1 70.44 157 PRO A CA 1
ATOM 1234 C C . PRO A 1 157 ? 12.805 19.828 -5.473 1 70.44 157 PRO A C 1
ATOM 1236 O O . PRO A 1 157 ? 12.906 19.922 -6.695 1 70.44 157 PRO A O 1
ATOM 1239 N N . ALA A 1 158 ? 11.734 19.969 -4.816 1 74.5 158 ALA A N 1
ATOM 1240 C CA . ALA A 1 158 ? 10.531 20.484 -5.473 1 74.5 158 ALA A CA 1
ATOM 1241 C C . ALA A 1 158 ? 10.023 21.75 -4.785 1 74.5 158 ALA A C 1
ATOM 1243 O O . ALA A 1 158 ? 10.117 21.875 -3.564 1 74.5 158 ALA A O 1
ATOM 1244 N N . ARG A 1 159 ? 9.57 22.578 -5.613 1 78.94 159 ARG A N 1
ATOM 1245 C CA . ARG A 1 159 ? 8.93 23.766 -5.051 1 78.94 159 ARG A CA 1
ATOM 1246 C C . ARG A 1 159 ? 7.715 23.375 -4.211 1 78.94 159 ARG A C 1
ATOM 1248 O O . ARG A 1 159 ? 6.895 22.562 -4.629 1 78.94 159 ARG A O 1
ATOM 1255 N N . THR A 1 160 ? 7.719 23.891 -2.986 1 81.25 160 THR A N 1
ATOM 1256 C CA . THR A 1 160 ? 6.605 23.656 -2.076 1 81.25 160 THR A CA 1
ATOM 1257 C C . THR A 1 160 ? 6.027 24.969 -1.562 1 81.25 160 THR A C 1
ATOM 1259 O O . THR A 1 160 ? 6.723 25.984 -1.528 1 81.25 160 THR A O 1
ATOM 1262 N N . PRO A 1 161 ? 4.672 25.016 -1.299 1 90 161 PRO A N 1
ATOM 1263 C CA . PRO A 1 161 ? 3.73 23.906 -1.283 1 90 161 PRO A CA 1
ATOM 1264 C C . PRO A 1 161 ? 3.32 23.453 -2.686 1 90 161 PRO A C 1
ATOM 1266 O O . PRO A 1 161 ? 3.387 24.25 -3.631 1 90 161 PRO A O 1
ATOM 1269 N N . VAL A 1 162 ? 2.908 22.203 -2.797 1 93.75 162 VAL A N 1
ATOM 1270 C CA . VAL A 1 162 ? 2.426 21.672 -4.062 1 93.75 162 VAL A CA 1
ATOM 1271 C C . VAL A 1 162 ? 1.126 22.359 -4.461 1 93.75 162 VAL A C 1
ATOM 1273 O O . VAL A 1 162 ? 0.211 22.5 -3.643 1 93.75 162 VAL A O 1
ATOM 1276 N N . THR A 1 163 ? 1.067 22.812 -5.637 1 93.12 163 THR A N 1
ATOM 1277 C CA . THR A 1 163 ? -0.122 23.516 -6.109 1 93.12 163 THR A CA 1
ATOM 1278 C C . THR A 1 163 ? -1.045 22.562 -6.863 1 93.12 163 THR A C 1
ATOM 1280 O O . THR A 1 163 ? -1.046 22.531 -8.094 1 93.12 163 THR A O 1
ATOM 1283 N N . PHE A 1 164 ? -1.898 21.938 -6.176 1 94.75 164 PHE A N 1
ATOM 1284 C CA . PHE A 1 164 ? -2.867 21.031 -6.789 1 94.75 164 PHE A CA 1
ATOM 1285 C C . PHE A 1 164 ? -3.998 21.828 -7.445 1 94.75 164 PHE A C 1
ATOM 1287 O O . PHE A 1 164 ? -4.426 22.859 -6.93 1 94.75 164 PHE A O 1
ATOM 1294 N N . ASP A 1 165 ? -4.453 21.297 -8.586 1 93 165 ASP A N 1
ATOM 1295 C CA . ASP A 1 165 ? -5.793 21.688 -9.023 1 93 165 ASP A CA 1
ATOM 1296 C C . ASP A 1 165 ? -6.84 21.344 -7.969 1 93 165 ASP A C 1
ATOM 1298 O O . ASP A 1 165 ? -6.828 20.25 -7.406 1 93 165 ASP A O 1
ATOM 1302 N N . PRO A 1 166 ? -7.734 22.266 -7.691 1 91.19 166 PRO A N 1
ATOM 1303 C CA . PRO A 1 166 ? -8.711 22.016 -6.629 1 91.19 166 PRO A CA 1
ATOM 1304 C C . PRO A 1 166 ? -9.656 20.859 -6.957 1 91.19 166 PRO A C 1
ATOM 1306 O O . PRO A 1 166 ? -10.273 20.281 -6.055 1 91.19 166 PRO A O 1
ATOM 1309 N N . VAL A 1 167 ? -9.742 20.547 -8.156 1 93.31 167 VAL A N 1
ATOM 1310 C CA . VAL A 1 167 ? -10.664 19.484 -8.562 1 93.31 167 VAL A CA 1
ATOM 1311 C C . VAL A 1 167 ? -9.875 18.203 -8.844 1 93.31 167 VAL A C 1
ATOM 1313 O O . VAL A 1 167 ? -8.93 18.219 -9.633 1 93.31 167 VAL A O 1
ATOM 1316 N N . LEU A 1 168 ? -10.211 17.188 -8.164 1 96.56 168 LEU A N 1
ATOM 1317 C CA . LEU A 1 168 ? -9.727 15.844 -8.484 1 96.56 168 LEU A CA 1
ATOM 1318 C C . LEU A 1 168 ? -10.789 15.047 -9.234 1 96.56 168 LEU A C 1
ATOM 1320 O O . LEU A 1 168 ? -11.836 14.719 -8.672 1 96.56 168 LEU A O 1
ATOM 1324 N N . ASP A 1 169 ? -10.508 14.742 -10.461 1 96.06 169 ASP A N 1
ATOM 1325 C CA . ASP A 1 169 ? -11.453 14.016 -11.297 1 96.06 169 ASP A CA 1
ATOM 1326 C C . ASP A 1 169 ? -11.445 12.523 -10.969 1 96.06 169 ASP A C 1
ATOM 1328 O O . ASP A 1 169 ? -10.508 11.805 -11.336 1 96.06 169 ASP A O 1
ATOM 1332 N N . LEU A 1 170 ? -12.539 12.055 -10.406 1 96.12 170 LEU A N 1
ATOM 1333 C CA . LEU A 1 170 ? -12.602 10.656 -9.977 1 96.12 170 LEU A CA 1
ATOM 1334 C C . LEU A 1 170 ? -13.188 9.781 -11.078 1 96.12 170 LEU A C 1
ATOM 1336 O O . LEU A 1 170 ? -13.25 8.555 -10.938 1 96.12 170 LEU A O 1
ATOM 1340 N N . SER A 1 171 ? -13.562 10.414 -12.172 1 93.12 171 SER A N 1
ATOM 1341 C CA . SER A 1 171 ? -14.086 9.664 -13.305 1 93.12 171 SER A CA 1
ATOM 1342 C C . SER A 1 171 ? -12.977 9.25 -14.258 1 93.12 171 SER A C 1
ATOM 1344 O O . SER A 1 171 ? -13.18 8.398 -15.133 1 93.12 171 SER A O 1
ATOM 1346 N N . SER A 1 172 ? -11.82 9.922 -14.117 1 92.5 172 SER A N 1
ATOM 1347 C CA . SER A 1 172 ? -10.664 9.484 -14.898 1 92.5 172 SER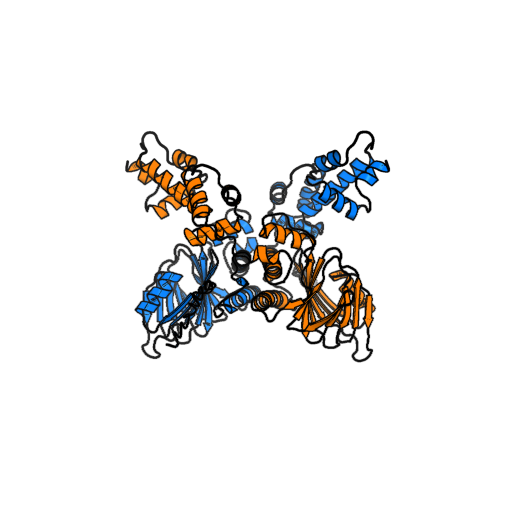 A CA 1
ATOM 1348 C C . SER A 1 172 ? -10.203 8.094 -14.469 1 92.5 172 SER A C 1
ATOM 1350 O O . SER A 1 172 ? -10.562 7.621 -13.391 1 92.5 172 SER A O 1
ATOM 1352 N N . ARG A 1 173 ? -9.445 7.445 -15.305 1 89.31 173 ARG A N 1
ATOM 1353 C CA . ARG A 1 173 ? -8.922 6.125 -14.977 1 89.31 173 ARG A CA 1
ATOM 1354 C C . ARG A 1 173 ? -8.039 6.18 -13.734 1 89.31 173 ARG A C 1
ATOM 1356 O O . ARG A 1 173 ? -8.164 5.348 -12.836 1 89.31 173 ARG A O 1
ATOM 1363 N N . GLU A 1 174 ? -7.184 7.172 -13.656 1 91.5 174 GLU A N 1
ATOM 1364 C CA . GLU A 1 174 ? -6.285 7.34 -12.516 1 91.5 174 GLU A CA 1
ATOM 1365 C C . GLU A 1 174 ? -7.066 7.656 -11.242 1 91.5 174 GLU A C 1
ATOM 1367 O O . GLU A 1 174 ? -6.785 7.098 -10.18 1 91.5 174 GLU A O 1
ATOM 1372 N N . GLY A 1 175 ? -8.016 8.562 -11.414 1 95.12 175 GLY A N 1
ATOM 1373 C CA . GLY A 1 175 ? -8.836 8.922 -10.266 1 95.12 175 GLY A CA 1
ATOM 1374 C C . GLY A 1 175 ? -9.641 7.754 -9.719 1 95.12 175 GLY A C 1
ATOM 1375 O O . GLY A 1 175 ? -9.742 7.586 -8.5 1 95.12 175 GLY A O 1
ATOM 1376 N N . ALA A 1 176 ? -10.133 6.969 -10.609 1 94.25 176 ALA A N 1
ATOM 1377 C CA . ALA A 1 176 ? -10.938 5.82 -10.203 1 94.25 176 ALA A CA 1
ATOM 1378 C C . ALA A 1 176 ? -10.078 4.781 -9.484 1 94.25 176 ALA A C 1
ATOM 1380 O O . ALA A 1 176 ? -10.516 4.191 -8.492 1 94.25 176 ALA A O 1
ATOM 1381 N N . SER A 1 177 ? -8.906 4.543 -10.039 1 94.06 177 SER A N 1
ATOM 1382 C CA . SER A 1 177 ? -7.984 3.602 -9.406 1 94.06 177 SER A CA 1
ATOM 1383 C C . SER A 1 177 ? -7.582 4.074 -8.016 1 94.06 177 SER A C 1
ATOM 1385 O O . SER A 1 177 ? -7.531 3.281 -7.074 1 94.06 177 SER A O 1
ATOM 1387 N N . TRP A 1 178 ? -7.289 5.32 -7.891 1 96.81 178 TRP A N 1
ATOM 1388 C CA . TRP A 1 178 ? -6.918 5.891 -6.602 1 96.81 178 TRP A CA 1
ATOM 1389 C C . TRP A 1 178 ? -8.07 5.773 -5.602 1 96.81 178 TRP A C 1
ATOM 1391 O O . TRP A 1 178 ? -7.859 5.395 -4.449 1 96.81 178 TRP A O 1
ATOM 1401 N N . LEU A 1 179 ? -9.266 6.043 -6.082 1 97.25 179 LEU A N 1
ATOM 1402 C CA . LEU A 1 179 ? -10.461 5.957 -5.242 1 97.25 179 LEU A CA 1
ATOM 1403 C C . LEU A 1 179 ? -10.688 4.527 -4.766 1 97.25 179 LEU A C 1
ATOM 1405 O O . LEU A 1 179 ? -11.141 4.309 -3.641 1 97.25 179 LEU A O 1
ATOM 1409 N N . ALA A 1 180 ? -10.375 3.607 -5.582 1 96.12 180 ALA A N 1
ATOM 1410 C CA . ALA A 1 180 ? -10.539 2.211 -5.188 1 96.12 180 ALA A CA 1
ATOM 1411 C C . ALA A 1 180 ? -9.695 1.887 -3.957 1 96.12 180 ALA A C 1
ATOM 1413 O O . ALA A 1 180 ? -10.148 1.168 -3.061 1 96.12 180 ALA A O 1
ATOM 1414 N N . LEU A 1 181 ? -8.516 2.408 -3.941 1 96.88 181 LEU A N 1
ATOM 1415 C CA . LEU A 1 181 ? -7.66 2.201 -2.775 1 96.88 181 LEU A CA 1
ATOM 1416 C C . LEU A 1 181 ? -8.234 2.91 -1.553 1 96.88 181 LEU A C 1
ATOM 1418 O O . LEU A 1 181 ? -8.25 2.348 -0.456 1 96.88 181 LEU A O 1
ATOM 1422 N N . VAL A 1 182 ? -8.727 4.117 -1.735 1 97.88 182 VAL A N 1
ATOM 1423 C CA . VAL A 1 182 ? -9.359 4.852 -0.647 1 97.88 182 VAL A CA 1
ATOM 1424 C C . VAL A 1 182 ? -10.531 4.043 -0.09 1 97.88 182 VAL A C 1
ATOM 1426 O O . VAL A 1 182 ? -10.656 3.887 1.126 1 97.88 182 VAL A O 1
ATOM 1429 N N . ARG A 1 183 ? -11.305 3.523 -0.929 1 96.88 183 ARG A N 1
ATOM 1430 C CA . AR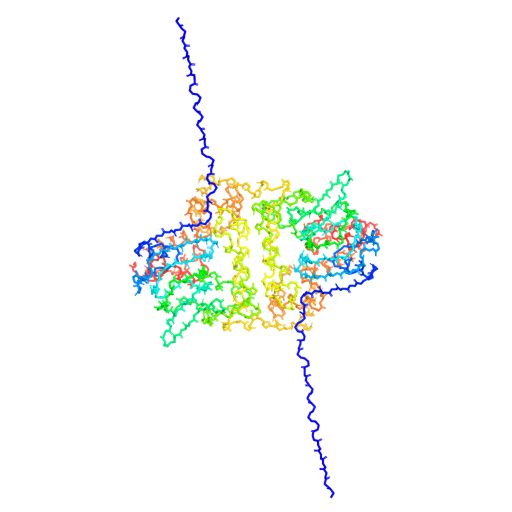G A 1 183 ? -12.484 2.764 -0.517 1 96.88 183 ARG A CA 1
ATOM 1431 C C . ARG A 1 183 ? -12.086 1.508 0.25 1 96.88 183 ARG A C 1
ATOM 1433 O O . ARG A 1 183 ? -12.758 1.113 1.202 1 96.88 183 ARG A O 1
ATOM 1440 N N . THR A 1 184 ? -11.047 0.918 -0.219 1 95.94 184 THR A N 1
ATOM 1441 C CA . THR A 1 184 ? -10.547 -0.259 0.485 1 95.94 184 THR A CA 1
ATOM 1442 C C . THR A 1 184 ? -10.172 0.09 1.923 1 95.94 184 THR A C 1
ATOM 1444 O O . THR A 1 184 ? -10.539 -0.627 2.855 1 95.94 184 THR A O 1
ATOM 1447 N N . LEU A 1 185 ? -9.516 1.169 2.135 1 96 185 LEU A N 1
ATOM 1448 C CA . LEU A 1 185 ? -9.078 1.59 3.463 1 96 185 LEU A CA 1
ATOM 1449 C C . LEU A 1 185 ? -10.266 2.031 4.309 1 96 185 LEU A C 1
ATOM 1451 O O . LEU A 1 185 ? -10.289 1.796 5.52 1 96 185 LEU A O 1
ATOM 1455 N N . THR A 1 186 ? -11.25 2.619 3.66 1 96 186 THR A N 1
ATOM 1456 C CA . THR A 1 186 ? -12.359 3.193 4.418 1 96 186 THR A CA 1
ATOM 1457 C C . THR A 1 186 ? -13.414 2.135 4.723 1 96 186 THR A C 1
ATOM 1459 O O . THR A 1 186 ? -14.281 2.342 5.57 1 96 186 THR A O 1
ATOM 1462 N N . ALA A 1 187 ? -13.336 1.053 4.059 1 93.5 187 ALA A N 1
ATOM 1463 C CA . ALA A 1 187 ? -14.328 -0.004 4.25 1 93.5 187 ALA A CA 1
ATOM 1464 C C . ALA A 1 187 ? -14.328 -0.509 5.688 1 93.5 187 ALA A C 1
ATOM 1466 O O . ALA A 1 187 ? -15.352 -0.961 6.195 1 93.5 187 ALA A O 1
ATOM 1467 N N . ASP A 1 188 ? -13.227 -0.327 6.324 1 91.38 188 ASP A N 1
ATOM 1468 C CA . ASP A 1 188 ? -13.102 -0.896 7.66 1 91.38 188 ASP A CA 1
ATOM 1469 C C . ASP A 1 188 ? -13.344 0.163 8.734 1 91.38 188 ASP A C 1
ATOM 1471 O O . ASP A 1 188 ? -13.133 -0.091 9.922 1 91.38 188 ASP A O 1
ATOM 1475 N N . LEU A 1 189 ? -13.82 1.275 8.359 1 93.12 189 LEU A N 1
ATOM 1476 C CA . LEU A 1 189 ? -14.07 2.332 9.336 1 93.12 189 LEU A CA 1
ATOM 1477 C C . LEU A 1 189 ? -15.18 1.934 10.305 1 93.12 189 LEU A C 1
ATOM 1479 O O . LEU A 1 189 ? -15.305 2.514 11.383 1 93.12 189 LEU A O 1
ATOM 1483 N N . ASP A 1 190 ? -15.969 0.992 9.953 1 88.69 190 ASP A N 1
ATOM 1484 C CA . ASP A 1 190 ? -17.062 0.555 10.82 1 88.69 190 ASP A CA 1
ATOM 1485 C C . ASP A 1 190 ? -16.688 -0.723 11.57 1 88.69 190 ASP A C 1
ATOM 1487 O O . ASP A 1 190 ? -17.516 -1.3 12.273 1 88.69 190 ASP A O 1
ATOM 1491 N N . GLU A 1 191 ? -15.461 -1.134 11.328 1 84.38 191 GLU A N 1
ATOM 1492 C CA . GLU A 1 191 ? -15 -2.359 11.969 1 84.38 191 GLU A CA 1
ATOM 1493 C C . GLU A 1 191 ? -14.156 -2.053 13.203 1 84.38 191 GLU A C 1
ATOM 1495 O O . GLU A 1 191 ? -13.523 -0.995 13.281 1 84.38 191 GLU A O 1
ATOM 1500 N N . ASP A 1 192 ? -14.117 -2.889 14.172 1 73.25 192 ASP A N 1
ATOM 1501 C CA . ASP A 1 192 ? -13.359 -2.717 15.406 1 73.25 192 ASP A CA 1
ATOM 1502 C C . ASP A 1 192 ? -11.867 -2.947 15.172 1 73.25 192 ASP A C 1
ATOM 1504 O O . ASP A 1 192 ? -11.031 -2.375 15.867 1 73.25 192 ASP A O 1
ATOM 1508 N N . HIS A 1 193 ? -11.664 -3.859 14.234 1 78.31 193 HIS A N 1
ATOM 1509 C CA . HIS A 1 193 ? -10.297 -4.242 13.906 1 78.31 193 HIS A CA 1
ATOM 1510 C C . HIS A 1 193 ? -10.102 -4.383 12.398 1 78.31 193 HIS A C 1
ATOM 1512 O O . HIS A 1 193 ? -11.031 -4.754 11.688 1 78.31 193 HIS A O 1
ATOM 1518 N N . SER A 1 194 ? -9.023 -3.881 12 1 87.88 194 SER A N 1
ATOM 1519 C CA . SER A 1 194 ? -8.672 -4.02 10.594 1 87.88 194 SER A CA 1
ATOM 1520 C C . SER A 1 194 ? -7.18 -4.309 10.43 1 87.88 194 SER A C 1
ATOM 1522 O O . SER A 1 194 ? -6.34 -3.623 11.008 1 87.88 194 SER A O 1
ATOM 1524 N N . LEU A 1 195 ? -6.914 -5.301 9.625 1 91.38 195 LEU A N 1
ATOM 1525 C CA . LEU A 1 195 ? -5.531 -5.609 9.273 1 91.38 195 LEU A CA 1
ATOM 1526 C C . LEU A 1 195 ? -4.879 -4.438 8.555 1 91.38 195 LEU A C 1
ATOM 1528 O O . LEU A 1 195 ? -3.682 -4.184 8.727 1 91.38 195 LEU A O 1
ATOM 1532 N N . LEU A 1 196 ? -5.672 -3.727 7.82 1 93.25 196 LEU A N 1
ATOM 1533 C CA . LEU A 1 196 ? -5.145 -2.641 7 1 93.25 196 LEU A CA 1
ATOM 1534 C C . LEU A 1 196 ? -4.645 -1.496 7.875 1 93.25 196 LEU A C 1
ATOM 1536 O O . LEU A 1 196 ? -3.857 -0.661 7.426 1 93.25 196 LEU A O 1
ATOM 1540 N N . TYR A 1 197 ? -5.141 -1.468 9.094 1 90.12 197 TYR A N 1
ATOM 1541 C CA . TYR A 1 197 ? -4.766 -0.383 9.992 1 90.12 197 TYR A CA 1
ATOM 1542 C C . TYR A 1 197 ? -3.621 -0.805 10.906 1 90.12 197 TYR A C 1
ATOM 1544 O O . TYR A 1 197 ? -3.174 -0.026 11.75 1 90.12 197 TYR A O 1
ATOM 1552 N N . ASN A 1 198 ? -3.193 -2.076 10.734 1 86.25 198 ASN A N 1
ATOM 1553 C CA . ASN A 1 198 ? -2.023 -2.537 11.477 1 86.25 198 ASN A CA 1
ATOM 1554 C C . ASN A 1 198 ? -0.797 -1.681 11.172 1 86.25 198 ASN A C 1
ATOM 1556 O O . ASN A 1 198 ? -0.5 -1.4 10.008 1 86.25 198 ASN A O 1
ATOM 1560 N N . PRO A 1 199 ? -0.074 -1.258 12.18 1 81.12 199 PRO A N 1
ATOM 1561 C CA . PRO A 1 199 ? 1.056 -0.35 11.969 1 81.12 199 PRO A CA 1
ATOM 1562 C C . PRO A 1 199 ? 2.111 -0.929 11.031 1 81.12 199 PRO A C 1
ATOM 1564 O O . PRO A 1 199 ? 2.789 -0.181 10.32 1 81.12 199 PRO A O 1
ATOM 1567 N N . LEU A 1 200 ? 2.283 -2.191 10.984 1 79.38 200 LEU A N 1
ATOM 1568 C CA . LEU A 1 200 ? 3.266 -2.824 10.109 1 79.38 200 LEU A CA 1
ATOM 1569 C C . LEU A 1 200 ? 2.836 -2.729 8.656 1 79.38 200 LEU A C 1
ATOM 1571 O O . LEU A 1 200 ? 3.676 -2.76 7.75 1 79.38 200 LEU A O 1
ATOM 1575 N N . MET A 1 201 ? 1.532 -2.592 8.43 1 87.44 201 MET A N 1
ATOM 1576 C CA . MET A 1 201 ? 0.994 -2.619 7.074 1 87.44 201 MET A CA 1
ATOM 1577 C C . MET A 1 201 ? 0.544 -1.228 6.641 1 87.44 201 MET A C 1
ATOM 1579 O O . MET A 1 201 ? 0.714 -0.85 5.48 1 87.44 201 MET A O 1
ATOM 1583 N N . SER A 1 202 ? 0.055 -0.411 7.566 1 90.44 202 SER A N 1
ATOM 1584 C CA . SER A 1 202 ? -0.617 0.838 7.223 1 90.44 202 SER A CA 1
ATOM 1585 C C . SER A 1 202 ? 0.362 1.851 6.637 1 90.44 202 SER A C 1
ATOM 1587 O O . SER A 1 202 ? 0.005 2.627 5.75 1 90.44 202 SER A O 1
ATOM 1589 N N . GLY A 1 203 ? 1.586 1.815 7.094 1 88.19 203 GLY A N 1
ATOM 1590 C CA . GLY A 1 203 ? 2.574 2.729 6.543 1 88.19 203 GLY A CA 1
ATOM 1591 C C . GLY A 1 203 ? 2.758 2.572 5.043 1 88.19 203 GLY A C 1
ATOM 1592 O O . GLY A 1 203 ? 2.863 3.564 4.32 1 88.19 203 GLY A O 1
ATOM 1593 N N . GLN A 1 204 ? 2.801 1.385 4.605 1 87.38 204 GLN A N 1
ATOM 1594 C CA . GLN A 1 204 ? 2.955 1.086 3.186 1 87.38 204 GLN A CA 1
ATOM 1595 C C . GLN A 1 204 ? 1.734 1.543 2.391 1 87.38 204 GLN A C 1
ATOM 1597 O O . GLN A 1 204 ? 1.869 2.08 1.29 1 87.38 204 GLN A O 1
ATOM 1602 N N . LEU A 1 205 ? 0.59 1.36 2.959 1 94.38 205 LEU A N 1
ATOM 1603 C CA . LEU A 1 205 ? -0.647 1.761 2.299 1 94.38 205 LEU A CA 1
ATOM 1604 C C . LEU A 1 205 ? -0.76 3.279 2.229 1 94.38 205 LEU A C 1
ATOM 1606 O O . LEU A 1 205 ? -1.223 3.828 1.225 1 94.38 205 LEU A O 1
ATOM 1610 N N . VAL A 1 206 ? -0.312 3.924 3.258 1 92.69 206 VAL A N 1
ATOM 1611 C CA . VAL A 1 206 ? -0.304 5.383 3.299 1 92.69 206 VAL A CA 1
ATOM 1612 C C . VAL A 1 206 ? 0.63 5.926 2.219 1 92.69 206 VAL A C 1
ATOM 1614 O O . VAL A 1 206 ? 0.279 6.863 1.498 1 92.69 206 VAL A O 1
ATOM 1617 N N . ASN A 1 207 ? 1.789 5.316 2.068 1 91 207 ASN A N 1
ATOM 1618 C CA . ASN A 1 207 ? 2.711 5.711 1.008 1 91 207 ASN A CA 1
ATOM 1619 C C . ASN A 1 207 ? 2.086 5.535 -0.373 1 91 207 ASN A C 1
ATOM 1621 O O . ASN A 1 207 ? 2.188 6.422 -1.223 1 91 207 ASN A O 1
ATOM 1625 N N . ALA A 1 208 ? 1.438 4.445 -0.532 1 94.19 208 ALA A N 1
ATOM 1626 C CA . ALA A 1 208 ? 0.797 4.176 -1.816 1 94.19 208 ALA A CA 1
ATOM 1627 C C . ALA A 1 208 ? -0.303 5.191 -2.104 1 94.19 208 ALA A C 1
ATOM 1629 O O . ALA A 1 208 ? -0.4 5.715 -3.217 1 94.19 208 ALA A O 1
ATOM 1630 N N . LEU A 1 209 ? -1.076 5.426 -1.106 1 97.06 209 LEU A N 1
ATOM 1631 C CA . LEU A 1 209 ? -2.174 6.375 -1.247 1 97.06 209 LEU A CA 1
ATOM 1632 C C . LEU A 1 209 ? -1.647 7.77 -1.579 1 97.06 209 LEU A C 1
ATOM 1634 O O . LEU A 1 209 ? -2.205 8.461 -2.436 1 97.06 209 LEU A O 1
ATOM 1638 N N . THR A 1 210 ? -0.589 8.195 -0.929 1 96.44 210 THR A N 1
ATOM 1639 C CA . THR A 1 210 ? 0.022 9.5 -1.156 1 96.44 210 THR A CA 1
ATOM 1640 C C . THR A 1 210 ? 0.616 9.586 -2.559 1 96.44 210 THR A C 1
ATOM 1642 O O . THR A 1 210 ? 0.374 10.547 -3.287 1 96.44 210 THR A O 1
ATOM 1645 N N . THR A 1 211 ? 1.34 8.578 -2.939 1 94.12 211 THR A N 1
ATOM 1646 C CA . THR A 1 211 ? 1.904 8.508 -4.281 1 94.12 211 THR A CA 1
ATOM 1647 C C . THR A 1 211 ? 0.8 8.531 -5.336 1 94.12 211 THR A C 1
ATOM 1649 O O . THR A 1 211 ? 0.901 9.25 -6.332 1 94.12 211 THR A O 1
ATOM 1652 N N . GLY A 1 212 ? -0.235 7.766 -5.051 1 96.62 212 GLY A N 1
ATOM 1653 C CA . GLY A 1 212 ? -1.364 7.734 -5.969 1 96.62 212 GLY A CA 1
ATOM 1654 C C . GLY A 1 212 ? -2.006 9.094 -6.172 1 96.62 212 GLY A C 1
ATOM 1655 O O . GLY A 1 212 ? -2.367 9.453 -7.293 1 96.62 212 GLY A O 1
ATOM 1656 N N . LEU A 1 213 ? -2.158 9.836 -5.074 1 97.88 213 LEU A N 1
ATOM 1657 C CA . LEU A 1 213 ? -2.715 11.18 -5.191 1 97.88 213 LEU A CA 1
ATOM 1658 C C . LEU A 1 213 ? -1.834 12.055 -6.078 1 97.88 213 LEU A C 1
ATOM 1660 O O . LEU A 1 213 ? -2.336 12.758 -6.957 1 97.88 213 LEU A O 1
ATOM 1664 N N . LEU A 1 214 ? -0.518 11.984 -5.891 1 95.69 214 LEU A N 1
ATOM 1665 C CA . LEU A 1 214 ? 0.438 12.805 -6.629 1 95.69 214 LEU A CA 1
ATOM 1666 C C . LEU A 1 214 ? 0.438 12.438 -8.109 1 95.69 214 LEU A C 1
ATOM 1668 O O . LEU A 1 214 ? 0.701 13.289 -8.961 1 95.69 214 LEU A O 1
ATOM 1672 N N . LEU A 1 215 ? 0.086 11.227 -8.406 1 93.44 215 LEU A N 1
ATOM 1673 C CA . LEU A 1 215 ? 0.06 10.773 -9.789 1 93.44 215 LEU A CA 1
ATOM 1674 C C . LEU A 1 215 ? -1.282 11.094 -10.438 1 93.44 215 LEU A C 1
ATOM 1676 O O . LEU A 1 215 ? -1.348 11.352 -11.648 1 93.44 215 LEU A O 1
ATOM 1680 N N . ALA A 1 216 ? -2.322 11.062 -9.688 1 95.56 216 ALA A N 1
ATOM 1681 C CA . ALA A 1 216 ? -3.672 11.188 -10.234 1 95.56 216 ALA A CA 1
ATOM 1682 C C . ALA A 1 216 ? -4.09 12.648 -10.344 1 95.56 216 ALA A C 1
ATOM 1684 O O . ALA A 1 216 ? -4.793 13.031 -11.281 1 95.56 216 ALA A O 1
ATOM 1685 N N . ALA A 1 217 ? -3.697 13.461 -9.391 1 96.69 217 ALA A N 1
ATOM 1686 C CA . ALA A 1 217 ? -4.137 14.852 -9.312 1 96.69 217 ALA A CA 1
ATOM 1687 C C . ALA A 1 217 ? -3.268 15.75 -10.195 1 96.69 217 ALA A C 1
ATOM 1689 O O . ALA A 1 217 ? -2.061 15.523 -10.32 1 96.69 217 ALA A O 1
ATOM 1690 N N . LYS A 1 218 ? -3.84 16.734 -10.727 1 94.88 218 LYS A N 1
ATOM 1691 C CA . LYS A 1 218 ? -3.092 17.719 -11.492 1 94.88 218 LYS A CA 1
ATOM 1692 C C . LYS A 1 218 ? -2.359 18.688 -10.578 1 94.88 218 LYS A C 1
ATOM 1694 O O . LYS A 1 218 ? -2.955 19.25 -9.648 1 94.88 218 LYS A O 1
ATOM 1699 N N . HIS A 1 219 ? -1.116 18.938 -10.836 1 94.44 219 HIS A N 1
ATOM 1700 C CA . HIS A 1 219 ? -0.279 19.922 -10.156 1 94.44 219 HIS A CA 1
ATOM 1701 C C . HIS A 1 219 ? 0.979 20.219 -10.969 1 94.44 219 HIS A C 1
ATOM 1703 O O . HIS A 1 219 ? 1.233 19.578 -11.992 1 94.44 219 HIS A O 1
ATOM 1709 N N . GLU A 1 220 ? 1.764 21.078 -10.547 1 91.44 220 GLU A N 1
ATOM 1710 C CA . GLU A 1 220 ? 2.844 21.641 -11.359 1 91.44 220 GLU A CA 1
ATOM 1711 C C . GLU A 1 220 ? 3.957 20.609 -11.57 1 91.44 220 GLU A C 1
ATOM 1713 O O . GLU A 1 220 ? 4.73 20.719 -12.523 1 91.44 220 GLU A O 1
ATOM 1718 N N . HIS A 1 221 ? 4.059 19.594 -10.719 1 89.62 221 HIS A N 1
ATOM 1719 C CA . HIS A 1 221 ? 5.148 18.641 -10.812 1 89.62 221 HIS A CA 1
ATOM 1720 C C . HIS A 1 221 ? 4.684 17.328 -11.453 1 89.62 221 HIS A C 1
ATOM 1722 O O . HIS A 1 221 ? 5.477 16.406 -11.625 1 89.62 221 HIS A O 1
ATOM 1728 N N . ARG A 1 222 ? 3.467 17.219 -11.773 1 90.19 222 ARG A N 1
ATOM 1729 C CA . ARG A 1 222 ? 2.893 15.945 -12.195 1 90.19 222 ARG A CA 1
ATOM 1730 C C . ARG A 1 222 ? 3.57 15.43 -13.461 1 90.19 222 ARG A C 1
ATOM 1732 O O . ARG A 1 222 ? 3.844 14.234 -13.586 1 90.19 222 ARG A O 1
ATOM 1739 N N . ASP A 1 223 ? 3.801 16.297 -14.375 1 84.19 223 ASP A N 1
ATOM 1740 C CA . ASP A 1 223 ? 4.414 15.891 -15.633 1 84.19 223 ASP A CA 1
ATOM 1741 C C . ASP A 1 223 ? 5.766 15.219 -15.398 1 84.19 223 ASP A C 1
ATOM 1743 O O . ASP A 1 223 ? 6.137 14.281 -16.109 1 84.19 223 ASP A O 1
ATOM 1747 N N . LEU A 1 224 ? 6.402 15.758 -14.469 1 80.5 224 LEU A N 1
ATOM 1748 C CA . LEU A 1 224 ? 7.703 15.18 -14.148 1 80.5 224 LEU A CA 1
ATOM 1749 C C . LEU A 1 224 ? 7.547 13.766 -13.594 1 80.5 224 LEU A C 1
ATOM 1751 O O . LEU A 1 224 ? 8.438 12.93 -13.766 1 80.5 224 LEU A O 1
ATOM 1755 N N . LEU A 1 225 ? 6.48 13.547 -12.945 1 83.69 225 LEU A N 1
ATOM 1756 C CA . LEU A 1 225 ? 6.234 12.242 -12.328 1 83.69 225 LEU A CA 1
ATOM 1757 C C . LEU A 1 225 ? 5.773 11.227 -13.367 1 83.69 225 LEU A C 1
ATOM 1759 O O . LEU A 1 225 ? 6.152 10.055 -13.312 1 83.69 225 LEU A O 1
ATOM 1763 N N . VAL A 1 226 ? 4.891 11.688 -14.234 1 77.19 226 VAL A N 1
ATOM 1764 C CA . VAL A 1 226 ? 4.227 10.75 -15.141 1 77.19 226 VAL A CA 1
ATOM 1765 C C . VAL A 1 226 ? 5.035 10.617 -16.438 1 77.19 226 VAL A C 1
ATOM 1767 O O . VAL A 1 226 ? 4.859 9.656 -17.188 1 77.19 226 VAL A O 1
ATOM 1770 N N . SER A 1 227 ? 5.703 11.758 -16.75 1 64.69 227 SER A N 1
ATOM 1771 C CA . SER A 1 227 ? 6.516 11.68 -17.953 1 64.69 227 SER A CA 1
ATOM 1772 C C . SER A 1 227 ? 7.496 10.516 -17.906 1 64.69 227 SER A C 1
ATOM 1774 O O . SER A 1 227 ? 8.102 10.258 -16.859 1 64.69 227 SER A O 1
ATOM 1776 N N . PRO A 1 228 ? 7.176 9.648 -18.953 1 51.28 228 PRO A N 1
ATOM 1777 C CA . PRO A 1 228 ? 8.164 8.562 -18.984 1 51.28 228 PRO A CA 1
ATOM 1778 C C . PRO A 1 228 ? 9.578 9.055 -18.672 1 51.28 228 PRO A C 1
ATOM 1780 O O . PRO A 1 228 ? 9.93 10.188 -19.016 1 51.28 228 PRO A O 1
ATOM 1783 N N . ALA A 1 229 ? 10.008 8.797 -17.562 1 49.72 229 ALA A N 1
ATOM 1784 C CA . ALA A 1 229 ? 11.414 9.156 -17.359 1 49.72 229 ALA A CA 1
ATOM 1785 C C . ALA A 1 229 ? 12.141 9.273 -18.688 1 49.72 229 ALA A C 1
ATOM 1787 O O . ALA A 1 229 ? 11.836 8.547 -19.641 1 49.72 229 ALA A O 1
ATOM 1788 N N . PRO A 1 230 ? 12.602 10.484 -19 1 46.06 230 PRO A N 1
ATOM 1789 C CA . PRO A 1 230 ? 13.383 10.422 -20.234 1 46.06 230 PRO A CA 1
ATOM 1790 C C . PRO A 1 230 ? 14.016 9.055 -20.469 1 46.06 230 PRO A C 1
ATOM 1792 O O . PRO A 1 230 ? 14.461 8.398 -19.531 1 46.06 230 PRO A O 1
ATOM 1795 N N . GLU A 1 231 ? 13.211 8.297 -21.328 1 49.09 231 GLU A N 1
ATOM 1796 C CA . GLU A 1 231 ? 13.812 7.031 -21.719 1 49.09 231 GLU A CA 1
ATOM 1797 C C . GLU A 1 231 ? 15.328 7.059 -21.531 1 49.09 231 GLU A C 1
ATOM 1799 O O . GLU A 1 231 ? 16 7.965 -22.031 1 49.09 231 GLU A O 1
ATOM 1804 N N . ALA A 1 232 ? 15.641 6.633 -20.469 1 53.81 232 ALA A N 1
ATOM 1805 C CA . ALA A 1 232 ? 17.094 6.52 -20.5 1 53.81 232 ALA A CA 1
ATOM 1806 C C . ALA A 1 232 ? 17.594 6.148 -21.891 1 53.81 232 ALA A C 1
ATOM 1808 O O . ALA A 1 232 ? 17.094 5.191 -22.5 1 53.81 232 ALA A O 1
ATOM 1809 N N . ARG A 1 233 ? 18.062 7.062 -22.625 1 57.78 233 ARG A N 1
ATOM 1810 C CA . ARG A 1 233 ? 18.688 6.715 -23.891 1 57.7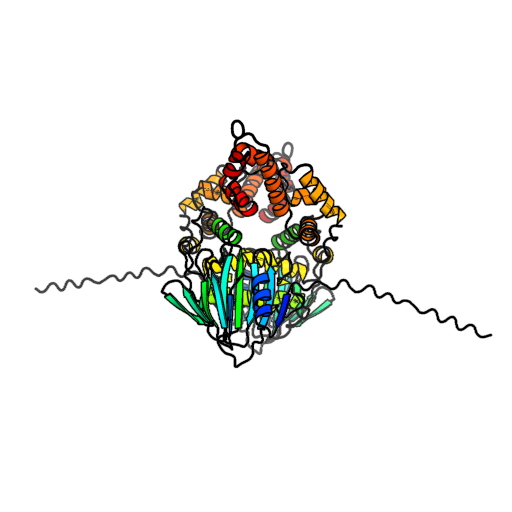8 233 ARG A CA 1
ATOM 1811 C C . ARG A 1 233 ? 19.547 5.465 -23.766 1 57.78 233 ARG A C 1
ATOM 1813 O O . ARG A 1 233 ? 20.203 5.262 -22.734 1 57.78 233 ARG A O 1
ATOM 1820 N N . PRO A 1 234 ? 19.188 4.586 -24.688 1 65.31 234 PRO A N 1
ATOM 1821 C CA . PRO A 1 234 ? 20.078 3.416 -24.656 1 65.31 234 PRO A CA 1
ATOM 1822 C C . PRO A 1 234 ? 21.5 3.764 -24.25 1 65.31 234 PRO A C 1
ATOM 1824 O O . PRO A 1 234 ? 22.141 3.004 -23.531 1 65.31 234 PRO A O 1
ATOM 1827 N N . ARG A 1 235 ? 21.891 4.926 -24.609 1 74.69 235 ARG A N 1
ATOM 1828 C CA . ARG A 1 235 ? 23.25 5.328 -24.297 1 74.69 235 ARG A CA 1
ATOM 1829 C C . ARG A 1 235 ? 23.438 5.523 -22.797 1 74.69 235 ARG A C 1
ATOM 1831 O O . ARG A 1 235 ? 24.5 5.207 -22.266 1 74.69 235 ARG A O 1
ATOM 1838 N N . THR A 1 236 ? 22.391 6.035 -22.172 1 78.5 236 THR A N 1
ATOM 1839 C CA . THR A 1 236 ? 22.469 6.285 -20.734 1 78.5 236 THR A CA 1
ATOM 1840 C C . THR A 1 236 ? 22.562 4.973 -19.969 1 78.5 236 THR A C 1
ATOM 1842 O O . THR A 1 236 ? 23.359 4.852 -19.047 1 78.5 236 THR A O 1
ATOM 1845 N N . ILE A 1 237 ? 21.75 4.098 -20.391 1 83.81 237 ILE A N 1
ATOM 1846 C CA . ILE A 1 237 ? 21.781 2.781 -19.766 1 83.81 237 ILE A CA 1
ATOM 1847 C C . ILE A 1 237 ? 23.125 2.102 -20.062 1 83.81 237 ILE A C 1
ATOM 1849 O O . ILE A 1 237 ? 23.719 1.473 -19.172 1 83.81 237 ILE A O 1
ATOM 1853 N N . LYS A 1 238 ? 23.531 2.277 -21.281 1 85.44 238 LYS A N 1
ATOM 1854 C CA . LYS A 1 238 ? 24.844 1.732 -21.641 1 85.44 238 LYS A CA 1
ATOM 1855 C C . LYS A 1 238 ? 25.953 2.332 -20.781 1 85.44 238 LYS A C 1
ATOM 1857 O O . LYS A 1 238 ? 26.875 1.625 -20.375 1 85.44 238 LYS A O 1
ATOM 1862 N N . LEU A 1 239 ? 25.797 3.582 -20.469 1 86.56 239 LEU A N 1
ATOM 1863 C CA . LEU A 1 239 ? 26.797 4.238 -19.641 1 86.56 239 LEU A CA 1
ATOM 1864 C C . LEU A 1 239 ? 26.797 3.639 -18.234 1 86.56 239 LEU A C 1
ATOM 1866 O O . LEU A 1 239 ? 27.859 3.443 -17.641 1 86.56 239 LEU A O 1
ATOM 1870 N N . ALA A 1 240 ? 25.641 3.438 -17.75 1 88.44 240 ALA A N 1
ATOM 1871 C CA . ALA A 1 240 ? 25.547 2.82 -16.438 1 88.44 240 ALA A CA 1
ATOM 1872 C C . ALA A 1 240 ? 26.141 1.415 -16.438 1 88.44 240 ALA A C 1
ATOM 1874 O O . ALA A 1 240 ? 26.875 1.044 -15.523 1 88.44 240 ALA A O 1
ATOM 1875 N N . ILE A 1 241 ? 25.797 0.708 -17.484 1 89.81 241 ILE A N 1
ATOM 1876 C CA . ILE A 1 241 ? 26.312 -0.644 -17.641 1 89.81 241 ILE A CA 1
ATOM 1877 C C . ILE A 1 241 ? 27.844 -0.596 -17.781 1 89.81 241 ILE A C 1
ATOM 1879 O O . ILE A 1 241 ? 28.547 -1.376 -17.156 1 89.81 241 ILE A O 1
ATOM 1883 N N . ASP A 1 242 ? 28.266 0.322 -18.531 1 90.06 242 ASP A N 1
ATOM 1884 C CA . ASP A 1 242 ? 29.703 0.484 -18.734 1 90.06 242 ASP A CA 1
ATOM 1885 C C . ASP A 1 242 ? 30.406 0.806 -17.422 1 90.06 242 ASP A C 1
ATOM 1887 O O . ASP A 1 242 ? 31.484 0.295 -17.141 1 90.06 242 ASP A O 1
ATOM 1891 N N . ALA A 1 243 ? 29.812 1.611 -16.703 1 88.19 243 ALA A N 1
ATOM 1892 C CA . ALA A 1 243 ? 30.391 1.968 -15.406 1 88.19 243 ALA A CA 1
ATOM 1893 C C . ALA A 1 243 ? 30.5 0.747 -14.5 1 88.19 243 ALA A C 1
ATOM 1895 O O . ALA A 1 243 ? 31.516 0.544 -13.836 1 88.19 243 ALA A O 1
ATOM 1896 N N . MET A 1 244 ? 29.469 -0.017 -14.531 1 90 244 MET A N 1
ATOM 1897 C CA . MET A 1 244 ? 29.469 -1.233 -13.727 1 90 244 MET A CA 1
ATOM 1898 C C . MET A 1 244 ? 30.547 -2.203 -14.195 1 90 244 MET A C 1
ATOM 1900 O O . MET A 1 244 ? 31.203 -2.854 -13.383 1 90 244 MET A O 1
ATOM 1904 N N . HIS A 1 245 ? 30.688 -2.283 -15.445 1 90.69 245 HIS A N 1
ATOM 1905 C CA . HIS A 1 245 ? 31.688 -3.176 -16.016 1 90.69 245 HIS A CA 1
ATOM 1906 C C . HIS A 1 245 ? 33.094 -2.666 -15.734 1 90.69 245 HIS A C 1
ATOM 1908 O O . HIS A 1 245 ? 34 -3.461 -15.516 1 90.69 245 HIS A O 1
ATOM 1914 N N . ALA A 1 246 ? 33.219 -1.396 -15.773 1 89.06 246 ALA A N 1
ATOM 1915 C CA . ALA A 1 246 ? 34.531 -0.796 -15.531 1 89.06 246 ALA A CA 1
ATOM 1916 C C . ALA A 1 246 ? 34.969 -0.989 -14.086 1 89.06 246 ALA A C 1
ATOM 1918 O O . ALA A 1 246 ? 36.156 -1.18 -13.812 1 89.06 246 ALA A O 1
ATOM 1919 N N . HIS A 1 247 ? 33.969 -0.929 -13.195 1 89 247 HIS A N 1
ATOM 1920 C CA . HIS A 1 247 ? 34.281 -1.055 -11.773 1 89 247 HIS A CA 1
ATOM 1921 C C . HIS A 1 247 ? 33.25 -1.903 -11.047 1 89 247 HIS A C 1
ATOM 1923 O O . HIS A 1 247 ? 32.562 -1.411 -10.164 1 89 247 HIS A O 1
ATOM 1929 N N . PRO A 1 248 ? 33.281 -3.168 -11.328 1 87.06 248 PRO A N 1
ATOM 1930 C CA . PRO A 1 248 ? 32.25 -4.023 -10.727 1 87.06 248 PRO A CA 1
ATOM 1931 C C . PRO A 1 248 ? 32.375 -4.133 -9.211 1 87.06 248 PRO A C 1
ATOM 1933 O O . PRO A 1 248 ? 31.406 -4.445 -8.523 1 87.06 248 PRO A O 1
ATOM 1936 N N . GLU A 1 249 ? 33.5 -3.859 -8.727 1 81.44 249 GLU A N 1
ATOM 1937 C CA . GLU A 1 249 ? 33.781 -4.016 -7.301 1 81.44 249 GLU A CA 1
ATOM 1938 C C . GLU A 1 249 ? 33.281 -2.822 -6.504 1 81.44 249 GLU A C 1
ATOM 1940 O O . GLU A 1 249 ? 33.156 -2.889 -5.277 1 81.44 249 GLU A O 1
ATOM 1945 N N . GLU A 1 250 ? 32.969 -1.76 -7.191 1 81 250 GLU A N 1
ATOM 1946 C CA . GLU A 1 250 ? 32.531 -0.535 -6.527 1 81 250 GLU A CA 1
ATOM 1947 C C . GLU A 1 250 ? 31.188 -0.731 -5.848 1 81 250 GLU A C 1
ATOM 1949 O O . GLU A 1 250 ? 30.328 -1.478 -6.344 1 81 250 GLU A O 1
ATOM 1954 N N . ALA A 1 251 ? 31.047 -0.097 -4.773 1 78 251 ALA A N 1
ATOM 1955 C CA . ALA A 1 251 ? 29.781 -0.173 -4.047 1 78 251 ALA A CA 1
ATOM 1956 C C . ALA A 1 251 ? 28.703 0.69 -4.711 1 78 251 ALA A C 1
ATOM 1958 O O . ALA A 1 251 ? 28.297 1.712 -4.156 1 78 251 ALA A O 1
ATOM 1959 N N . TRP A 1 252 ? 28.25 0.233 -5.84 1 81.12 252 TRP A N 1
ATOM 1960 C CA . TRP A 1 252 ? 27.234 0.967 -6.59 1 81.12 252 TRP A CA 1
ATOM 1961 C C . TRP A 1 252 ? 25.875 0.904 -5.883 1 81.12 252 TRP A C 1
ATOM 1963 O O . TRP A 1 252 ? 25.469 -0.157 -5.406 1 81.12 252 TRP A O 1
ATOM 1973 N N . THR A 1 253 ? 25.297 2.09 -5.777 1 78.19 253 THR A N 1
ATOM 1974 C CA . THR A 1 253 ? 23.875 2.162 -5.434 1 78.19 253 THR A CA 1
ATOM 1975 C C . THR A 1 253 ? 23.047 2.617 -6.629 1 78.19 253 THR A C 1
ATOM 1977 O O . THR A 1 253 ? 23.578 3.238 -7.555 1 78.19 253 THR A O 1
ATOM 1980 N N . VAL A 1 254 ? 21.828 2.234 -6.586 1 79.31 254 VAL A N 1
ATOM 1981 C CA . VAL A 1 254 ? 20.953 2.678 -7.668 1 79.31 254 VAL A CA 1
ATOM 1982 C C . VAL A 1 254 ? 20.969 4.203 -7.754 1 79.31 254 VAL A C 1
ATOM 1984 O O . VAL A 1 254 ? 21.031 4.766 -8.852 1 79.31 254 VAL A O 1
ATOM 1987 N N . ARG A 1 255 ? 20.938 4.719 -6.695 1 72.12 255 ARG A N 1
ATOM 1988 C CA . ARG A 1 255 ? 21 6.176 -6.645 1 72.12 255 ARG A CA 1
ATOM 1989 C C . ARG A 1 255 ? 22.312 6.691 -7.223 1 72.12 255 ARG A C 1
ATOM 1991 O O . ARG A 1 255 ? 22.328 7.633 -8.016 1 72.12 255 ARG A O 1
ATOM 1998 N N . GLY A 1 256 ? 23.469 6.074 -6.734 1 77.94 256 GLY A N 1
ATOM 1999 C CA . GLY A 1 256 ? 24.781 6.457 -7.25 1 77.94 256 GLY A CA 1
ATOM 2000 C C . GLY A 1 256 ? 24.891 6.305 -8.758 1 77.94 256 GLY A C 1
ATOM 2001 O O . GLY A 1 256 ? 25.453 7.172 -9.43 1 77.94 256 GLY A O 1
ATOM 2002 N N . LEU A 1 257 ? 24.438 5.23 -9.289 1 85.25 257 LEU A N 1
ATOM 2003 C CA . LEU A 1 257 ? 24.438 4.988 -10.727 1 85.25 257 LEU A CA 1
ATOM 2004 C C . LEU A 1 257 ? 23.578 6.016 -11.461 1 85.25 257 LEU A C 1
ATOM 2006 O O . LEU A 1 257 ? 23.969 6.516 -12.516 1 85.25 257 LEU A O 1
ATOM 2010 N N . ALA A 1 258 ? 22.484 6.281 -10.922 1 81.12 258 ALA A N 1
ATOM 2011 C CA . ALA A 1 258 ? 21.578 7.266 -11.516 1 81.12 258 ALA A CA 1
ATOM 2012 C C . ALA A 1 258 ? 22.25 8.633 -11.617 1 81.12 258 ALA A C 1
ATOM 2014 O O . ALA A 1 258 ? 22.188 9.289 -12.656 1 81.12 258 ALA A O 1
ATOM 2015 N N . GLU A 1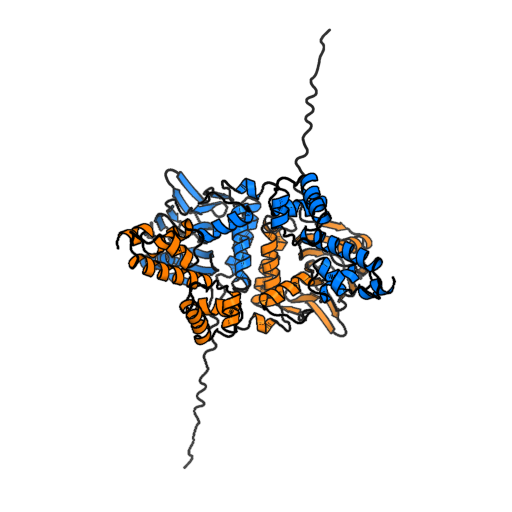 259 ? 22.875 8.953 -10.586 1 75 259 GLU A N 1
ATOM 2016 C CA . GLU A 1 259 ? 23.594 10.219 -10.547 1 75 259 GLU A CA 1
ATOM 2017 C C . GLU A 1 259 ? 24.719 10.242 -11.586 1 75 259 GLU A C 1
ATOM 2019 O O . GLU A 1 259 ? 24.922 11.25 -12.273 1 75 259 GLU A O 1
ATOM 2024 N N . LEU A 1 260 ? 25.438 9.164 -11.672 1 79.69 260 LEU A N 1
ATOM 2025 C CA . LEU A 1 260 ? 26.547 9.039 -12.594 1 79.69 260 LEU A CA 1
ATOM 2026 C C . LEU A 1 260 ? 26.094 9.281 -14.031 1 79.69 260 LEU A C 1
ATOM 2028 O O . LEU A 1 260 ? 26.797 9.922 -14.812 1 79.69 260 LEU A O 1
ATOM 2032 N N . VAL A 1 261 ? 24.969 8.766 -14.344 1 81.75 261 VAL A N 1
ATOM 2033 C CA . VAL A 1 261 ? 24.547 8.828 -15.742 1 81.75 261 VAL A CA 1
ATOM 2034 C C . VAL A 1 261 ? 23.562 9.984 -15.938 1 81.75 261 VAL A C 1
ATOM 2036 O O . VAL A 1 261 ? 23.016 10.164 -17.031 1 81.75 261 VAL A O 1
ATOM 2039 N N . GLY A 1 262 ? 23.312 10.672 -14.906 1 71.56 262 GLY A N 1
ATOM 2040 C CA . GLY A 1 262 ? 22.562 11.914 -14.992 1 71.56 262 GLY A CA 1
ATOM 2041 C C . GLY A 1 262 ? 21.078 11.711 -15.133 1 71.56 262 GLY A C 1
ATOM 2042 O O . GLY A 1 262 ? 20.406 12.438 -15.875 1 71.56 262 GLY A O 1
ATOM 2043 N N . VAL A 1 263 ? 20.625 10.68 -14.648 1 72.44 263 VAL A N 1
ATOM 2044 C CA . VAL A 1 263 ? 19.188 10.438 -14.719 1 72.44 263 VAL A CA 1
ATOM 2045 C C . VAL A 1 263 ? 18.641 10.156 -13.32 1 72.44 263 VAL A C 1
ATOM 2047 O O . VAL A 1 263 ? 19.406 9.992 -12.367 1 72.44 263 VAL A O 1
ATOM 2050 N N . SER A 1 264 ? 17.422 10.211 -13.18 1 65.12 264 SER A N 1
ATOM 2051 C CA . SER A 1 264 ? 16.797 9.859 -11.906 1 65.12 264 SER A CA 1
ATOM 2052 C C . SER A 1 264 ? 16.859 8.352 -11.648 1 65.12 264 SER A C 1
ATOM 2054 O O . SER A 1 264 ? 17.078 7.574 -12.578 1 65.12 264 SER A O 1
ATOM 2056 N N . VAL A 1 265 ? 16.734 7.992 -10.352 1 72 265 VAL A N 1
ATOM 2057 C CA . VAL A 1 265 ? 16.688 6.578 -9.992 1 72 265 VAL A CA 1
ATOM 2058 C C . VAL A 1 265 ? 15.578 5.879 -10.766 1 72 265 VAL A C 1
ATOM 2060 O O . VAL A 1 265 ? 15.773 4.781 -11.297 1 72 265 VAL A O 1
ATOM 2063 N N . ARG A 1 266 ? 14.617 6.57 -10.953 1 65.88 266 ARG A N 1
ATOM 2064 C CA . ARG A 1 266 ? 13.484 5.988 -11.664 1 65.88 266 ARG A CA 1
ATOM 2065 C C . ARG A 1 266 ? 13.812 5.781 -13.141 1 65.88 266 ARG A C 1
ATOM 2067 O O . ARG A 1 266 ? 13.523 4.723 -13.703 1 65.88 266 ARG A O 1
ATOM 2074 N N . THR A 1 267 ? 14.391 6.688 -13.773 1 70.5 267 THR A N 1
ATOM 2075 C CA . THR A 1 267 ? 14.797 6.609 -15.172 1 70.5 267 THR A CA 1
ATOM 2076 C C . THR A 1 267 ? 15.789 5.473 -15.383 1 70.5 267 THR A C 1
ATOM 2078 O O . THR A 1 267 ? 15.695 4.734 -16.359 1 70.5 267 THR A O 1
ATOM 2081 N N . LEU A 1 268 ? 16.688 5.434 -14.414 1 78 268 LEU A N 1
ATOM 2082 C CA . LEU A 1 268 ? 17.672 4.363 -14.523 1 78 268 LEU A CA 1
ATOM 2083 C C . LEU A 1 268 ? 17.016 2.996 -14.398 1 78 268 LEU A C 1
ATOM 2085 O O . LEU A 1 268 ? 17.266 2.104 -15.211 1 78 268 LEU A O 1
ATOM 2089 N N . GLN A 1 269 ? 16.172 2.93 -13.477 1 77.44 269 GLN A N 1
ATOM 2090 C CA . GLN A 1 269 ? 15.516 1.648 -13.242 1 77.44 269 GLN A CA 1
ATOM 2091 C C . GLN A 1 269 ? 14.602 1.273 -14.406 1 77.44 269 GLN A C 1
ATOM 2093 O O . GLN A 1 269 ? 14.617 0.13 -14.867 1 77.44 269 GLN A O 1
ATOM 2098 N N . ASP A 1 270 ? 13.945 2.191 -14.883 1 71.56 270 ASP A N 1
ATOM 2099 C CA . ASP A 1 270 ? 13.086 1.967 -16.047 1 71.56 270 ASP A CA 1
ATOM 2100 C C . ASP A 1 270 ? 13.906 1.607 -17.281 1 71.56 270 ASP A C 1
ATOM 2102 O O . ASP A 1 270 ? 13.508 0.749 -18.062 1 71.56 270 ASP A O 1
ATOM 2106 N N . GLY A 1 271 ? 14.992 2.326 -17.438 1 73.62 271 GLY A N 1
ATOM 2107 C CA . GLY A 1 271 ? 15.891 2.025 -18.547 1 73.62 271 GLY A CA 1
ATOM 2108 C C . GLY A 1 271 ? 16.438 0.612 -18.5 1 73.62 271 GLY A C 1
ATOM 2109 O O . GLY A 1 271 ? 16.469 -0.083 -19.516 1 73.62 271 GLY A O 1
ATOM 2110 N N . PHE A 1 272 ? 16.781 0.227 -17.375 1 80.94 272 PHE A N 1
ATOM 2111 C CA . PHE A 1 272 ? 17.266 -1.137 -17.234 1 80.94 272 PHE A CA 1
ATOM 2112 C C . PHE A 1 272 ? 16.172 -2.148 -17.516 1 80.94 272 PHE A C 1
ATOM 2114 O O . PHE A 1 272 ? 16.391 -3.145 -18.203 1 80.94 272 PHE A O 1
ATOM 2121 N N . ALA A 1 273 ? 15.062 -1.851 -17 1 72.19 273 ALA A N 1
ATOM 2122 C CA . ALA A 1 273 ? 13.938 -2.746 -17.25 1 72.19 273 ALA A CA 1
ATOM 2123 C C . ALA A 1 273 ? 13.617 -2.836 -18.734 1 72.19 273 ALA A C 1
ATOM 2125 O O . ALA A 1 273 ? 13.398 -3.928 -19.266 1 72.19 273 ALA A O 1
ATOM 2126 N N . ARG A 1 274 ? 13.789 -1.83 -19.328 1 68.25 274 ARG A N 1
ATOM 2127 C CA . ARG A 1 274 ? 13.414 -1.721 -20.734 1 68.25 274 ARG A CA 1
ATOM 2128 C C . ARG A 1 274 ? 14.508 -2.273 -21.641 1 68.25 274 ARG A C 1
ATOM 2130 O O . ARG A 1 274 ? 14.227 -3.027 -22.578 1 68.25 274 ARG A O 1
ATOM 2137 N N . TYR A 1 275 ? 15.766 -1.936 -21.391 1 70.81 275 TYR A N 1
ATOM 2138 C CA . TYR A 1 275 ? 16.844 -2.201 -22.328 1 70.81 275 TYR A CA 1
ATOM 2139 C C . TYR A 1 275 ? 17.641 -3.432 -21.922 1 70.81 275 TYR A C 1
ATOM 2141 O O . TYR A 1 275 ? 18.344 -4.035 -22.75 1 70.81 275 TYR A O 1
ATOM 2149 N N . VAL A 1 276 ? 17.531 -3.746 -20.609 1 74.38 276 VAL A N 1
ATOM 2150 C CA . VAL A 1 276 ? 18.344 -4.859 -20.125 1 74.38 276 VAL A CA 1
ATOM 2151 C C . VAL A 1 276 ? 17.422 -5.992 -19.656 1 74.38 276 VAL A C 1
ATOM 2153 O O . VAL A 1 276 ? 17.812 -7.164 -19.703 1 74.38 276 VAL A O 1
ATOM 2156 N N . GLY A 1 277 ? 16.188 -5.539 -19.156 1 66.81 277 GLY A N 1
ATOM 2157 C CA . GLY A 1 277 ? 15.219 -6.527 -18.719 1 66.81 277 GLY A CA 1
ATOM 2158 C C . GLY A 1 277 ? 15.344 -6.891 -17.266 1 66.81 277 GLY A C 1
ATOM 2159 O O . GLY A 1 277 ? 14.555 -7.688 -16.734 1 66.81 277 GLY A O 1
ATOM 2160 N N . ILE A 1 278 ? 16.375 -6.422 -16.594 1 69.94 278 ILE A N 1
ATOM 2161 C CA . ILE A 1 278 ? 16.594 -6.664 -15.172 1 69.94 278 ILE A CA 1
ATOM 2162 C C . ILE A 1 278 ? 16.969 -5.363 -14.477 1 69.94 278 ILE A C 1
ATOM 2164 O O . ILE A 1 278 ? 17.344 -4.383 -15.133 1 69.94 278 ILE A O 1
ATOM 2168 N N . SER A 1 279 ? 16.844 -5.262 -13.133 1 78.56 279 SER A N 1
ATOM 2169 C CA . SER A 1 279 ? 17.172 -4.066 -12.359 1 78.56 279 SER A CA 1
ATOM 2170 C C . SER A 1 279 ? 18.672 -3.814 -12.344 1 78.56 279 SER A C 1
ATOM 2172 O O . SER A 1 279 ? 19.469 -4.742 -12.523 1 78.56 279 SER A O 1
ATOM 2174 N N . PRO A 1 280 ? 19.094 -2.627 -12.055 1 83.25 280 PRO A N 1
ATOM 2175 C CA . PRO A 1 280 ? 20.516 -2.33 -11.945 1 83.25 280 PRO A CA 1
ATOM 2176 C C . PRO A 1 280 ? 21.219 -3.174 -10.883 1 83.25 280 PRO A C 1
ATOM 2178 O O . PRO A 1 280 ? 22.344 -3.641 -11.102 1 83.25 280 PRO A O 1
ATOM 2181 N N . VAL A 1 281 ? 20.484 -3.389 -9.859 1 81.44 281 VAL A N 1
ATOM 2182 C CA . VAL A 1 281 ? 21.078 -4.133 -8.758 1 81.44 281 VAL A CA 1
ATOM 2183 C C . VAL A 1 281 ? 21.281 -5.59 -9.164 1 81.44 281 VAL A C 1
ATOM 2185 O O . VAL A 1 281 ? 22.344 -6.172 -8.906 1 81.44 281 VAL A O 1
ATOM 2188 N N . THR A 1 282 ? 20.297 -6.105 -9.758 1 79.88 282 THR A N 1
ATOM 2189 C CA . THR A 1 282 ? 20.406 -7.477 -10.242 1 79.88 282 THR A CA 1
ATOM 2190 C C . THR A 1 282 ? 21.5 -7.586 -11.312 1 79.88 282 THR A C 1
ATOM 2192 O O . THR A 1 282 ? 22.266 -8.547 -11.312 1 79.88 282 THR A O 1
ATOM 2195 N N . TYR A 1 283 ? 21.516 -6.664 -12.203 1 86.75 283 TYR A N 1
ATOM 2196 C CA . TYR A 1 283 ? 22.547 -6.652 -13.234 1 86.75 283 TYR A CA 1
ATOM 2197 C C . TYR A 1 283 ? 23.938 -6.641 -12.617 1 86.75 283 TYR A C 1
ATOM 2199 O O . TYR A 1 283 ? 24.812 -7.406 -13.031 1 86.75 283 TYR A O 1
ATOM 2207 N N . LEU A 1 284 ? 24.109 -5.809 -11.664 1 88.5 284 LEU A N 1
ATOM 2208 C CA . LEU A 1 284 ? 25.406 -5.703 -10.984 1 88.5 284 LEU A CA 1
ATOM 2209 C C . LEU A 1 284 ? 25.766 -7.016 -10.297 1 88.5 284 LEU A C 1
ATOM 2211 O O . LEU A 1 284 ? 26.906 -7.469 -10.375 1 88.5 284 LEU A O 1
ATOM 2215 N N . ARG A 1 285 ? 24.844 -7.543 -9.648 1 86.38 285 ARG A N 1
ATOM 2216 C CA . ARG A 1 285 ? 25.078 -8.82 -8.977 1 86.38 285 ARG A CA 1
ATOM 2217 C C . ARG A 1 285 ? 25.5 -9.891 -9.977 1 86.38 285 ARG A C 1
ATOM 2219 O O . ARG A 1 285 ? 26.453 -10.641 -9.734 1 86.38 285 ARG A O 1
ATOM 2226 N N . ASP A 1 286 ? 24.75 -9.953 -11.07 1 87.31 286 ASP A N 1
ATOM 2227 C CA . ASP A 1 286 ? 25.078 -10.93 -12.109 1 87.31 286 ASP A CA 1
ATOM 2228 C C . ASP A 1 286 ? 26.484 -10.68 -12.672 1 87.31 286 ASP A C 1
ATOM 2230 O O . ASP A 1 286 ? 27.234 -11.625 -12.914 1 87.31 286 ASP A O 1
ATOM 2234 N N . LEU A 1 287 ? 26.75 -9.492 -12.891 1 90.69 287 LEU A N 1
ATOM 2235 C CA . LEU A 1 287 ? 28.062 -9.102 -13.367 1 90.69 287 LEU A CA 1
ATOM 2236 C C . LEU A 1 287 ? 29.156 -9.539 -12.391 1 90.69 287 LEU A C 1
ATOM 2238 O O . LEU A 1 287 ? 30.172 -10.109 -12.797 1 90.69 287 LEU A O 1
ATOM 2242 N N . ARG A 1 288 ? 28.875 -9.328 -11.172 1 90.69 288 ARG A N 1
ATOM 2243 C CA . ARG A 1 288 ? 29.828 -9.695 -10.133 1 90.69 288 ARG A CA 1
ATOM 2244 C C . ARG A 1 288 ? 29.984 -11.211 -10.039 1 90.69 288 ARG A C 1
ATOM 2246 O O . ARG A 1 288 ? 31.094 -11.727 -9.836 1 90.69 288 ARG A O 1
ATOM 2253 N N . LEU A 1 289 ? 28.938 -11.859 -10.203 1 90.06 289 LEU A N 1
ATOM 2254 C CA . LEU A 1 289 ? 28.984 -13.32 -10.211 1 90.06 289 LEU A CA 1
ATOM 2255 C C . LEU A 1 289 ? 29.812 -13.828 -11.391 1 90.06 289 LEU A C 1
ATOM 2257 O O . LEU A 1 289 ? 30.562 -14.797 -11.258 1 90.06 289 LEU A O 1
ATOM 2261 N N . GLU A 1 290 ? 29.578 -13.234 -12.484 1 91.31 290 GLU A N 1
ATOM 2262 C CA . GLU A 1 290 ? 30.344 -13.594 -13.672 1 91.31 290 GLU A CA 1
ATOM 2263 C C . GLU A 1 290 ? 31.844 -13.375 -13.453 1 91.31 290 GLU A C 1
ATOM 2265 O O . GLU A 1 290 ? 32.656 -14.211 -13.828 1 91.31 290 GLU A O 1
ATOM 2270 N N . ARG A 1 291 ? 32.156 -12.328 -12.852 1 91.94 291 ARG A N 1
ATOM 2271 C CA . ARG A 1 291 ? 33.531 -12.031 -12.562 1 91.94 291 ARG A CA 1
ATOM 2272 C C . ARG A 1 291 ? 34.125 -13.023 -11.555 1 91.94 291 ARG A C 1
ATOM 2274 O O . ARG A 1 291 ? 35.25 -13.477 -11.695 1 91.94 291 ARG A O 1
ATOM 2281 N N . ALA A 1 292 ? 33.344 -13.273 -10.633 1 91.12 292 ALA A N 1
ATOM 2282 C CA . ALA A 1 292 ? 33.75 -14.266 -9.648 1 91.12 292 ALA A CA 1
ATOM 2283 C C . ALA A 1 292 ? 34 -15.617 -10.305 1 91.12 292 ALA A C 1
ATOM 2285 O O . ALA A 1 292 ? 34.969 -16.297 -9.992 1 91.12 292 ALA A O 1
ATOM 2286 N N . HIS A 1 293 ? 33.125 -15.906 -11.156 1 92.06 293 HIS A N 1
ATOM 2287 C CA . HIS A 1 293 ? 33.281 -17.156 -11.883 1 92.06 293 HIS A CA 1
ATOM 2288 C C . HIS A 1 293 ? 34.562 -17.188 -12.68 1 92.06 293 HIS A C 1
ATOM 2290 O O . HIS A 1 293 ? 35.312 -18.172 -12.641 1 92.06 293 HIS A O 1
ATOM 2296 N N . GLN A 1 294 ? 34.812 -16.172 -13.367 1 90.31 294 GLN A N 1
ATOM 2297 C CA . GLN A 1 294 ? 36.031 -16.062 -14.164 1 90.31 294 GLN A CA 1
ATOM 2298 C C . GLN A 1 294 ? 37.25 -16.172 -13.273 1 90.31 294 GLN A C 1
ATOM 2300 O O . GLN A 1 294 ? 38.219 -16.828 -13.641 1 90.31 294 GLN A O 1
ATOM 2305 N N . ASP A 1 295 ? 37.125 -15.57 -12.141 1 90.5 295 ASP A N 1
ATOM 2306 C CA . ASP A 1 295 ? 38.25 -15.641 -11.188 1 90.5 295 ASP A CA 1
ATOM 2307 C C . ASP A 1 295 ? 38.438 -17.062 -10.664 1 90.5 295 ASP A C 1
ATOM 2309 O O . ASP A 1 295 ? 39.562 -17.531 -10.516 1 90.5 295 ASP A O 1
ATOM 2313 N N . LEU A 1 296 ? 37.375 -17.672 -10.43 1 90.81 296 LEU A N 1
ATOM 2314 C CA . LEU A 1 296 ? 37.438 -19.016 -9.859 1 90.81 296 LEU A CA 1
ATOM 2315 C C . LEU A 1 296 ? 37.969 -20.016 -10.867 1 90.81 296 LEU A C 1
ATOM 2317 O O . LEU A 1 296 ? 38.719 -20.922 -10.5 1 90.81 296 LEU A O 1
ATOM 2321 N N . ILE A 1 297 ? 37.625 -19.781 -12.109 1 89.62 297 ILE A N 1
ATOM 2322 C CA . ILE A 1 297 ? 38.094 -20.672 -13.164 1 89.62 297 ILE A CA 1
ATOM 2323 C C . ILE A 1 297 ? 39.594 -20.484 -13.352 1 89.62 297 ILE A C 1
ATOM 2325 O O . ILE A 1 297 ? 40.312 -21.438 -13.664 1 89.62 297 ILE A O 1
ATOM 2329 N N . GLN A 1 298 ? 40.031 -19.344 -13.094 1 87.12 298 GLN A N 1
ATOM 2330 C CA . GLN A 1 298 ? 41.438 -19.031 -13.32 1 87.12 298 GLN A CA 1
ATOM 2331 C C . GLN A 1 298 ? 42.25 -19.219 -12.047 1 87.12 298 GLN A C 1
ATOM 2333 O O . GLN A 1 298 ? 43.469 -19.141 -12.078 1 87.12 298 GLN A O 1
ATOM 2338 N N . ALA A 1 299 ? 41.5 -19.469 -11.055 1 84.81 299 ALA A N 1
ATOM 2339 C CA . ALA A 1 299 ? 42.156 -19.516 -9.75 1 84.81 299 ALA A CA 1
ATOM 2340 C C . ALA A 1 299 ? 42.812 -20.859 -9.523 1 84.81 299 ALA A C 1
ATOM 2342 O O . ALA A 1 299 ? 42.531 -21.828 -10.234 1 84.81 299 ALA A O 1
ATOM 2343 N N . ASP A 1 300 ? 43.844 -20.828 -8.672 1 82.38 300 ASP A N 1
ATOM 2344 C CA . ASP A 1 300 ? 44.531 -22.031 -8.211 1 82.38 300 ASP A CA 1
ATOM 2345 C C . ASP A 1 300 ? 44.031 -22.453 -6.828 1 82.38 300 ASP A C 1
ATOM 2347 O O . ASP A 1 300 ? 44.188 -21.719 -5.855 1 82.38 300 ASP A O 1
ATOM 2351 N N . ALA A 1 301 ? 43.438 -23.562 -6.793 1 77.31 301 ALA A N 1
ATOM 2352 C CA . ALA A 1 301 ? 42.812 -24.062 -5.57 1 77.31 301 ALA A CA 1
ATOM 2353 C C . ALA A 1 301 ? 43.844 -24.141 -4.434 1 77.31 301 ALA A C 1
ATOM 2355 O O . ALA A 1 301 ? 43.469 -24.172 -3.26 1 77.31 301 ALA A O 1
ATOM 2356 N N . ARG A 1 302 ? 45.094 -24.094 -4.773 1 76.06 302 ARG A N 1
ATOM 2357 C CA . ARG A 1 302 ? 46.156 -24.203 -3.77 1 76.06 302 ARG A CA 1
ATOM 2358 C C . ARG A 1 302 ? 46.406 -22.859 -3.08 1 76.06 302 ARG A C 1
ATOM 2360 O O . ARG A 1 302 ? 46.875 -22.828 -1.945 1 76.06 302 ARG A O 1
ATOM 2367 N N . HIS A 1 303 ? 45.969 -21.844 -3.754 1 76.44 303 HIS A N 1
ATOM 2368 C CA . HIS A 1 303 ? 46.375 -20.531 -3.254 1 76.44 303 HIS A CA 1
ATOM 2369 C C . HIS A 1 303 ? 45.156 -19.625 -3.059 1 76.44 303 HIS A C 1
ATOM 2371 O O . HIS A 1 303 ? 45.219 -18.641 -2.309 1 76.44 303 HIS A O 1
ATOM 2377 N N . ASP A 1 304 ? 44.094 -19.969 -3.723 1 76.69 304 ASP A N 1
ATOM 2378 C CA . ASP A 1 304 ? 42.938 -19.047 -3.707 1 76.69 304 ASP A CA 1
ATOM 2379 C C . ASP A 1 304 ? 41.781 -19.625 -2.896 1 76.69 304 ASP A C 1
ATOM 2381 O O . ASP A 1 304 ? 41.594 -20.844 -2.859 1 76.69 304 ASP A O 1
ATOM 2385 N N . ALA A 1 305 ? 41.188 -18.719 -2.158 1 85.62 305 ALA A N 1
ATOM 2386 C CA . ALA A 1 305 ? 40 -19.109 -1.404 1 85.62 305 ALA A CA 1
ATOM 2387 C C . ALA A 1 305 ? 38.719 -18.531 -2.021 1 85.62 305 ALA A C 1
ATOM 2389 O O . ALA A 1 305 ? 38.75 -17.406 -2.537 1 85.62 305 ALA A O 1
ATOM 2390 N N . VAL A 1 306 ? 37.75 -19.375 -2.002 1 89.19 306 VAL A N 1
ATOM 2391 C CA . VAL A 1 306 ? 36.438 -18.953 -2.496 1 89.19 306 VAL A CA 1
ATOM 2392 C C . VAL A 1 306 ? 36 -17.656 -1.804 1 89.19 306 VAL A C 1
ATOM 2394 O O . VAL A 1 306 ? 35.469 -16.766 -2.439 1 89.19 306 VAL A O 1
ATOM 2397 N N . ALA A 1 307 ? 36.375 -17.531 -0.583 1 88.88 307 ALA A N 1
ATOM 2398 C CA . ALA A 1 307 ? 35.969 -16.375 0.213 1 88.88 307 ALA A CA 1
ATOM 2399 C C . ALA A 1 307 ? 36.625 -15.102 -0.309 1 88.88 307 ALA A C 1
ATOM 2401 O O . ALA A 1 307 ? 36 -14.055 -0.395 1 88.88 307 ALA A O 1
ATOM 2402 N N . ASP A 1 308 ? 37.906 -15.281 -0.637 1 87.62 308 ASP A N 1
ATOM 2403 C CA . ASP A 1 308 ? 38.625 -14.125 -1.142 1 87.62 308 ASP A CA 1
ATOM 2404 C C . ASP A 1 308 ? 38.031 -13.617 -2.447 1 87.62 308 ASP A C 1
ATOM 2406 O O . ASP A 1 308 ? 37.906 -12.406 -2.646 1 87.62 308 ASP A O 1
ATOM 2410 N N . VAL A 1 309 ? 37.688 -14.523 -3.303 1 89.38 309 VAL A N 1
ATOM 2411 C CA . VAL A 1 309 ? 37.094 -14.18 -4.582 1 89.38 309 VAL A CA 1
ATOM 2412 C C . VAL A 1 309 ? 35.719 -13.531 -4.348 1 89.38 309 VAL A C 1
ATOM 2414 O O . VAL A 1 309 ? 35.406 -12.508 -4.961 1 89.38 309 VAL A O 1
ATOM 2417 N N . ALA A 1 310 ? 35 -14.109 -3.482 1 90.62 310 ALA A N 1
ATOM 2418 C CA . ALA A 1 310 ? 33.656 -13.578 -3.166 1 90.62 310 ALA A CA 1
ATOM 2419 C C . ALA A 1 310 ? 33.781 -12.148 -2.641 1 90.62 310 ALA A C 1
ATOM 2421 O O . ALA A 1 310 ? 33.062 -11.258 -3.125 1 90.62 310 ALA A O 1
ATOM 2422 N N . TYR A 1 311 ? 34.656 -11.961 -1.756 1 86.69 311 TYR A N 1
ATOM 2423 C CA . TYR A 1 311 ? 34.812 -10.656 -1.124 1 86.69 311 TYR A CA 1
ATOM 2424 C C . TYR A 1 311 ? 35.344 -9.625 -2.121 1 86.69 311 TYR A C 1
ATOM 2426 O O . TYR A 1 311 ? 34.938 -8.461 -2.082 1 86.69 311 TYR A O 1
ATOM 2434 N N . ARG A 1 312 ? 36.156 -10.016 -2.98 1 85.62 312 ARG A N 1
ATOM 2435 C CA . ARG A 1 312 ? 36.688 -9.133 -4.004 1 85.62 312 ARG A CA 1
ATOM 2436 C C . ARG A 1 312 ? 35.594 -8.492 -4.832 1 85.62 312 ARG A C 1
ATOM 2438 O O . ARG A 1 312 ? 35.688 -7.316 -5.191 1 85.62 312 ARG A O 1
ATOM 2445 N N . TRP A 1 313 ? 34.594 -9.273 -5.008 1 89.62 313 TRP A N 1
ATOM 2446 C CA . TRP A 1 313 ? 33.562 -8.797 -5.918 1 89.62 313 TRP A CA 1
ATOM 2447 C C . TRP A 1 313 ? 32.344 -8.32 -5.145 1 89.62 313 TRP A C 1
ATOM 2449 O O . TRP A 1 313 ? 31.281 -8.094 -5.73 1 89.62 313 TRP A O 1
ATOM 2459 N N . GLY A 1 314 ? 32.469 -8.234 -3.84 1 84.19 314 GLY A N 1
ATOM 2460 C CA . GLY A 1 314 ? 31.469 -7.523 -3.053 1 84.19 314 GLY A CA 1
ATOM 2461 C C . GLY A 1 314 ? 30.453 -8.438 -2.395 1 84.19 314 GLY A C 1
ATOM 2462 O O . GLY A 1 314 ? 29.469 -7.977 -1.83 1 84.19 314 GLY A O 1
ATOM 2463 N N . PHE A 1 315 ? 30.719 -9.719 -2.471 1 85.31 315 PHE A N 1
ATOM 2464 C CA . PHE A 1 315 ? 29.828 -10.633 -1.777 1 85.31 315 PHE A CA 1
ATOM 2465 C C . PHE A 1 315 ? 30.234 -10.805 -0.321 1 85.31 315 PHE A C 1
ATOM 2467 O O . PHE A 1 315 ? 31.312 -11.344 -0.035 1 85.31 315 PHE A O 1
ATOM 2474 N N . ARG A 1 316 ? 29.359 -10.344 0.505 1 76.5 316 ARG A N 1
ATOM 2475 C CA . ARG A 1 316 ? 29.734 -10.32 1.916 1 76.5 316 ARG A CA 1
ATOM 2476 C C . ARG A 1 316 ? 29.172 -11.539 2.648 1 76.5 316 ARG A C 1
ATOM 2478 O O . ARG A 1 316 ? 29.609 -11.859 3.756 1 76.5 316 ARG A O 1
ATOM 2485 N N . HIS A 1 317 ? 28.203 -12.102 2.062 1 78.38 317 HIS A N 1
ATOM 2486 C CA . HIS A 1 317 ? 27.625 -13.312 2.623 1 78.38 317 HIS A CA 1
ATOM 2487 C C . HIS A 1 317 ? 27.969 -14.531 1.779 1 78.38 317 HIS A C 1
ATOM 2489 O O . HIS A 1 317 ? 27.328 -14.781 0.749 1 78.38 317 HIS A O 1
ATOM 2495 N N . LEU A 1 318 ? 28.891 -15.312 2.246 1 80.88 318 LEU A N 1
ATOM 2496 C CA . LEU A 1 318 ? 29.438 -16.422 1.479 1 80.88 318 LEU A CA 1
ATOM 2497 C C . LEU A 1 318 ? 28.375 -17.469 1.188 1 80.88 318 LEU A C 1
ATOM 2499 O O . LEU A 1 318 ? 28.359 -18.078 0.113 1 80.88 318 LEU A O 1
ATOM 2503 N N . GLY A 1 319 ? 27.547 -17.625 2.107 1 79.19 319 GLY A N 1
ATOM 2504 C CA . GLY A 1 319 ? 26.469 -18.562 1.874 1 79.19 319 GLY A CA 1
ATOM 2505 C C . GLY A 1 319 ? 25.562 -18.156 0.73 1 79.19 319 GLY A C 1
ATOM 2506 O O . GLY A 1 319 ? 25.234 -18.969 -0.134 1 79.19 319 GLY A O 1
ATOM 2507 N N . ARG A 1 320 ? 25.203 -16.906 0.83 1 76.88 320 ARG A N 1
ATOM 2508 C CA . ARG A 1 320 ? 24.359 -16.391 -0.243 1 76.88 320 ARG A CA 1
ATOM 2509 C C . ARG A 1 320 ? 25.094 -16.406 -1.577 1 76.88 320 ARG A C 1
ATOM 2511 O O . ARG A 1 320 ? 24.5 -16.734 -2.613 1 76.88 320 ARG A O 1
ATOM 2518 N N . PHE A 1 321 ? 26.281 -16.141 -1.528 1 89.31 321 PHE A N 1
ATOM 2519 C CA . PHE A 1 321 ? 27.125 -16.172 -2.717 1 89.31 321 PHE A CA 1
ATOM 2520 C C . PHE A 1 321 ? 27.156 -17.562 -3.326 1 89.31 321 PHE A C 1
ATOM 2522 O O . PHE A 1 321 ? 26.922 -17.719 -4.527 1 89.31 321 PHE A O 1
ATOM 2529 N N . ALA A 1 322 ? 27.312 -18.484 -2.518 1 85.69 322 ALA A N 1
ATOM 2530 C CA . ALA A 1 322 ? 27.406 -19.875 -2.99 1 85.69 322 ALA A CA 1
ATOM 2531 C C . ALA A 1 322 ? 26.094 -20.328 -3.611 1 85.69 322 ALA A C 1
ATOM 2533 O O . ALA A 1 322 ? 26.078 -21 -4.645 1 85.69 322 ALA A O 1
ATOM 2534 N N . ALA A 1 323 ? 25.078 -19.859 -3.004 1 80.25 323 ALA A N 1
ATOM 2535 C CA . ALA A 1 323 ? 23.75 -20.234 -3.488 1 80.25 323 ALA A CA 1
ATOM 2536 C C . ALA A 1 323 ? 23.469 -19.609 -4.848 1 80.25 323 ALA A C 1
ATOM 2538 O O . ALA A 1 323 ? 23.016 -20.297 -5.77 1 80.25 323 ALA A O 1
ATOM 2539 N N . ASP A 1 324 ? 23.75 -18.406 -4.93 1 82.12 324 ASP A N 1
ATOM 2540 C CA . ASP A 1 324 ? 23.547 -17.672 -6.184 1 82.12 324 ASP A CA 1
ATOM 2541 C C . ASP A 1 324 ? 24.438 -18.234 -7.293 1 82.12 324 ASP A C 1
ATOM 2543 O O . ASP A 1 324 ? 24 -18.359 -8.438 1 82.12 324 ASP A O 1
ATOM 2547 N N . TYR A 1 325 ? 25.609 -18.516 -6.941 1 89.19 325 TYR A N 1
ATOM 2548 C CA . TYR A 1 325 ? 26.578 -19.078 -7.879 1 89.19 325 TYR A CA 1
ATOM 2549 C C . TYR A 1 325 ? 26.109 -20.422 -8.414 1 89.19 325 TYR A C 1
ATOM 2551 O O . TYR A 1 325 ? 26.125 -20.656 -9.633 1 89.19 325 TYR A O 1
ATOM 2559 N N . ARG A 1 326 ? 25.609 -21.141 -7.578 1 86.94 326 ARG A N 1
ATOM 2560 C CA . ARG A 1 326 ? 25.125 -22.453 -7.977 1 86.94 326 ARG A CA 1
ATOM 2561 C C . ARG A 1 326 ? 23.906 -22.344 -8.891 1 86.94 326 ARG A C 1
ATOM 2563 O O . ARG A 1 326 ? 23.766 -23.109 -9.844 1 86.94 326 ARG A O 1
ATOM 2570 N N . ARG A 1 327 ? 23.156 -21.531 -8.523 1 80.44 327 ARG A N 1
ATOM 2571 C CA . ARG A 1 327 ? 21.953 -21.328 -9.328 1 80.44 327 ARG A CA 1
ATOM 2572 C C . ARG A 1 327 ? 22.312 -20.938 -10.758 1 80.44 327 ARG A C 1
ATOM 2574 O O . ARG A 1 327 ? 21.688 -21.391 -11.711 1 80.44 327 ARG A O 1
ATOM 2581 N N . ARG A 1 328 ? 23.328 -20.219 -10.891 1 82.44 328 ARG A N 1
ATOM 2582 C CA . ARG A 1 328 ? 23.688 -19.672 -12.203 1 82.44 328 ARG A CA 1
ATOM 2583 C C . ARG A 1 328 ? 24.578 -20.656 -12.969 1 82.44 328 ARG A C 1
ATOM 2585 O O . ARG A 1 328 ? 24.438 -20.797 -14.18 1 82.44 328 ARG A O 1
ATOM 2592 N N . TYR A 1 329 ? 25.438 -21.406 -12.25 1 88.06 329 TYR A N 1
ATOM 2593 C CA . TYR A 1 329 ? 26.484 -22.141 -12.961 1 88.06 329 TYR A CA 1
ATOM 2594 C C . TYR A 1 329 ? 26.328 -23.641 -12.734 1 88.06 329 TYR A C 1
ATOM 2596 O O . TYR A 1 329 ? 27.078 -24.438 -13.312 1 88.06 329 TYR A O 1
ATOM 2604 N N . GLY A 1 330 ? 25.344 -23.938 -11.898 1 82.38 330 GLY A N 1
ATOM 2605 C CA . GLY A 1 330 ? 25.031 -25.344 -11.703 1 82.38 330 GLY A CA 1
ATOM 2606 C C . GLY A 1 330 ? 26 -26.047 -10.781 1 82.38 330 GLY A C 1
ATOM 2607 O O . GLY A 1 330 ? 25.828 -27.234 -10.461 1 82.38 330 GLY A O 1
ATOM 2608 N N . GLN A 1 331 ? 27.078 -25.438 -10.422 1 86.81 331 GLN A N 1
ATOM 2609 C CA . GLN A 1 331 ? 28.062 -25.969 -9.492 1 86.81 331 GLN A CA 1
ATOM 2610 C C . GLN A 1 331 ? 28.438 -24.938 -8.438 1 86.81 331 GLN A C 1
ATOM 2612 O O . GLN A 1 331 ? 28.281 -23.734 -8.648 1 86.81 331 GLN A O 1
ATOM 2617 N N . SER A 1 332 ? 28.906 -25.422 -7.258 1 90.12 332 SER A N 1
ATOM 2618 C CA . SER A 1 332 ? 29.328 -24.516 -6.199 1 90.12 332 SER A CA 1
ATOM 2619 C C . SER A 1 332 ? 30.641 -23.828 -6.551 1 90.12 332 SER A C 1
ATOM 2621 O O . SER A 1 332 ? 31.406 -24.312 -7.375 1 90.12 332 SER A O 1
ATOM 2623 N N . PRO A 1 333 ? 30.797 -22.703 -5.93 1 90.31 333 PRO A N 1
ATOM 2624 C CA . PRO A 1 333 ? 32.062 -22.031 -6.164 1 90.31 333 PRO A CA 1
ATOM 2625 C C . PRO A 1 333 ? 33.281 -22.906 -5.805 1 90.31 333 PRO A C 1
ATOM 2627 O O . PRO A 1 333 ? 34.281 -22.891 -6.5 1 90.31 333 PRO A O 1
ATOM 2630 N N . SER A 1 334 ? 33.156 -23.625 -4.785 1 89.81 334 SER A N 1
ATOM 2631 C CA . SER A 1 334 ? 34.25 -24.5 -4.359 1 89.81 334 SER A CA 1
ATOM 2632 C C . SER A 1 334 ? 34.531 -25.578 -5.402 1 89.81 334 SER A C 1
ATOM 2634 O O . SER A 1 334 ? 35.688 -25.938 -5.633 1 89.81 334 SER A O 1
ATOM 2636 N N . GLN A 1 335 ? 33.5 -26.062 -6 1 89.38 335 GLN A N 1
ATOM 2637 C CA . GLN A 1 335 ? 33.656 -27.078 -7.047 1 89.38 335 GLN A CA 1
ATOM 2638 C C . GLN A 1 335 ? 34.375 -26.484 -8.273 1 89.38 335 GLN A C 1
ATOM 2640 O O . GLN A 1 335 ? 35.219 -27.141 -8.875 1 89.38 335 GLN A O 1
ATOM 2645 N N . THR A 1 336 ? 33.969 -25.328 -8.609 1 88.25 336 THR A N 1
ATOM 2646 C CA . THR A 1 336 ? 34.625 -24.656 -9.734 1 88.25 336 THR A CA 1
ATOM 2647 C C . THR A 1 336 ? 36.094 -24.422 -9.461 1 88.25 336 THR A C 1
ATOM 2649 O O . THR A 1 336 ? 36.938 -24.625 -10.344 1 88.25 336 THR A O 1
ATOM 2652 N N . LEU A 1 337 ? 36.375 -24.047 -8.266 1 87.88 337 LEU A N 1
ATOM 2653 C CA . LEU A 1 337 ? 37.781 -23.812 -7.887 1 87.88 337 LEU A CA 1
ATOM 2654 C C . LEU A 1 337 ? 38.562 -25.109 -7.93 1 87.88 337 LEU A C 1
ATOM 2656 O O . LEU A 1 337 ? 39.75 -25.109 -8.312 1 87.88 337 LEU A O 1
ATOM 2660 N N . ALA A 1 338 ? 37.844 -26.188 -7.641 1 82.19 338 ALA A N 1
ATOM 2661 C CA . ALA A 1 338 ? 38.531 -27.469 -7.574 1 82.19 338 ALA A CA 1
ATOM 2662 C C . ALA A 1 338 ? 38.75 -28.047 -8.969 1 82.19 338 ALA A C 1
ATOM 2664 O O . ALA A 1 338 ? 39.656 -28.875 -9.172 1 82.19 338 ALA A O 1
ATOM 2665 N N . THR A 1 339 ? 37.906 -27.656 -9.867 1 72.31 339 THR A N 1
ATOM 2666 C CA . THR A 1 339 ? 38.031 -28.219 -11.211 1 72.31 339 THR A CA 1
ATOM 2667 C C . THR A 1 339 ? 39.125 -27.5 -11.984 1 72.31 339 THR A C 1
ATOM 2669 O O . THR A 1 339 ? 39.5 -27.922 -13.086 1 72.31 339 THR A O 1
ATOM 2672 N N . THR A 1 340 ? 39.688 -26.516 -11.422 1 58.78 340 THR A N 1
ATOM 2673 C CA . THR A 1 340 ? 40.844 -25.906 -12.094 1 58.78 340 THR A CA 1
ATOM 2674 C C . THR A 1 340 ? 42.156 -26.469 -11.562 1 58.78 340 THR A C 1
ATOM 2676 O O . THR A 1 340 ? 42.219 -26.859 -10.398 1 58.78 340 THR A O 1
ATOM 2679 N N . MET B 1 1 ? -1.772 23.094 -69.875 1 26 1 MET B N 1
ATOM 2680 C CA . MET B 1 1 ? -0.836 22.109 -69.375 1 26 1 MET B CA 1
ATOM 2681 C C . MET B 1 1 ? -0.76 22.172 -67.812 1 26 1 MET B C 1
ATOM 2683 O O . MET B 1 1 ? -0.095 23.047 -67.25 1 26 1 MET B O 1
ATOM 2687 N N . HIS B 1 2 ? -1.946 22 -67.125 1 28.34 2 HIS B N 1
ATOM 2688 C CA . HIS B 1 2 ? -2.422 22.234 -65.75 1 28.34 2 HIS B CA 1
ATOM 2689 C C . HIS B 1 2 ? -1.841 21.219 -64.812 1 28.34 2 HIS B C 1
ATOM 2691 O O . HIS B 1 2 ? -2.012 20.016 -65 1 28.34 2 HIS B O 1
ATOM 2697 N N . ASP B 1 3 ? -0.525 21.5 -64.312 1 27.7 3 ASP B N 1
ATOM 2698 C CA . ASP B 1 3 ? 0.307 20.656 -63.469 1 27.7 3 ASP B CA 1
ATOM 2699 C C . ASP B 1 3 ? -0.353 20.422 -62.125 1 27.7 3 ASP B C 1
ATOM 2701 O O . ASP B 1 3 ? -0.587 21.375 -61.375 1 27.7 3 ASP B O 1
ATOM 2705 N N . PRO B 1 4 ? -1.336 19.453 -62 1 29.44 4 PRO B N 1
ATOM 2706 C CA . PRO B 1 4 ? -2.076 19.188 -60.75 1 29.44 4 PRO B CA 1
ATOM 2707 C C . PRO B 1 4 ? -1.182 18.672 -59.625 1 29.44 4 PRO B C 1
ATOM 2709 O O . PRO B 1 4 ? -0.701 17.547 -59.688 1 29.44 4 PRO B O 1
ATOM 2712 N N . SER B 1 5 ? -0.135 19.391 -59.188 1 25.69 5 SER B N 1
ATOM 2713 C CA . SER B 1 5 ? 0.789 18.891 -58.156 1 25.69 5 SER B CA 1
ATOM 2714 C C . SER B 1 5 ? 0.071 18.625 -56.844 1 25.69 5 SER B C 1
ATOM 2716 O O . SER B 1 5 ? -0.284 19.562 -56.125 1 25.69 5 SER B O 1
ATOM 2718 N N . ARG B 1 6 ? -0.898 17.625 -56.844 1 27.7 6 ARG B N 1
ATOM 2719 C CA . ARG B 1 6 ? -1.54 17.312 -55.562 1 27.7 6 ARG B CA 1
ATOM 2720 C C . ARG B 1 6 ? -0.51 16.891 -54.531 1 27.7 6 ARG B C 1
ATOM 2722 O O . ARG B 1 6 ? 0.231 15.93 -54.719 1 27.7 6 ARG B O 1
ATOM 2729 N N . ALA B 1 7 ? -0.171 17.812 -53.594 1 26.88 7 ALA B N 1
ATOM 2730 C CA . ALA B 1 7 ? 0.608 17.625 -52.375 1 26.88 7 ALA B CA 1
ATOM 2731 C C . ALA B 1 7 ? 0.034 16.5 -51.5 1 26.88 7 ALA B C 1
ATOM 2733 O O . ALA B 1 7 ? -1.125 16.547 -51.094 1 26.88 7 ALA B O 1
ATOM 2734 N N . ALA B 1 8 ? 0.346 15.25 -51.812 1 29.59 8 ALA B N 1
ATOM 2735 C CA . ALA B 1 8 ? 0.012 14.109 -50.969 1 29.59 8 ALA B CA 1
ATOM 2736 C C . ALA B 1 8 ? 0.435 14.359 -49.531 1 29.59 8 ALA B C 1
ATOM 2738 O O . ALA B 1 8 ? 1.611 14.609 -49.25 1 29.59 8 ALA B O 1
ATOM 2739 N N . GLY B 1 9 ? -0.495 15.023 -48.75 1 26.77 9 GLY B N 1
ATOM 2740 C CA . GLY B 1 9 ? -0.308 15.211 -47.344 1 26.77 9 GLY B CA 1
ATOM 2741 C C . GLY B 1 9 ? 0.014 13.922 -46.594 1 26.77 9 GLY B C 1
ATOM 2742 O O . GLY B 1 9 ? -0.767 12.969 -46.625 1 26.77 9 GLY B O 1
ATOM 2743 N N . ASP B 1 10 ? 1.294 13.461 -46.625 1 29.52 10 ASP B N 1
ATOM 2744 C CA . ASP B 1 10 ? 1.844 12.312 -45.906 1 29.52 10 ASP B CA 1
ATOM 2745 C C . ASP B 1 10 ? 1.487 12.375 -44.438 1 29.52 10 ASP B C 1
ATOM 2747 O O . ASP B 1 10 ? 1.996 13.219 -43.688 1 29.52 10 ASP B O 1
ATOM 2751 N N . THR B 1 11 ? 0.22 12.188 -44.125 1 30.14 11 THR B N 1
ATOM 2752 C CA . THR B 1 11 ? -0.179 12.094 -42.719 1 30.14 11 THR B CA 1
ATOM 2753 C C . THR B 1 11 ? 0.591 10.984 -42 1 30.14 11 THR B C 1
ATOM 2755 O O . THR B 1 11 ? 0.269 9.805 -42.156 1 30.14 11 THR B O 1
ATOM 2758 N N . THR B 1 12 ? 1.919 10.938 -42.094 1 32.28 12 THR B N 1
ATOM 2759 C CA . THR B 1 12 ? 2.631 9.961 -41.281 1 32.28 12 THR B CA 1
ATOM 2760 C C . THR B 1 12 ? 2.201 10.055 -39.844 1 32.28 12 THR B C 1
ATOM 2762 O O . THR B 1 12 ? 2.512 11.039 -39.156 1 32.28 12 THR B O 1
ATOM 2765 N N . GLY B 1 13 ? 1.001 9.656 -39.562 1 28.86 13 GLY B N 1
ATOM 2766 C CA . GLY B 1 13 ? 0.55 9.562 -38.188 1 28.86 13 GLY B CA 1
ATOM 2767 C C . GLY B 1 13 ? 1.539 8.859 -37.25 1 28.86 13 GLY B C 1
ATOM 2768 O O . GLY B 1 13 ? 2.002 7.758 -37.594 1 28.86 13 GLY B O 1
ATOM 2769 N N . VAL B 1 14 ? 2.484 9.508 -36.688 1 31.7 14 VAL B N 1
ATOM 2770 C CA . VAL B 1 14 ? 3.35 8.977 -35.625 1 31.7 14 VAL B CA 1
ATOM 2771 C C . VAL B 1 14 ? 2.541 8.07 -34.719 1 31.7 14 VAL B C 1
ATOM 2773 O O . VAL B 1 14 ? 1.517 8.484 -34.156 1 31.7 14 VAL B O 1
ATOM 2776 N N . PRO B 1 15 ? 2.633 6.773 -35 1 31.52 15 PRO B N 1
ATOM 2777 C CA . PRO B 1 15 ? 1.844 5.934 -34.094 1 31.52 15 PRO B CA 1
ATOM 2778 C C . PRO B 1 15 ? 2.008 6.332 -32.625 1 31.52 15 PRO B C 1
ATOM 2780 O O . PRO B 1 15 ? 3.066 6.824 -32.219 1 31.52 15 PRO B O 1
ATOM 2783 N N . GLU B 1 16 ? 1.056 6.824 -31.984 1 32.28 16 GLU B N 1
ATOM 2784 C CA . GLU B 1 16 ? 1.003 7.109 -30.547 1 32.28 16 GLU B CA 1
ATOM 2785 C C . GLU B 1 16 ? 1.752 6.051 -29.75 1 32.28 16 GLU B C 1
ATOM 2787 O O . GLU B 1 16 ? 1.686 4.863 -30.062 1 32.28 16 GLU B O 1
ATOM 2792 N N . PRO B 1 17 ? 2.871 6.25 -29.203 1 34.56 17 PRO B N 1
ATOM 2793 C CA . PRO B 1 17 ? 3.549 5.223 -28.406 1 34.56 17 PRO B CA 1
ATOM 2794 C C . PRO B 1 17 ? 2.574 4.316 -27.656 1 34.56 17 PRO B C 1
ATOM 2796 O O . PRO B 1 17 ? 1.636 4.801 -27.031 1 34.56 17 PRO B O 1
ATOM 2799 N N . GLU B 1 18 ? 2.016 3.24 -28.203 1 35.84 18 GLU B N 1
ATOM 2800 C CA . GLU B 1 18 ? 1.16 2.234 -27.578 1 35.84 18 GLU B CA 1
ATOM 2801 C C . GLU B 1 18 ? 1.439 2.127 -26.078 1 35.84 18 GLU B C 1
ATOM 2803 O O . GLU B 1 18 ? 2.572 1.864 -25.672 1 35.84 18 GLU B O 1
ATOM 2808 N N . SER B 1 19 ? 0.952 2.941 -25.234 1 43.5 19 SER B N 1
ATOM 2809 C CA . SER B 1 19 ? 0.906 2.877 -23.766 1 43.5 19 SER B CA 1
ATOM 2810 C C . SER B 1 19 ? 0.946 1.434 -23.281 1 43.5 19 SER B C 1
ATOM 2812 O O . SER B 1 19 ? 0.048 0.645 -23.578 1 43.5 19 SER B O 1
ATOM 2814 N N . LYS B 1 20 ? 2.025 0.644 -23.406 1 49 20 LYS B N 1
ATOM 2815 C CA . LYS B 1 20 ? 2.299 -0.776 -23.203 1 49 20 LYS B CA 1
ATOM 2816 C C . LYS B 1 20 ? 1.517 -1.325 -22.016 1 49 20 LYS B C 1
ATOM 2818 O O . LYS B 1 20 ? 1.627 -0.808 -20.906 1 49 20 LYS B O 1
ATOM 2823 N N . ARG B 1 21 ? 0.371 -1.977 -22.25 1 61 21 ARG B N 1
ATOM 2824 C CA . ARG B 1 21 ? -0.459 -2.746 -21.328 1 61 21 ARG B CA 1
ATOM 2825 C C . ARG B 1 21 ? 0.399 -3.5 -20.312 1 61 21 ARG B C 1
ATOM 2827 O O . ARG B 1 21 ? 1.315 -4.23 -20.688 1 61 21 ARG B O 1
ATOM 2834 N N . ARG B 1 22 ? 0.271 -3.164 -19.047 1 76.38 22 ARG B N 1
ATOM 2835 C CA . ARG B 1 22 ? 0.976 -3.846 -17.969 1 76.38 22 ARG B CA 1
ATOM 2836 C C . ARG B 1 22 ? 0.371 -5.219 -17.703 1 76.38 22 ARG B C 1
ATOM 2838 O O . ARG B 1 22 ? 1.082 -6.152 -17.312 1 76.38 22 ARG B O 1
ATOM 2845 N N . VAL B 1 23 ? -0.926 -5.418 -18.234 1 86.06 23 VAL B N 1
ATOM 2846 C CA . VAL B 1 23 ? -1.62 -6.676 -17.984 1 86.06 23 VAL B CA 1
ATOM 2847 C C . VAL B 1 23 ? -1.482 -7.594 -19.188 1 86.06 23 VAL B C 1
ATOM 2849 O O . VAL B 1 23 ? -1.684 -7.164 -20.328 1 86.06 23 VAL B O 1
ATOM 2852 N N . SER B 1 24 ? -1.077 -8.805 -19.016 1 88.31 24 SER B N 1
ATOM 2853 C CA . SER B 1 24 ? -1.042 -9.844 -20.047 1 88.31 24 SER B CA 1
ATOM 2854 C C . SER B 1 24 ? -2.35 -10.633 -20.078 1 88.31 24 SER B C 1
ATOM 2856 O O . SER B 1 24 ? -2.855 -11.047 -19.047 1 88.31 24 SER B O 1
ATOM 2858 N N . ALA B 1 25 ? -2.873 -10.695 -21.281 1 90.75 25 ALA B N 1
ATOM 2859 C CA . ALA B 1 25 ? -4.113 -11.438 -21.484 1 90.75 25 ALA B CA 1
ATOM 2860 C C . ALA B 1 25 ? -3.902 -12.609 -22.438 1 90.75 25 ALA B C 1
ATOM 2862 O O . ALA B 1 25 ? -3.283 -12.453 -23.5 1 90.75 25 ALA B O 1
ATOM 2863 N N . PHE B 1 26 ? -4.402 -13.82 -22.031 1 92 26 PHE B N 1
ATOM 2864 C CA . PHE B 1 26 ? -4.27 -15.016 -22.859 1 92 26 PHE B CA 1
ATOM 2865 C C . PHE B 1 26 ? -5.543 -15.852 -22.812 1 92 26 PHE B C 1
ATOM 2867 O O . PHE B 1 26 ? -6.078 -16.109 -21.734 1 92 26 PHE B O 1
ATOM 2874 N N . ASP B 1 27 ? -6.066 -16.203 -23.953 1 94.31 27 ASP B N 1
ATOM 2875 C CA . ASP B 1 27 ? -7.234 -17.078 -24.094 1 94.31 27 ASP B CA 1
ATOM 2876 C C . ASP B 1 27 ? -6.961 -18.203 -25.078 1 94.31 27 ASP B C 1
ATOM 2878 O O . ASP B 1 27 ? -6.32 -17.984 -26.109 1 94.31 27 ASP B O 1
ATOM 2882 N N . THR B 1 28 ? -7.383 -19.406 -24.719 1 93.62 28 THR B N 1
ATOM 2883 C CA . THR B 1 28 ? -7.18 -20.516 -25.641 1 93.62 28 THR B CA 1
ATOM 2884 C C . THR B 1 28 ? -8.18 -21.641 -25.359 1 93.62 28 THR B C 1
ATOM 2886 O O . THR B 1 28 ? -8.758 -21.703 -24.266 1 93.62 28 THR B O 1
ATOM 2889 N N . CYS B 1 29 ? -8.406 -22.484 -26.328 1 94.12 29 CYS B N 1
ATOM 2890 C CA . CYS B 1 29 ? -9.211 -23.688 -26.172 1 94.12 29 CYS B CA 1
ATOM 2891 C C . CYS B 1 29 ? -8.352 -24.938 -26.328 1 94.12 29 CYS B C 1
ATOM 2893 O O . CYS B 1 29 ? -8.875 -26.062 -26.344 1 94.12 29 CYS B O 1
ATOM 2895 N N . ARG B 1 30 ? -7.062 -24.75 -26.469 1 93 30 ARG B N 1
ATOM 2896 C CA . ARG B 1 30 ? -6.141 -25.859 -26.641 1 93 30 ARG B CA 1
ATOM 2897 C C . ARG B 1 30 ? -5.371 -26.141 -25.359 1 93 30 ARG B C 1
ATOM 2899 O O . ARG B 1 30 ? -4.824 -25.219 -24.734 1 93 30 ARG B O 1
ATOM 2906 N N . LEU B 1 31 ? -5.32 -27.375 -25.016 1 95.88 31 LEU B N 1
ATOM 2907 C CA . LEU B 1 31 ? -4.734 -27.812 -23.75 1 95.88 31 LEU B CA 1
ATOM 2908 C C . LEU B 1 31 ? -3.238 -27.516 -23.719 1 95.88 31 LEU B C 1
ATOM 2910 O O . LEU B 1 31 ? -2.709 -27.062 -22.703 1 95.88 31 LEU B O 1
ATOM 2914 N N . ASP B 1 32 ? -2.582 -27.719 -24.812 1 93.44 32 ASP B N 1
ATOM 2915 C CA . ASP B 1 32 ? -1.137 -27.516 -24.859 1 93.44 32 ASP B CA 1
ATOM 2916 C C . ASP B 1 32 ? -0.786 -26.047 -24.734 1 93.44 32 ASP B C 1
ATOM 2918 O O . ASP B 1 32 ? 0.184 -25.688 -24.078 1 93.44 32 ASP B O 1
ATOM 2922 N N . GLU B 1 33 ? -1.582 -25.234 -25.344 1 93.62 33 GLU B N 1
ATOM 2923 C CA . GLU B 1 33 ? -1.369 -23.797 -25.25 1 93.62 33 GLU B CA 1
ATOM 2924 C C . GLU B 1 33 ? -1.642 -23.297 -23.828 1 93.62 33 GLU B C 1
ATOM 2926 O O . GLU B 1 33 ? -0.929 -22.422 -23.328 1 93.62 33 GLU B O 1
ATOM 2931 N N . ALA B 1 34 ? -2.676 -23.859 -23.312 1 94.88 34 ALA B N 1
ATOM 2932 C CA . ALA B 1 34 ? -3.02 -23.5 -21.938 1 94.88 34 ALA B CA 1
ATOM 2933 C C . ALA B 1 34 ? -1.875 -23.828 -20.984 1 94.88 34 ALA B C 1
ATOM 2935 O O . ALA B 1 34 ? -1.487 -22.984 -20.172 1 94.88 34 ALA B O 1
ATOM 2936 N N . GLN B 1 35 ? -1.358 -25 -21.125 1 94.75 35 GLN B N 1
ATOM 2937 C CA . GLN B 1 35 ? -0.239 -25.422 -20.281 1 94.75 35 GLN B CA 1
ATOM 2938 C C . GLN B 1 35 ? 0.972 -24.516 -20.484 1 94.75 35 GLN B C 1
ATOM 2940 O O . GLN B 1 35 ? 1.621 -24.125 -19.516 1 94.75 35 GLN B O 1
ATOM 2945 N N . ALA B 1 36 ? 1.227 -24.156 -21.688 1 91.69 36 ALA B N 1
ATOM 2946 C CA . ALA B 1 36 ? 2.387 -23.328 -22.016 1 91.69 36 ALA B CA 1
ATOM 2947 C C . ALA B 1 36 ? 2.232 -21.922 -21.438 1 91.69 36 ALA B C 1
ATOM 2949 O O . ALA B 1 36 ? 3.176 -21.375 -20.859 1 91.69 36 ALA B O 1
ATOM 2950 N N . ALA B 1 37 ? 1.072 -21.406 -21.562 1 89.25 37 ALA B N 1
ATOM 2951 C CA . ALA B 1 37 ? 0.822 -20.031 -21.109 1 89.25 37 ALA B CA 1
ATOM 2952 C C . ALA B 1 37 ? 0.971 -19.922 -19.594 1 89.25 37 ALA B C 1
ATOM 2954 O O . ALA B 1 37 ? 1.643 -19.031 -19.094 1 89.25 37 ALA B O 1
ATOM 2955 N N . LEU B 1 38 ? 0.347 -20.875 -18.875 1 93.69 38 LEU B N 1
ATOM 2956 C CA . LEU B 1 38 ? 0.448 -20.859 -17.422 1 93.69 38 LEU B CA 1
ATOM 2957 C C . LEU B 1 38 ? 1.881 -21.125 -16.969 1 93.69 38 LEU B C 1
ATOM 2959 O O . LEU B 1 38 ? 2.359 -20.516 -16.016 1 93.69 38 LEU B O 1
ATOM 2963 N N . GLY B 1 39 ? 2.516 -22 -17.672 1 91.62 39 GLY B N 1
ATOM 2964 C CA . GLY B 1 39 ? 3.896 -22.328 -17.344 1 91.62 39 GLY B CA 1
ATOM 2965 C C . GLY B 1 39 ? 4.832 -21.141 -17.484 1 91.62 39 GLY B C 1
ATOM 2966 O O . GLY B 1 39 ? 5.758 -20.969 -16.688 1 91.62 39 GLY B O 1
ATOM 2967 N N . GLN B 1 40 ? 4.602 -20.297 -18.422 1 85.31 40 GLN B N 1
ATOM 2968 C CA . GLN B 1 40 ? 5.43 -19.125 -18.688 1 85.31 40 GLN B CA 1
ATOM 2969 C C . GLN B 1 40 ? 5.188 -18.031 -17.641 1 85.31 40 GLN B C 1
ATOM 2971 O O . GLN B 1 40 ? 6.09 -17.25 -17.328 1 85.31 40 GLN B O 1
ATOM 2976 N N . THR B 1 41 ? 4.082 -18.031 -17.125 1 86.94 41 THR B N 1
ATOM 2977 C CA . THR B 1 41 ? 3.693 -16.953 -16.234 1 86.94 41 THR B CA 1
ATOM 2978 C C . THR B 1 41 ? 3.908 -17.344 -14.773 1 86.94 41 THR B C 1
ATOM 2980 O O . THR B 1 41 ? 4.336 -16.516 -13.961 1 86.94 41 THR B O 1
ATOM 2983 N N . TYR B 1 42 ? 3.639 -18.547 -14.555 1 92.56 42 TYR B N 1
ATOM 2984 C CA . TYR B 1 42 ? 3.75 -19.016 -13.18 1 92.56 42 TYR B CA 1
ATOM 2985 C C . TYR B 1 42 ? 4.797 -20.125 -13.062 1 92.56 42 TYR B C 1
ATOM 2987 O O . TYR B 1 42 ? 5.996 -19.844 -13.016 1 92.56 42 TYR B O 1
ATOM 2995 N N . TYR B 1 43 ? 4.23 -21.438 -13.234 1 89.44 43 TYR B N 1
ATOM 2996 C CA . TYR B 1 43 ? 5.117 -22.562 -13 1 89.44 43 TYR B CA 1
ATOM 2997 C C . TYR B 1 43 ? 4.973 -23.609 -14.109 1 89.44 43 TYR B C 1
ATOM 2999 O O . TYR B 1 43 ? 3.861 -23.875 -14.578 1 89.44 43 TYR B O 1
ATOM 3007 N N . PRO B 1 44 ? 6.227 -24.172 -14.469 1 89.75 44 PRO B N 1
ATOM 3008 C CA . PRO B 1 44 ? 6.055 -25.391 -15.266 1 89.75 44 PRO B CA 1
ATOM 3009 C C . PRO B 1 44 ? 5.207 -26.438 -14.555 1 89.75 44 PRO B C 1
ATOM 3011 O O . PRO B 1 44 ? 5.293 -26.578 -13.328 1 89.75 44 PRO B O 1
ATOM 3014 N N . HIS B 1 45 ? 4.332 -27.094 -15.328 1 91.94 45 HIS B N 1
ATOM 3015 C CA . HIS B 1 45 ? 3.43 -28.062 -14.719 1 91.94 45 HIS B CA 1
ATOM 3016 C C . HIS B 1 45 ? 2.865 -29.016 -15.773 1 91.94 45 HIS B C 1
ATOM 3018 O O . HIS B 1 45 ? 3.053 -28.812 -16.969 1 91.94 45 HIS B O 1
ATOM 3024 N N . ARG B 1 46 ? 2.367 -30.094 -15.289 1 95.81 46 ARG B N 1
ATOM 3025 C CA . ARG B 1 46 ? 1.561 -30.969 -16.141 1 95.81 46 ARG B CA 1
ATOM 3026 C C . ARG B 1 46 ? 0.076 -30.641 -16 1 95.81 46 ARG B C 1
ATOM 3028 O O . ARG B 1 46 ? -0.431 -30.5 -14.891 1 95.81 46 ARG B O 1
ATOM 3035 N N . LEU B 1 47 ? -0.585 -30.438 -17.109 1 96.88 47 LEU B N 1
ATOM 3036 C CA . LEU B 1 47 ? -2.008 -30.125 -17.172 1 96.88 47 LEU B CA 1
ATOM 3037 C C . LEU B 1 47 ? -2.783 -31.25 -17.859 1 96.88 47 LEU B C 1
ATOM 3039 O O . LEU B 1 47 ? -2.438 -31.641 -18.969 1 96.88 47 LEU B O 1
ATOM 3043 N N . ASP B 1 48 ? -3.787 -31.75 -17.172 1 97.19 48 ASP B N 1
ATOM 3044 C CA . ASP B 1 48 ? -4.637 -32.781 -17.766 1 97.19 48 ASP B CA 1
ATOM 3045 C C . ASP B 1 48 ? -6.109 -32.375 -17.703 1 97.19 48 ASP B C 1
ATOM 3047 O O . ASP B 1 48 ? -6.578 -31.875 -16.672 1 97.19 48 ASP B O 1
ATOM 3051 N N . GLN B 1 49 ? -6.77 -32.562 -18.75 1 96.88 49 GLN B N 1
ATOM 3052 C CA . GLN B 1 49 ? -8.219 -32.375 -18.75 1 96.88 49 GLN B CA 1
ATOM 3053 C C . GLN B 1 49 ? -8.938 -33.625 -18.266 1 96.88 49 GLN B C 1
ATOM 3055 O O . GLN B 1 49 ? -8.742 -34.719 -18.812 1 96.88 49 GLN B O 1
ATOM 3060 N N . LEU B 1 50 ? -9.758 -33.469 -17.328 1 95.38 50 LEU B N 1
ATOM 3061 C CA . LEU B 1 50 ? -10.367 -34.625 -16.672 1 95.38 50 LEU B CA 1
ATOM 3062 C C . LEU B 1 50 ? -11.695 -35 -17.344 1 95.38 50 LEU B C 1
ATOM 3064 O O . LEU B 1 50 ? -12.125 -36.156 -17.266 1 95.38 50 LEU B O 1
ATOM 3068 N N . THR B 1 51 ? -12.336 -33.969 -17.875 1 89.38 51 THR B N 1
ATOM 3069 C CA . THR B 1 51 ? -13.594 -34.188 -18.578 1 89.38 51 THR B CA 1
ATOM 3070 C C . THR B 1 51 ? -13.57 -33.531 -19.953 1 89.38 51 THR B C 1
ATOM 3072 O O . THR B 1 51 ? -12.805 -32.594 -20.188 1 89.38 51 THR B O 1
ATOM 3075 N N . THR B 1 52 ? -14.312 -34.125 -20.875 1 82.5 52 THR B N 1
ATOM 3076 C CA . THR B 1 52 ? -14.359 -33.562 -22.219 1 82.5 52 THR B CA 1
ATOM 3077 C C . THR B 1 52 ? -15.562 -32.656 -22.406 1 82.5 52 THR B C 1
ATOM 3079 O O . THR B 1 52 ? -15.672 -31.938 -23.406 1 82.5 52 THR B O 1
ATOM 3082 N N . ASP B 1 53 ? -16.516 -32.625 -21.469 1 83.38 53 ASP B N 1
ATOM 3083 C CA . ASP B 1 53 ? -17.672 -31.75 -21.438 1 83.38 53 ASP B CA 1
ATOM 3084 C C . ASP B 1 53 ? -17.781 -31.031 -20.094 1 83.38 53 ASP B C 1
ATOM 3086 O O . ASP B 1 53 ? -17.953 -31.672 -19.062 1 83.38 53 ASP B O 1
ATOM 3090 N N . PRO B 1 54 ? -17.672 -29.609 -20.125 1 86.06 54 PRO B N 1
ATOM 3091 C CA . PRO B 1 54 ? -17.531 -28.656 -21.234 1 86.06 54 PRO B CA 1
ATOM 3092 C C . PRO B 1 54 ? -16.109 -28.609 -21.797 1 86.06 54 PRO B C 1
ATOM 3094 O O . PRO B 1 54 ? -15.195 -29.203 -21.219 1 86.06 54 PRO B O 1
ATOM 3097 N N . ASP B 1 55 ? -16.078 -27.828 -22.984 1 89.81 55 ASP B N 1
ATOM 3098 C CA . ASP B 1 55 ? -14.781 -27.641 -23.625 1 89.81 55 ASP B CA 1
ATOM 3099 C C . ASP B 1 55 ? -13.891 -26.703 -22.812 1 89.81 55 ASP B C 1
ATOM 3101 O O . ASP B 1 55 ? -14.383 -25.844 -22.078 1 89.81 55 ASP B O 1
ATOM 3105 N N . LEU B 1 56 ? -12.648 -26.938 -22.969 1 95.19 56 LEU B N 1
ATOM 3106 C CA . LEU B 1 56 ? -11.648 -26.047 -22.375 1 95.19 56 LEU B CA 1
ATOM 3107 C C . LEU B 1 56 ? -11.734 -24.656 -22.969 1 95.19 56 LEU B C 1
ATOM 3109 O O . LEU B 1 56 ? -11.734 -24.484 -24.188 1 95.19 56 LEU B O 1
ATOM 3113 N N . THR B 1 57 ? -11.977 -23.672 -22.219 1 95.69 57 THR B N 1
ATOM 3114 C CA . THR B 1 57 ? -11.953 -22.266 -22.578 1 95.69 57 THR B CA 1
ATOM 3115 C C . THR B 1 57 ? -11.164 -21.453 -21.547 1 95.69 57 THR B C 1
ATOM 3117 O O . THR B 1 57 ? -11.742 -20.688 -20.781 1 95.69 57 THR B O 1
ATOM 3120 N N . MET B 1 58 ? -9.883 -21.594 -21.641 1 96.81 58 MET B N 1
ATOM 3121 C CA . MET B 1 58 ? -9.023 -21 -20.625 1 96.81 58 MET B CA 1
ATOM 3122 C C . MET B 1 58 ? -8.969 -19.484 -20.797 1 96.81 58 MET B C 1
ATOM 3124 O O . MET B 1 58 ? -8.906 -18.984 -21.922 1 96.81 58 MET B O 1
ATOM 3128 N N . SER B 1 59 ? -9.047 -18.766 -19.781 1 97.56 59 SER B N 1
ATOM 3129 C CA . SER B 1 59 ? -8.781 -17.328 -19.703 1 97.56 59 SER B CA 1
ATOM 3130 C C . SER B 1 59 ? -7.777 -17 -18.609 1 97.56 59 SER B C 1
ATOM 3132 O O . SER B 1 59 ? -7.961 -17.406 -17.453 1 97.56 59 SER B O 1
ATOM 3134 N N . LEU B 1 60 ? -6.684 -16.359 -18.984 1 96.25 60 LEU B N 1
ATOM 3135 C CA . LEU B 1 60 ? -5.617 -15.984 -18.062 1 96.25 60 LEU B CA 1
ATOM 3136 C C . LEU B 1 60 ? -5.289 -14.5 -18.172 1 96.25 60 LEU B C 1
ATOM 3138 O O . LEU B 1 60 ? -4.973 -14.016 -19.266 1 96.25 60 LEU B O 1
ATOM 3142 N N . ARG B 1 61 ? -5.488 -13.734 -17.156 1 96.44 61 ARG B N 1
ATOM 3143 C CA . ARG B 1 61 ? -5.051 -12.344 -17.031 1 96.44 61 ARG B CA 1
ATOM 3144 C C . ARG B 1 61 ? -4.012 -12.195 -15.922 1 96.44 61 ARG B C 1
ATOM 3146 O O . ARG B 1 61 ? -4.215 -12.664 -14.805 1 96.44 61 ARG B O 1
ATOM 3153 N N . THR B 1 62 ? -2.883 -11.578 -16.25 1 95 62 THR B N 1
ATOM 3154 C CA . THR B 1 62 ? -1.831 -11.508 -15.242 1 95 62 THR B CA 1
ATOM 3155 C C . THR B 1 62 ? -1.122 -10.156 -15.305 1 95 62 THR B C 1
ATOM 3157 O O . THR B 1 62 ? -1.084 -9.516 -16.359 1 95 62 THR B O 1
ATOM 3160 N N . VAL B 1 63 ? -0.652 -9.766 -14.211 1 92.69 63 VAL B N 1
ATOM 3161 C CA . VAL B 1 63 ? 0.233 -8.609 -14.109 1 92.69 63 VAL B CA 1
ATOM 3162 C C . VAL B 1 63 ? 1.41 -8.938 -13.195 1 92.69 63 VAL B C 1
ATOM 3164 O O . VAL B 1 63 ? 1.239 -9.594 -12.164 1 92.69 63 VAL B O 1
ATOM 3167 N N . ARG B 1 64 ? 2.525 -8.578 -13.648 1 89.31 64 ARG B N 1
ATOM 3168 C CA . ARG B 1 64 ? 3.723 -8.719 -12.828 1 89.31 64 ARG B CA 1
ATOM 3169 C C . ARG B 1 64 ? 4.094 -7.391 -12.172 1 89.31 64 ARG B C 1
ATOM 3171 O O . ARG B 1 64 ? 4.301 -6.387 -12.852 1 89.31 64 ARG B O 1
ATOM 3178 N N . LEU B 1 65 ? 4.137 -7.375 -10.898 1 89.44 65 LEU B N 1
ATOM 3179 C CA . LEU B 1 65 ? 4.504 -6.219 -10.094 1 89.44 65 LEU B CA 1
ATOM 3180 C C . LEU B 1 65 ? 5.766 -6.496 -9.289 1 89.44 65 LEU B C 1
ATOM 3182 O O . LEU B 1 65 ? 5.695 -6.777 -8.086 1 89.44 65 LEU B O 1
ATOM 3186 N N . GLY B 1 66 ? 6.906 -6.395 -10.008 1 87.19 66 GLY B N 1
ATOM 3187 C CA . GLY B 1 66 ? 8.156 -6.738 -9.359 1 87.19 66 GLY B CA 1
ATOM 3188 C C . GLY B 1 66 ? 8.219 -8.188 -8.906 1 87.19 66 GLY B C 1
ATOM 3189 O O . GLY B 1 66 ? 8.117 -9.102 -9.719 1 87.19 66 GLY B O 1
ATOM 3190 N N . PRO B 1 67 ? 8.352 -8.367 -7.555 1 87.5 67 PRO B N 1
ATOM 3191 C CA . PRO B 1 67 ? 8.5 -9.727 -7.023 1 87.5 67 PRO B CA 1
ATOM 3192 C C . PRO B 1 67 ? 7.16 -10.445 -6.871 1 87.5 67 PRO B C 1
ATOM 3194 O O . PRO B 1 67 ? 7.109 -11.547 -6.312 1 87.5 67 PRO B O 1
ATOM 3197 N N . LEU B 1 68 ? 6.141 -9.805 -7.355 1 93.38 68 LEU B N 1
ATOM 3198 C CA . LEU B 1 68 ? 4.797 -10.359 -7.203 1 93.38 68 LEU B CA 1
ATOM 3199 C C . LEU B 1 68 ? 4.109 -10.492 -8.562 1 93.38 68 LEU B C 1
ATOM 3201 O O . LEU B 1 68 ? 4.156 -9.57 -9.375 1 93.38 68 LEU B O 1
ATOM 3205 N N . THR B 1 69 ? 3.58 -11.625 -8.82 1 94.81 69 THR B N 1
ATOM 3206 C CA . THR B 1 69 ? 2.721 -11.836 -9.977 1 94.81 69 THR B CA 1
ATOM 3207 C C . THR B 1 69 ? 1.284 -12.117 -9.539 1 94.81 69 THR B C 1
ATOM 3209 O O . THR B 1 69 ? 1.04 -13 -8.719 1 94.81 69 THR B O 1
ATOM 3212 N N . LEU B 1 70 ? 0.439 -11.305 -9.984 1 96.62 70 LEU B N 1
ATOM 3213 C CA . LEU B 1 70 ? -0.983 -11.43 -9.688 1 96.62 70 LEU B CA 1
ATOM 3214 C C . LEU B 1 70 ? -1.771 -11.797 -10.938 1 96.62 70 LEU B C 1
ATOM 3216 O O . LEU B 1 70 ? -1.518 -11.258 -12.023 1 96.62 70 LEU B O 1
ATOM 3220 N N . GLY B 1 71 ? -2.738 -12.758 -10.75 1 97.38 71 GLY B N 1
ATOM 3221 C CA . GLY B 1 71 ? -3.5 -13.117 -11.93 1 97.38 71 GLY B CA 1
ATOM 3222 C C . GLY B 1 71 ? -4.848 -13.734 -11.609 1 97.38 71 GLY B C 1
ATOM 3223 O O . GLY B 1 71 ? -5.145 -14.016 -10.445 1 97.38 71 GLY B O 1
ATOM 3224 N N . ARG B 1 72 ? -5.645 -13.836 -12.602 1 98.25 72 ARG B N 1
ATOM 3225 C CA . ARG B 1 72 ? -6.934 -14.523 -12.609 1 98.25 72 ARG B CA 1
ATOM 3226 C C . ARG B 1 72 ? -6.98 -15.602 -13.688 1 98.25 72 ARG B C 1
ATOM 3228 O O . ARG B 1 72 ? -6.59 -15.359 -14.828 1 98.25 72 ARG B O 1
ATOM 3235 N N . LEU B 1 73 ? -7.41 -16.797 -13.289 1 97.94 73 LEU B N 1
ATOM 3236 C CA . LEU B 1 73 ? -7.336 -17.953 -14.188 1 97.94 73 LEU B CA 1
ATOM 3237 C C . LEU B 1 73 ? -8.641 -18.75 -14.164 1 97.94 73 LEU B C 1
ATOM 3239 O O . LEU B 1 73 ? -9.227 -18.953 -13.102 1 97.94 73 LEU B O 1
ATOM 3243 N N . SER B 1 74 ? -9.125 -19.156 -15.297 1 97.75 74 SER B N 1
ATOM 3244 C CA . SER B 1 74 ? -10.203 -20.125 -15.477 1 97.75 74 SER B CA 1
ATOM 3245 C C . SER B 1 74 ? -9.906 -21.078 -16.625 1 97.75 74 SER B C 1
ATOM 3247 O O . SER B 1 74 ? -9.188 -20.719 -17.562 1 97.75 74 SER B O 1
ATOM 3249 N N . TYR B 1 75 ? -10.367 -22.281 -16.5 1 97.06 75 TYR B N 1
ATOM 3250 C CA . TYR B 1 75 ? -10.141 -23.25 -17.562 1 97.06 75 TYR B CA 1
ATOM 3251 C C . TYR B 1 75 ? -11.43 -23.562 -18.312 1 97.06 75 TYR B C 1
ATOM 3253 O O . TYR B 1 75 ? -11.406 -24.078 -19.438 1 97.06 75 TYR B O 1
ATOM 3261 N N . GLY B 1 76 ? -12.539 -23.359 -17.703 1 95.75 76 GLY B N 1
ATOM 3262 C CA . GLY B 1 76 ? -13.82 -23.656 -18.328 1 95.75 76 GLY B CA 1
ATOM 3263 C C . GLY B 1 76 ? -14.125 -25.141 -18.391 1 95.75 76 GLY B C 1
ATOM 3264 O O . GLY B 1 76 ? -15.203 -25.531 -18.844 1 95.75 76 GLY B O 1
ATOM 3265 N N . ALA B 1 77 ? -13.18 -26 -17.953 1 96.19 77 ALA B N 1
ATOM 3266 C CA . ALA B 1 77 ? -13.305 -27.453 -17.875 1 96.19 77 ALA B CA 1
ATOM 3267 C C . ALA B 1 77 ? -12.648 -28 -16.609 1 96.19 77 ALA B C 1
ATOM 3269 O O . ALA B 1 77 ? -11.891 -27.297 -15.945 1 96.19 77 ALA B O 1
ATOM 3270 N N . GLU B 1 78 ? -13.062 -29.266 -16.312 1 97.12 78 GLU B N 1
ATOM 3271 C CA . GLU B 1 78 ? -12.414 -29.891 -15.172 1 97.12 78 GLU B CA 1
ATOM 3272 C C . GLU B 1 78 ? -11 -30.344 -15.523 1 97.12 78 GLU B C 1
ATOM 3274 O O . GLU B 1 78 ? -10.797 -31.047 -16.516 1 97.12 78 GLU B O 1
ATOM 3279 N N . VAL B 1 79 ? -10.078 -29.891 -14.727 1 97.62 79 VAL B N 1
ATOM 3280 C CA . VAL B 1 79 ? -8.688 -30.188 -15.055 1 97.62 79 VAL B CA 1
ATOM 3281 C C . VAL B 1 79 ? -7.93 -30.578 -13.781 1 97.62 79 VAL B C 1
ATOM 3283 O O . VAL B 1 79 ? -8.438 -30.406 -12.672 1 97.62 79 VAL B O 1
ATOM 3286 N N . SER B 1 80 ? -6.82 -31.203 -13.969 1 97.5 80 SER B N 1
ATOM 3287 C CA . SER B 1 80 ? -5.852 -31.422 -12.906 1 97.5 80 SER B CA 1
ATOM 3288 C C . SER B 1 80 ? -4.496 -30.812 -13.25 1 97.5 80 SER B C 1
ATOM 3290 O O . SER B 1 80 ? -4.152 -30.672 -14.422 1 97.5 80 SER B O 1
ATOM 3292 N N . LEU B 1 81 ? -3.811 -30.359 -12.258 1 96.81 81 LEU B N 1
ATOM 3293 C CA . LEU B 1 81 ? -2.488 -29.766 -12.414 1 96.81 81 LEU B CA 1
ATOM 3294 C C . LEU B 1 81 ? -1.481 -30.422 -11.477 1 96.81 81 LEU B C 1
ATOM 3296 O O . LEU B 1 81 ? -1.801 -30.703 -10.32 1 96.81 81 LEU B O 1
ATOM 3300 N N . ASP B 1 82 ? -0.275 -30.672 -12 1 95.25 82 ASP B N 1
ATOM 3301 C CA . ASP B 1 82 ? 0.849 -31.141 -11.188 1 95.25 82 ASP B CA 1
ATOM 3302 C C . ASP B 1 82 ? 2.047 -30.203 -11.32 1 95.25 82 ASP B C 1
ATOM 3304 O O . ASP B 1 82 ? 2.74 -30.203 -12.344 1 95.25 82 ASP B O 1
ATOM 3308 N N . PHE B 1 83 ? 2.334 -29.438 -10.305 1 90.44 83 PHE B N 1
ATOM 3309 C CA . PHE B 1 83 ? 3.377 -28.422 -10.336 1 90.44 83 PHE B CA 1
ATOM 3310 C C . PHE B 1 83 ? 4.699 -28.984 -9.828 1 90.44 83 PHE B C 1
ATOM 3312 O O . PHE B 1 83 ? 5.758 -28.391 -10.047 1 90.44 83 PHE B O 1
ATOM 3319 N N . GLY B 1 84 ? 4.691 -30.125 -9.188 1 87.31 84 GLY B N 1
ATOM 3320 C CA . GLY B 1 84 ? 5.867 -30.484 -8.414 1 87.31 84 GLY B CA 1
ATOM 3321 C C . GLY B 1 84 ? 6.219 -29.484 -7.34 1 87.31 84 GLY B C 1
ATOM 3322 O O . GLY B 1 84 ? 5.336 -29 -6.629 1 87.31 84 GLY B O 1
ATOM 3323 N N . GLU B 1 85 ? 7.465 -29.266 -7.129 1 86.06 85 GLU B N 1
ATOM 3324 C CA . GLU B 1 85 ? 7.887 -28.219 -6.203 1 86.06 85 GLU B CA 1
ATOM 3325 C C . GLU B 1 85 ? 7.953 -26.859 -6.902 1 86.06 85 GLU B C 1
ATOM 3327 O O . GLU B 1 85 ? 8.391 -26.766 -8.055 1 86.06 85 GLU B O 1
ATOM 3332 N N . LEU B 1 86 ? 7.473 -25.875 -6.23 1 84.69 86 LEU B N 1
ATOM 3333 C CA . LEU B 1 86 ? 7.52 -24.531 -6.805 1 84.69 86 LEU B CA 1
ATOM 3334 C C . LEU B 1 86 ? 8.938 -23.984 -6.777 1 84.69 86 LEU B C 1
ATOM 3336 O O . LEU B 1 86 ? 9.305 -23.156 -7.609 1 84.69 86 LEU B O 1
ATOM 3340 N N . GLU B 1 87 ? 9.672 -24.344 -5.773 1 80 87 GLU B N 1
ATOM 3341 C CA . GLU B 1 87 ? 11.102 -24.094 -5.578 1 80 87 GLU B CA 1
ATOM 3342 C C . GLU B 1 87 ? 11.359 -22.656 -5.184 1 80 87 GLU B C 1
ATOM 3344 O O . GLU B 1 87 ? 11.883 -22.391 -4.098 1 80 87 GLU B O 1
ATOM 3349 N N . ASN B 1 88 ? 10.961 -21.641 -5.949 1 86.19 88 ASN B N 1
ATOM 3350 C CA . ASN B 1 88 ? 11.422 -20.266 -5.727 1 86.19 88 ASN B CA 1
ATOM 3351 C C . ASN B 1 88 ? 10.25 -19.312 -5.473 1 86.19 88 ASN B C 1
ATOM 3353 O O . ASN B 1 88 ? 10.367 -18.109 -5.688 1 86.19 88 ASN B O 1
ATOM 3357 N N . ALA B 1 89 ? 9.141 -19.953 -4.98 1 93.62 89 ALA B N 1
ATOM 3358 C CA . ALA B 1 89 ? 8 -19.062 -4.809 1 93.62 89 ALA B CA 1
ATOM 3359 C C . ALA B 1 89 ? 7.039 -19.594 -3.746 1 93.62 89 ALA B C 1
ATOM 3361 O O . ALA B 1 89 ? 6.988 -20.812 -3.502 1 93.62 89 ALA B O 1
ATOM 3362 N N . TYR B 1 90 ? 6.438 -18.672 -3.047 1 96.12 90 TYR B N 1
ATOM 3363 C CA . TYR B 1 90 ? 5.191 -18.953 -2.336 1 96.12 90 TYR B CA 1
ATOM 3364 C C . TYR B 1 90 ? 3.986 -18.578 -3.191 1 96.12 90 TYR B C 1
ATOM 3366 O O . TYR B 1 90 ? 4.004 -17.578 -3.908 1 96.12 90 TYR B O 1
ATOM 3374 N N . HIS B 1 91 ? 2.979 -19.406 -3.152 1 97 91 HIS B N 1
ATOM 3375 C CA . HIS B 1 91 ? 1.818 -19.141 -3.996 1 97 91 HIS B CA 1
ATOM 3376 C C . HIS B 1 91 ? 0.528 -19.188 -3.184 1 97 91 HIS B C 1
ATOM 3378 O O . HIS B 1 91 ? 0.319 -20.094 -2.383 1 97 91 HIS B O 1
ATOM 3384 N N . VAL B 1 92 ? -0.297 -18.156 -3.33 1 98 92 VAL B N 1
ATOM 3385 C CA . VAL B 1 92 ? -1.634 -18.141 -2.744 1 98 92 VAL B CA 1
ATOM 3386 C C . VAL B 1 92 ? -2.684 -18.266 -3.85 1 98 92 VAL B C 1
ATOM 3388 O O . VAL B 1 92 ? -2.686 -17.469 -4.793 1 98 92 VAL B O 1
ATOM 3391 N N . SER B 1 93 ? -3.51 -19.25 -3.771 1 96.94 93 SER B N 1
ATOM 3392 C CA . SER B 1 93 ? -4.633 -19.438 -4.684 1 96.94 93 SER B CA 1
ATOM 3393 C C . SER B 1 93 ? -5.961 -19.141 -3.994 1 96.94 93 SER B C 1
ATOM 3395 O O . SER B 1 93 ? -6.266 -19.734 -2.951 1 96.94 93 SER B O 1
ATOM 3397 N N . ILE B 1 94 ? -6.762 -18.281 -4.562 1 98.12 94 ILE B N 1
ATOM 3398 C CA . ILE B 1 94 ? -8.047 -17.891 -3.996 1 98.12 94 ILE B CA 1
ATOM 3399 C C . ILE B 1 94 ? -9.172 -18.234 -4.969 1 98.12 94 ILE B C 1
ATOM 3401 O O . ILE B 1 94 ? -9.414 -17.5 -5.93 1 98.12 94 ILE B O 1
ATOM 3405 N N . PRO B 1 95 ? -9.898 -19.297 -4.711 1 97.56 95 PRO B N 1
ATOM 3406 C CA . PRO B 1 95 ? -11.055 -19.562 -5.574 1 97.56 95 PRO B CA 1
ATOM 3407 C C . PRO B 1 95 ? -12.109 -18.469 -5.496 1 97.56 95 PRO B C 1
ATOM 3409 O O . PRO B 1 95 ? -12.477 -18.031 -4.402 1 97.56 95 PRO B O 1
ATOM 3412 N N . LEU B 1 96 ? -12.5 -17.969 -6.617 1 97.25 96 LEU B N 1
ATOM 3413 C CA . LEU B 1 96 ? -13.617 -17.031 -6.707 1 97.25 96 LEU B CA 1
ATOM 3414 C C . LEU B 1 96 ? -14.938 -17.766 -6.902 1 97.25 96 LEU B C 1
ATOM 3416 O O . LEU B 1 96 ? -15.992 -17.281 -6.492 1 97.25 96 LEU B O 1
ATOM 3420 N N . SER B 1 97 ? -14.852 -18.797 -7.566 1 96.44 97 SER B N 1
ATOM 3421 C CA . SER B 1 97 ? -15.953 -19.719 -7.789 1 96.44 97 SER B CA 1
ATOM 3422 C C . SER B 1 97 ? -15.453 -21.141 -7.961 1 96.44 97 SER B C 1
ATOM 3424 O O . SER B 1 97 ? -14.258 -21.375 -8.172 1 96.44 97 SER B O 1
ATOM 3426 N N . GLY B 1 98 ? -16.359 -22.078 -7.758 1 94.75 98 GLY B N 1
ATOM 3427 C CA . GLY B 1 98 ? -16.016 -23.484 -7.93 1 94.75 98 GLY B CA 1
ATOM 3428 C C . GLY B 1 98 ? -15.227 -24.047 -6.77 1 94.75 98 GLY B C 1
ATOM 3429 O O . GLY B 1 98 ? -15.344 -23.562 -5.637 1 94.75 98 GLY B O 1
ATOM 3430 N N . ARG B 1 99 ? -14.594 -25.219 -7.074 1 93.62 99 ARG B N 1
ATOM 3431 C CA . ARG B 1 99 ? -13.828 -25.922 -6.047 1 93.62 99 ARG B CA 1
ATOM 3432 C C . ARG B 1 99 ? -12.492 -26.422 -6.602 1 93.62 99 ARG B C 1
ATOM 3434 O O . ARG B 1 99 ? -12.398 -26.766 -7.781 1 93.62 99 ARG B O 1
ATOM 3441 N N . VAL B 1 100 ? -11.57 -26.391 -5.762 1 95.56 100 VAL B N 1
ATOM 3442 C CA . VAL B 1 100 ? -10.242 -26.906 -6.09 1 95.56 100 VAL B CA 1
ATOM 3443 C C . VAL B 1 100 ? -9.812 -27.922 -5.035 1 95.56 100 VAL B C 1
ATOM 3445 O O . VAL B 1 100 ? -9.859 -27.641 -3.836 1 95.56 100 VAL B O 1
ATOM 3448 N N . GLU B 1 101 ? -9.508 -29.062 -5.496 1 95.81 101 GLU B N 1
ATOM 3449 C CA . GLU B 1 101 ? -9.031 -30.125 -4.617 1 95.81 101 GLU B CA 1
ATOM 3450 C C . GLU B 1 101 ? -7.523 -30.328 -4.758 1 95.81 101 GLU B C 1
ATOM 3452 O O . GLU B 1 101 ? -7.016 -30.469 -5.871 1 95.81 101 GLU B O 1
ATOM 3457 N N . THR B 1 102 ? -6.836 -30.281 -3.658 1 93.62 102 THR B N 1
ATOM 3458 C CA . THR B 1 102 ? -5.387 -30.438 -3.668 1 93.62 102 THR B CA 1
ATOM 3459 C C . THR B 1 102 ? -4.965 -31.625 -2.811 1 93.62 102 THR B C 1
ATOM 3461 O O . THR B 1 102 ? -5.676 -32 -1.884 1 93.62 102 THR B O 1
ATOM 3464 N N . GLN B 1 103 ? -3.836 -32.188 -3.227 1 87.5 103 GLN B N 1
ATOM 3465 C CA . GLN B 1 103 ? -3.234 -33.281 -2.467 1 87.5 103 GLN B CA 1
ATOM 3466 C C . GLN B 1 103 ? -1.799 -32.938 -2.07 1 87.5 103 GLN B C 1
ATOM 3468 O O . GLN B 1 103 ? -0.979 -32.594 -2.922 1 87.5 103 GLN B O 1
ATOM 3473 N N . THR B 1 104 ? -1.566 -32.812 -0.86 1 76.25 104 THR B N 1
ATOM 3474 C CA . THR B 1 104 ? -0.221 -32.656 -0.31 1 76.25 104 THR B CA 1
ATOM 3475 C C . THR B 1 104 ? 0.104 -33.844 0.608 1 76.25 104 THR B C 1
ATOM 3477 O O . THR B 1 104 ? -0.415 -33.938 1.723 1 76.25 104 THR B O 1
ATOM 3480 N N . GLY B 1 105 ? 1.045 -34.625 0.225 1 72.38 105 GLY B N 1
ATOM 3481 C CA . GLY B 1 105 ? 1.244 -35.844 0.944 1 72.38 105 GLY B CA 1
ATOM 3482 C C . GLY B 1 105 ? -0.01 -36.719 1.024 1 72.38 105 GLY B C 1
ATOM 3483 O O . GLY B 1 105 ? -0.581 -37.094 -0.003 1 72.38 105 GLY B O 1
ATOM 3484 N N . ARG B 1 106 ? -0.4 -37 2.354 1 74.62 106 ARG B N 1
ATOM 3485 C CA . ARG B 1 106 ? -1.567 -37.844 2.578 1 74.62 106 ARG B CA 1
ATOM 3486 C C . ARG B 1 106 ? -2.812 -37 2.836 1 74.62 106 ARG B C 1
ATOM 3488 O O . ARG B 1 106 ? -3.916 -37.531 2.961 1 74.62 106 ARG B O 1
ATOM 3495 N N . GLN B 1 107 ? -2.615 -35.781 2.771 1 81.06 107 GLN B N 1
ATOM 3496 C CA . GLN B 1 107 ? -3.725 -34.906 3.129 1 81.06 107 GLN B CA 1
ATOM 3497 C C . GLN B 1 107 ? -4.375 -34.281 1.887 1 81.06 107 GLN B C 1
ATOM 3499 O O . GLN B 1 107 ? -3.682 -33.906 0.942 1 81.06 107 GLN B O 1
ATOM 3504 N N . THR B 1 108 ? -5.754 -34.5 1.889 1 88.19 108 THR B N 1
ATOM 3505 C CA . THR B 1 108 ? -6.535 -33.875 0.837 1 88.19 108 THR B CA 1
ATOM 3506 C C . THR B 1 108 ? -7.27 -32.656 1.38 1 88.19 108 THR B C 1
ATOM 3508 O O . THR B 1 108 ? -7.879 -32.719 2.449 1 88.19 108 THR B O 1
ATOM 3511 N N . ASN B 1 109 ? -7.074 -31.578 0.646 1 90.81 109 ASN B N 1
ATOM 3512 C CA . ASN B 1 109 ? -7.754 -30.344 1.035 1 90.81 109 ASN B CA 1
ATOM 3513 C C . ASN B 1 109 ? -8.633 -29.812 -0.094 1 90.81 109 ASN B C 1
ATOM 3515 O O . ASN B 1 109 ? -8.305 -29.969 -1.271 1 90.81 109 ASN B O 1
ATOM 3519 N N . ILE B 1 110 ? -9.766 -29.281 0.31 1 94 110 ILE B N 1
ATOM 3520 C CA . ILE B 1 110 ? -10.656 -28.609 -0.635 1 94 110 ILE B CA 1
ATOM 3521 C C . ILE B 1 110 ? -10.672 -27.109 -0.355 1 94 110 ILE B C 1
ATOM 3523 O O . ILE B 1 110 ? -10.859 -26.688 0.789 1 94 110 ILE B O 1
ATOM 3527 N N . PHE B 1 111 ? -10.586 -26.406 -1.426 1 93.12 111 PHE B N 1
ATOM 3528 C CA . PHE B 1 111 ? -10.531 -24.969 -1.274 1 93.12 111 PHE B CA 1
ATOM 3529 C C . PHE B 1 111 ? -11.703 -24.297 -1.985 1 93.12 111 PHE B C 1
ATOM 3531 O O . PHE B 1 111 ? -12.141 -24.766 -3.039 1 93.12 111 PHE B O 1
ATOM 3538 N N . THR B 1 112 ? -12.234 -23.266 -1.287 1 92.88 112 THR B N 1
ATOM 3539 C CA . THR B 1 112 ? -13.414 -22.5 -1.695 1 92.88 112 THR B CA 1
ATOM 3540 C C . THR B 1 112 ? -13.156 -21.016 -1.577 1 92.88 112 THR B C 1
ATOM 3542 O O . THR B 1 112 ? -12.078 -20.594 -1.15 1 92.88 112 THR B O 1
ATOM 3545 N N . PRO B 1 113 ? -14.133 -20.188 -1.993 1 93.19 113 PRO B N 1
ATOM 3546 C CA . PRO B 1 113 ? -13.953 -18.734 -1.891 1 93.19 113 PRO B CA 1
ATOM 3547 C C . PRO B 1 113 ? -13.711 -18.281 -0.456 1 93.19 113 PRO B C 1
ATOM 3549 O O . PRO B 1 113 ? -13.188 -17.188 -0.237 1 93.19 113 PRO B O 1
ATOM 3552 N N . GLU B 1 114 ? -14.031 -19.109 0.554 1 94.19 114 GLU B N 1
ATOM 3553 C CA . GLU B 1 114 ? -13.82 -18.734 1.952 1 94.19 114 GLU B CA 1
ATOM 3554 C C . GLU B 1 114 ? -12.492 -19.281 2.469 1 94.19 114 GLU B C 1
ATOM 3556 O O . GLU B 1 114 ? -12.023 -18.875 3.531 1 94.19 114 GLU B O 1
ATOM 3561 N N . ARG B 1 115 ? -11.953 -20.266 1.717 1 95.31 115 ARG B N 1
ATOM 3562 C CA . ARG B 1 115 ? -10.719 -20.938 2.107 1 95.31 115 ARG B CA 1
ATOM 3563 C C . ARG B 1 115 ? -9.711 -20.938 0.966 1 95.31 115 ARG B C 1
ATOM 3565 O O . ARG B 1 115 ? -9.82 -21.719 0.028 1 95.31 115 ARG B O 1
ATOM 3572 N N . ALA B 1 116 ? -8.719 -20.125 1.12 1 97.12 116 ALA B N 1
ATOM 3573 C CA . ALA B 1 116 ? -7.66 -20.062 0.115 1 97.12 116 ALA B CA 1
ATOM 3574 C C . ALA B 1 116 ? -6.543 -21.047 0.434 1 97.12 116 ALA B C 1
ATOM 3576 O O . ALA B 1 116 ? -6.484 -21.594 1.538 1 97.12 116 ALA B O 1
ATOM 3577 N N . CYS B 1 117 ? -5.746 -21.297 -0.546 1 95.12 117 CYS B N 1
ATOM 3578 C CA . CYS B 1 117 ? -4.648 -22.25 -0.41 1 95.12 117 CYS B CA 1
ATOM 3579 C C . CYS B 1 117 ? -3.299 -21.547 -0.505 1 95.12 117 CYS B C 1
ATOM 3581 O O . CYS B 1 117 ? -3.113 -20.656 -1.343 1 95.12 117 CYS B O 1
ATOM 3583 N N . ILE B 1 118 ? -2.404 -21.922 0.375 1 96 118 ILE B N 1
ATOM 3584 C CA . ILE B 1 118 ? -1.021 -21.469 0.274 1 96 118 ILE B CA 1
ATOM 3585 C C . ILE B 1 118 ? -0.12 -22.641 -0.088 1 96 118 ILE B C 1
ATOM 3587 O O . ILE B 1 118 ? -0.063 -23.641 0.642 1 96 118 ILE B O 1
ATOM 3591 N N . TYR B 1 119 ? 0.534 -22.547 -1.222 1 93.44 119 TYR B N 1
ATOM 3592 C CA . TYR B 1 119 ? 1.525 -23.531 -1.644 1 93.44 119 TYR B CA 1
ATOM 3593 C C . TYR B 1 119 ? 2.93 -23.094 -1.243 1 93.44 119 TYR B C 1
ATOM 3595 O O . TYR B 1 119 ? 3.285 -21.922 -1.38 1 93.44 119 TYR B O 1
ATOM 3603 N N . LEU B 1 120 ? 3.705 -24 -0.725 1 92.31 120 LEU B N 1
ATOM 3604 C CA . LEU B 1 120 ? 5.047 -23.719 -0.223 1 92.31 120 LEU B CA 1
ATOM 3605 C C . LEU B 1 120 ? 6.102 -24.109 -1.256 1 92.31 120 LEU B C 1
ATOM 3607 O O . LEU B 1 120 ? 5.895 -25.016 -2.059 1 92.31 120 LEU B O 1
ATOM 3611 N N . PRO B 1 121 ? 7.242 -23.438 -1.229 1 88.75 121 PRO B N 1
ATOM 3612 C CA . PRO B 1 121 ? 8.289 -23.688 -2.229 1 88.75 121 PRO B CA 1
ATOM 3613 C C . PRO B 1 121 ? 8.852 -25.094 -2.164 1 88.75 121 PRO B C 1
ATOM 3615 O O . PRO B 1 121 ? 9.289 -25.641 -3.184 1 88.75 121 PRO B O 1
ATOM 3618 N N . HIS B 1 122 ? 8.82 -25.703 -1.033 1 85 122 HIS B N 1
ATOM 3619 C CA . HIS B 1 122 ? 9.586 -26.938 -0.862 1 85 122 HIS B CA 1
ATOM 3620 C C . HIS B 1 122 ? 8.664 -28.141 -0.76 1 85 122 HIS B C 1
ATOM 3622 O O . HIS B 1 122 ? 9.078 -29.219 -0.297 1 85 122 HIS B O 1
ATOM 3628 N N . GLN B 1 123 ? 7.477 -28.016 -1.091 1 84.31 123 GLN B N 1
ATOM 3629 C CA . GLN B 1 123 ? 6.531 -29.125 -1.072 1 84.31 123 GLN B CA 1
ATOM 3630 C C . GLN B 1 123 ? 5.875 -29.312 -2.438 1 84.31 123 GLN B C 1
ATOM 3632 O O . GLN B 1 123 ? 5.488 -28.344 -3.084 1 84.31 123 GLN B O 1
ATOM 3637 N N . PRO B 1 124 ? 5.879 -30.531 -2.764 1 87.69 124 PRO B N 1
ATOM 3638 C CA . PRO B 1 124 ? 5.164 -30.766 -4.023 1 87.69 124 PRO B CA 1
ATOM 3639 C C . PRO B 1 124 ? 3.691 -30.359 -3.945 1 87.69 124 PRO B C 1
ATOM 3641 O O . PRO B 1 124 ? 3.043 -30.578 -2.916 1 87.69 124 PRO B O 1
ATOM 3644 N N . THR B 1 125 ? 3.205 -29.797 -5.016 1 86.62 125 THR B N 1
ATOM 3645 C CA . THR B 1 125 ? 1.833 -29.297 -5.09 1 86.62 125 THR B CA 1
ATOM 3646 C C . THR B 1 125 ? 1.092 -29.953 -6.254 1 86.62 125 THR B C 1
ATOM 3648 O O . THR B 1 125 ? 1.519 -29.844 -7.406 1 86.62 125 THR B O 1
ATOM 3651 N N . ARG B 1 126 ? 0.022 -30.625 -5.891 1 92.75 126 ARG B N 1
ATOM 3652 C CA . ARG B 1 126 ? -0.831 -31.219 -6.906 1 92.75 126 ARG B CA 1
ATOM 3653 C C . ARG B 1 126 ? -2.289 -30.828 -6.707 1 92.75 126 ARG B C 1
ATOM 3655 O O . ARG B 1 126 ? -2.836 -30.984 -5.613 1 92.75 126 ARG B O 1
ATOM 3662 N N . ILE B 1 127 ? -2.854 -30.234 -7.75 1 95.62 127 ILE B N 1
ATOM 3663 C CA . ILE B 1 127 ? -4.297 -30.016 -7.809 1 95.62 127 ILE B CA 1
ATOM 3664 C C . ILE B 1 127 ? -4.961 -31.203 -8.5 1 95.62 127 ILE B C 1
ATOM 3666 O O . ILE B 1 127 ? -4.836 -31.375 -9.711 1 95.62 127 ILE B O 1
ATOM 3670 N N . THR B 1 128 ? -5.621 -31.969 -7.707 1 95.69 128 THR B N 1
ATOM 3671 C CA . THR B 1 128 ? -6.188 -33.188 -8.258 1 95.69 128 THR B CA 1
ATOM 3672 C C . THR B 1 128 ? -7.445 -32.906 -9.062 1 95.69 128 THR B C 1
ATOM 3674 O O . THR B 1 128 ? -7.773 -33.625 -10 1 95.69 128 THR B O 1
ATOM 3677 N N . ARG B 1 129 ? -8.078 -31.859 -8.648 1 96.31 129 ARG B N 1
ATOM 3678 C CA . ARG B 1 129 ? -9.297 -31.5 -9.367 1 96.31 129 ARG B CA 1
ATOM 3679 C C . ARG B 1 129 ? -9.57 -30 -9.289 1 96.31 129 ARG B C 1
ATOM 3681 O O . ARG B 1 129 ? -9.609 -29.438 -8.203 1 96.31 129 ARG B O 1
ATOM 3688 N N . TRP B 1 130 ? -9.688 -29.406 -10.406 1 96.25 130 TRP B N 1
ATOM 3689 C CA . TRP B 1 130 ? -10.18 -28.062 -10.641 1 96.25 130 TRP B CA 1
ATOM 3690 C C . TRP B 1 130 ? -11.508 -28.078 -11.383 1 96.25 130 TRP B C 1
ATOM 3692 O O . TRP B 1 130 ? -11.578 -28.5 -12.539 1 96.25 130 TRP B O 1
ATOM 3702 N N . SER B 1 131 ? -12.555 -27.672 -10.734 1 95.88 131 SER B N 1
ATOM 3703 C CA . SER B 1 131 ? -13.891 -27.828 -11.305 1 95.88 131 SER B CA 1
ATOM 3704 C C . SER B 1 131 ? -14.062 -26.938 -12.539 1 95.88 131 SER B C 1
ATOM 3706 O O . SER B 1 131 ? -13.383 -25.922 -12.68 1 95.88 131 SER B O 1
ATOM 3708 N N . ALA B 1 132 ? -14.992 -27.25 -13.383 1 96.06 132 ALA B N 1
ATOM 3709 C CA . ALA B 1 132 ? -15.203 -26.578 -14.664 1 96.06 132 ALA B CA 1
ATOM 3710 C C . ALA B 1 132 ? -15.609 -25.109 -14.453 1 96.06 132 ALA B C 1
ATOM 3712 O O . ALA B 1 132 ? -15.281 -24.25 -15.273 1 96.06 132 ALA B O 1
ATOM 3713 N N . ASP B 1 133 ? -16.266 -24.797 -13.383 1 95 133 ASP B N 1
ATOM 3714 C CA . ASP B 1 133 ? -16.734 -23.453 -13.102 1 95 133 ASP B CA 1
ATOM 3715 C C . ASP B 1 133 ? -15.727 -22.688 -12.234 1 95 133 ASP B C 1
ATOM 3717 O O . ASP B 1 133 ? -16.047 -21.625 -11.711 1 95 133 ASP B O 1
ATOM 3721 N N . GLY B 1 134 ? -14.578 -23.328 -12.148 1 96.25 134 GLY B N 1
ATOM 3722 C CA . GLY B 1 134 ? -13.586 -22.719 -11.266 1 96.25 134 GLY B CA 1
ATOM 3723 C C . GLY B 1 134 ? -12.93 -21.5 -11.852 1 96.25 134 GLY B C 1
ATOM 3724 O O . GLY B 1 134 ? -12.492 -21.516 -13.008 1 96.25 134 GLY B O 1
ATOM 3725 N N . VAL B 1 135 ? -12.938 -20.391 -11.086 1 97.69 135 VAL B N 1
ATOM 3726 C CA . VAL B 1 135 ? -12.141 -19.188 -11.328 1 97.69 135 VAL B CA 1
ATOM 3727 C C . VAL B 1 135 ? -11.312 -18.859 -10.086 1 97.69 135 VAL B C 1
ATOM 3729 O O . VAL B 1 135 ? -11.797 -18.969 -8.961 1 97.69 135 VAL B O 1
ATOM 3732 N N . GLN B 1 136 ? -10.062 -18.562 -10.312 1 97.19 136 GLN B N 1
ATOM 3733 C CA . GLN B 1 136 ? -9.273 -18.312 -9.117 1 97.19 136 GLN B CA 1
ATOM 3734 C C . GLN B 1 136 ? -8.289 -17.156 -9.344 1 97.19 136 GLN B C 1
ATOM 3736 O O . GLN B 1 136 ? -7.852 -16.922 -10.477 1 97.19 136 GLN B O 1
ATOM 3741 N N . TYR B 1 137 ? -8.062 -16.422 -8.25 1 98.12 137 TYR B N 1
ATOM 3742 C CA . TYR B 1 137 ? -6.875 -15.578 -8.219 1 98.12 137 TYR B CA 1
ATOM 3743 C C . TYR B 1 137 ? -5.637 -16.391 -7.859 1 98.12 137 TYR B C 1
ATOM 3745 O O . TYR B 1 137 ? -5.691 -17.266 -6.996 1 98.12 137 TYR B O 1
ATOM 3753 N N . GLY B 1 138 ? -4.555 -16.141 -8.539 1 97.94 138 GLY B N 1
ATOM 3754 C CA . GLY B 1 138 ? -3.24 -16.672 -8.203 1 97.94 138 GLY B CA 1
ATOM 3755 C C . GLY B 1 138 ? -2.225 -15.578 -7.906 1 97.94 138 GLY B C 1
ATOM 3756 O O . GLY B 1 138 ? -2 -14.688 -8.727 1 97.94 138 GLY B O 1
ATOM 3757 N N . ILE B 1 139 ? -1.675 -15.695 -6.766 1 98.44 139 ILE B N 1
ATOM 3758 C CA . ILE B 1 139 ? -0.664 -14.727 -6.359 1 98.44 139 ILE B CA 1
ATOM 3759 C C . ILE B 1 139 ? 0.661 -15.438 -6.098 1 98.44 139 ILE B C 1
ATOM 3761 O O . ILE B 1 139 ? 0.769 -16.234 -5.168 1 98.44 139 ILE B O 1
ATOM 3765 N N . LYS B 1 140 ? 1.621 -15.102 -6.891 1 97.44 140 LYS B N 1
ATOM 3766 C CA . LYS B 1 140 ? 2.965 -15.664 -6.762 1 97.44 140 LYS B CA 1
ATOM 3767 C C . LYS B 1 140 ? 3.916 -14.664 -6.109 1 97.44 140 LYS B C 1
ATOM 3769 O O . LYS B 1 140 ? 4.121 -13.562 -6.629 1 97.44 140 LYS B O 1
ATOM 3774 N N . PHE B 1 141 ? 4.438 -15.047 -4.961 1 96.25 141 PHE B N 1
ATOM 3775 C CA . PHE B 1 141 ? 5.465 -14.266 -4.277 1 96.25 141 PHE B CA 1
ATOM 3776 C C . PHE B 1 141 ? 6.844 -14.867 -4.508 1 96.25 141 PHE B C 1
ATOM 3778 O O . PHE B 1 141 ? 7.07 -16.047 -4.215 1 96.25 141 PHE B O 1
ATOM 3785 N N . ASP B 1 142 ? 7.723 -14.023 -4.973 1 90.31 142 ASP B N 1
ATOM 3786 C CA . ASP B 1 142 ? 9.109 -14.484 -4.984 1 90.31 142 ASP B CA 1
ATOM 3787 C C . ASP B 1 142 ? 9.562 -14.898 -3.59 1 90.31 142 ASP B C 1
ATOM 3789 O O . ASP B 1 142 ? 9.367 -14.164 -2.621 1 90.31 142 ASP B O 1
ATOM 3793 N N . ARG B 1 143 ? 10.141 -16.047 -3.51 1 90.81 143 ARG B N 1
ATOM 3794 C CA . ARG B 1 143 ? 10.523 -16.609 -2.217 1 90.81 143 ARG B CA 1
ATOM 3795 C C . ARG B 1 143 ? 11.492 -15.695 -1.48 1 90.81 143 ARG B C 1
ATOM 3797 O O . ARG B 1 143 ? 11.266 -15.352 -0.315 1 90.81 143 ARG B O 1
ATOM 3804 N N . ASP B 1 144 ? 12.531 -15.25 -2.135 1 83.94 144 ASP B N 1
ATOM 3805 C CA . ASP B 1 144 ? 13.547 -14.406 -1.508 1 83.94 144 ASP B CA 1
ATOM 3806 C C . ASP B 1 144 ? 12.938 -13.102 -1.003 1 83.94 144 ASP B C 1
ATOM 3808 O O . ASP B 1 144 ? 13.297 -12.625 0.075 1 83.94 144 ASP B O 1
ATOM 3812 N N . TYR B 1 145 ? 12.078 -12.648 -1.767 1 87.94 145 TYR B N 1
ATOM 3813 C CA . TYR B 1 145 ? 11.438 -11.391 -1.397 1 87.94 145 TYR B CA 1
ATOM 3814 C C . TYR B 1 145 ? 10.578 -11.562 -0.147 1 87.94 145 TYR B C 1
ATOM 3816 O O . TYR B 1 145 ? 10.695 -10.781 0.802 1 87.94 145 TYR B O 1
ATOM 3824 N N . LEU B 1 146 ? 9.695 -12.547 -0.149 1 92.69 146 LEU B N 1
ATOM 3825 C CA . LEU B 1 146 ? 8.805 -12.773 0.986 1 92.69 146 LEU B CA 1
ATOM 3826 C C . LEU B 1 146 ? 9.609 -13.039 2.258 1 92.69 146 LEU B C 1
ATOM 3828 O O . LEU B 1 146 ? 9.289 -12.492 3.318 1 92.69 146 LEU B O 1
ATOM 3832 N N . GLU B 1 147 ? 10.648 -13.797 2.129 1 88.06 147 GLU B N 1
ATOM 3833 C CA . GLU B 1 147 ? 11.469 -14.125 3.287 1 88.06 147 GLU B CA 1
ATOM 3834 C C . GLU B 1 147 ? 12.234 -12.906 3.781 1 88.06 147 GLU B C 1
ATOM 3836 O O . GLU B 1 147 ? 12.422 -12.727 4.988 1 88.06 147 GLU B O 1
ATOM 3841 N N . ALA B 1 148 ? 12.68 -12.094 2.867 1 81.81 148 ALA B N 1
ATOM 3842 C CA . ALA B 1 148 ? 13.344 -10.852 3.242 1 81.81 148 ALA B CA 1
ATOM 3843 C C . ALA B 1 148 ? 12.383 -9.914 3.971 1 81.81 148 ALA B C 1
ATOM 3845 O O . ALA B 1 148 ? 12.758 -9.266 4.949 1 81.81 148 ALA B O 1
ATOM 3846 N N . GLU B 1 149 ? 11.195 -9.82 3.441 1 84.5 149 GLU B N 1
ATOM 3847 C CA . GLU B 1 149 ? 10.18 -8.992 4.086 1 84.5 149 GLU B CA 1
ATOM 3848 C C . GLU B 1 149 ? 9.898 -9.469 5.512 1 84.5 149 GLU B C 1
ATOM 3850 O O . GLU B 1 149 ? 9.781 -8.656 6.43 1 84.5 149 GLU B O 1
ATOM 3855 N N . LEU B 1 150 ? 9.805 -10.766 5.695 1 87.88 150 LEU B N 1
ATOM 3856 C CA . LEU B 1 150 ? 9.586 -11.32 7.023 1 87.88 150 LEU B CA 1
ATOM 3857 C C . LEU B 1 150 ? 10.727 -10.93 7.965 1 87.88 150 LEU B C 1
ATOM 3859 O O . LEU B 1 150 ? 10.484 -10.5 9.094 1 87.88 150 LEU B O 1
ATOM 3863 N N . ARG B 1 151 ? 11.906 -11.086 7.477 1 79.06 151 ARG B N 1
ATOM 3864 C CA . ARG B 1 151 ? 13.062 -10.734 8.289 1 79.06 151 ARG B CA 1
ATOM 3865 C C . ARG B 1 151 ? 13.047 -9.258 8.664 1 79.06 151 ARG B C 1
ATOM 3867 O O . ARG B 1 151 ? 13.367 -8.898 9.797 1 79.06 151 ARG B O 1
ATOM 3874 N N . ALA B 1 152 ? 12.711 -8.5 7.719 1 75.25 152 ALA B N 1
ATOM 3875 C CA . ALA B 1 152 ? 12.641 -7.062 7.961 1 75.25 152 ALA B CA 1
ATOM 3876 C C . ALA B 1 152 ? 11.594 -6.742 9.031 1 75.25 152 ALA B C 1
ATOM 3878 O O . ALA B 1 152 ? 11.836 -5.91 9.906 1 75.25 152 ALA B O 1
ATOM 3879 N N . LEU B 1 153 ? 10.5 -7.375 8.992 1 78.19 153 LEU B N 1
ATOM 3880 C CA . LEU B 1 153 ? 9.414 -7.137 9.938 1 78.19 153 LEU B CA 1
ATOM 3881 C C . LEU B 1 153 ? 9.797 -7.609 11.336 1 78.19 153 LEU B C 1
ATOM 3883 O O . LEU B 1 153 ? 9.469 -6.957 12.328 1 78.19 153 LEU B O 1
ATOM 3887 N N . LEU B 1 154 ? 10.5 -8.711 11.32 1 75.75 154 LEU B N 1
ATOM 3888 C CA . LEU B 1 154 ? 10.898 -9.289 12.602 1 75.75 154 LEU B CA 1
ATOM 3889 C C . LEU B 1 154 ? 12.086 -8.547 13.188 1 75.75 154 LEU B C 1
ATOM 3891 O O . LEU B 1 154 ? 12.281 -8.547 14.406 1 75.75 154 LEU B O 1
ATOM 3895 N N . GLY B 1 155 ? 12.914 -8.008 12.281 1 66.38 155 GLY B N 1
ATOM 3896 C CA . GLY B 1 155 ? 14.133 -7.348 12.734 1 66.38 155 GLY B CA 1
ATOM 3897 C C . GLY B 1 155 ? 15.219 -8.32 13.148 1 66.38 155 GLY B C 1
ATOM 3898 O O . GLY B 1 155 ? 16.141 -7.949 13.875 1 66.38 155 GLY B O 1
ATOM 3899 N N . ARG B 1 156 ? 15.016 -9.594 12.891 1 67 156 ARG B N 1
ATOM 3900 C CA . ARG B 1 156 ? 15.961 -10.656 13.219 1 67 156 ARG B CA 1
ATOM 3901 C C . ARG B 1 156 ? 15.898 -11.781 12.188 1 67 156 ARG B C 1
ATOM 3903 O O . ARG B 1 156 ? 14.945 -11.859 11.406 1 67 156 ARG B O 1
ATOM 3910 N N . PRO B 1 157 ? 16.938 -12.508 12.211 1 70.25 157 PRO B N 1
ATOM 3911 C CA . PRO B 1 157 ? 16.891 -13.656 11.297 1 70.25 157 PRO B CA 1
ATOM 3912 C C . PRO B 1 157 ? 15.742 -14.609 11.602 1 70.25 157 PRO B C 1
ATOM 3914 O O . PRO B 1 157 ? 15.344 -14.75 12.758 1 70.25 157 PRO B O 1
ATOM 3917 N N . ALA B 1 158 ? 15.172 -15.078 10.562 1 74.75 158 ALA B N 1
ATOM 3918 C CA . ALA B 1 158 ? 14.078 -16.031 10.688 1 74.75 158 ALA B CA 1
ATOM 3919 C C . ALA B 1 158 ? 14.406 -17.344 9.961 1 74.75 158 ALA B C 1
ATOM 3921 O O . ALA B 1 158 ? 15.039 -17.328 8.898 1 74.75 158 ALA B O 1
ATOM 3922 N N . ARG B 1 159 ? 13.984 -18.328 10.578 1 79.38 159 ARG B N 1
ATOM 3923 C CA . ARG B 1 159 ? 14.117 -19.625 9.906 1 79.38 159 ARG B CA 1
ATOM 3924 C C . ARG B 1 159 ? 13.32 -19.641 8.602 1 79.38 159 ARG B C 1
ATOM 3926 O O . ARG B 1 159 ? 12.172 -19.203 8.57 1 79.38 159 ARG B O 1
ATOM 3933 N N . THR B 1 160 ? 14.016 -20.031 7.539 1 81.56 160 THR B N 1
ATOM 3934 C CA . THR B 1 160 ? 13.383 -20.141 6.227 1 81.56 160 THR B CA 1
ATOM 3935 C C . THR B 1 160 ? 13.602 -21.531 5.633 1 81.56 160 THR B C 1
ATOM 3937 O O . THR B 1 160 ? 14.562 -22.219 5.977 1 81.56 160 THR B O 1
ATOM 3940 N N . PRO B 1 161 ? 12.594 -22.062 4.824 1 90.25 161 PRO B N 1
ATOM 3941 C CA . PRO B 1 161 ? 11.406 -21.359 4.324 1 90.25 161 PRO B CA 1
ATOM 3942 C C . PRO B 1 161 ? 10.32 -21.219 5.383 1 90.25 161 PRO B C 1
ATOM 3944 O O . PRO B 1 161 ? 10.266 -22 6.328 1 90.25 161 PRO B O 1
ATOM 3947 N N . VAL B 1 162 ? 9.484 -20.203 5.223 1 94.06 162 VAL B N 1
ATOM 3948 C CA . VAL B 1 162 ? 8.359 -19.969 6.121 1 94.06 162 VAL B CA 1
ATOM 3949 C C . VAL B 1 162 ? 7.359 -21.125 6 1 94.06 162 VAL B C 1
ATOM 3951 O O . VAL B 1 162 ? 6.988 -21.516 4.891 1 94.06 162 VAL B O 1
ATOM 3954 N N . THR B 1 163 ? 6.977 -21.656 7.066 1 93.38 163 THR B N 1
ATOM 3955 C CA . THR B 1 163 ? 6.039 -22.781 7.059 1 93.38 163 THR B CA 1
ATOM 3956 C C . THR B 1 163 ? 4.609 -22.297 7.277 1 93.38 163 THR B C 1
ATOM 3958 O O . THR B 1 163 ? 4.082 -22.375 8.391 1 93.38 163 THR B O 1
ATOM 3961 N N . PHE B 1 164 ? 3.977 -21.969 6.246 1 94.94 164 PHE B N 1
ATOM 3962 C CA . PHE B 1 164 ? 2.586 -21.531 6.32 1 94.94 164 PHE B CA 1
ATOM 3963 C C . PHE B 1 164 ? 1.656 -22.719 6.508 1 94.94 164 PHE B C 1
ATOM 3965 O O . PHE B 1 164 ? 1.892 -23.797 5.945 1 94.94 164 PHE B O 1
ATOM 3972 N N . ASP B 1 165 ? 0.607 -22.5 7.301 1 93.12 165 ASP B N 1
ATOM 3973 C CA . ASP B 1 165 ? -0.549 -23.391 7.172 1 93.12 165 ASP B CA 1
ATOM 3974 C C . ASP B 1 165 ? -1.104 -23.359 5.75 1 93.12 165 ASP B C 1
ATOM 3976 O O . ASP B 1 165 ? -1.261 -22.281 5.16 1 93.12 165 ASP B O 1
ATOM 3980 N N . PRO B 1 166 ? -1.41 -24.516 5.195 1 91.31 166 PRO B N 1
ATOM 3981 C CA . PRO B 1 166 ? -1.875 -24.547 3.809 1 91.31 166 PRO B CA 1
ATOM 3982 C C . PRO B 1 166 ? -3.215 -23.844 3.619 1 91.31 166 PRO B C 1
ATOM 3984 O O . PRO B 1 166 ? -3.559 -23.453 2.502 1 91.31 166 PRO B O 1
ATOM 3987 N N . VAL B 1 167 ? -3.898 -23.688 4.641 1 93.44 167 VAL B N 1
ATOM 3988 C CA . VAL B 1 167 ? -5.215 -23.062 4.543 1 93.44 167 VAL B CA 1
ATOM 3989 C C . VAL B 1 167 ? -5.145 -21.609 5.023 1 93.44 167 VAL B C 1
ATOM 3991 O O . VAL B 1 167 ? -4.672 -21.344 6.129 1 93.44 167 VAL B O 1
ATOM 3994 N N . LEU B 1 168 ? -5.508 -20.734 4.18 1 96.62 168 LEU B N 1
ATOM 3995 C CA . LEU B 1 168 ? -5.723 -19.344 4.562 1 96.62 168 LEU B CA 1
ATOM 3996 C C . LEU B 1 168 ? -7.207 -19.047 4.738 1 96.62 168 LEU B C 1
ATOM 3998 O O . LEU B 1 168 ? -7.969 -19.062 3.768 1 96.62 168 LEU B O 1
ATOM 4002 N N . ASP B 1 169 ? -7.598 -18.766 5.934 1 96.25 169 ASP B N 1
ATOM 4003 C CA . ASP B 1 169 ? -9 -18.5 6.242 1 96.25 169 ASP B CA 1
ATOM 4004 C C . ASP B 1 169 ? -9.391 -17.094 5.828 1 96.25 169 ASP B C 1
ATOM 4006 O O . ASP B 1 169 ? -9.023 -16.109 6.488 1 96.25 169 ASP B O 1
ATOM 4010 N N . LEU B 1 170 ? -10.242 -17 4.816 1 96.19 170 LEU B N 1
ATOM 4011 C CA . LEU B 1 170 ? -10.625 -15.695 4.293 1 96.19 170 LEU B CA 1
ATOM 4012 C C . LEU B 1 170 ? -11.891 -15.188 4.973 1 96.19 170 LEU B C 1
ATOM 4014 O O . LEU B 1 170 ? -12.328 -14.062 4.719 1 96.19 170 LEU B O 1
ATOM 4018 N N . SER B 1 171 ? -12.422 -15.992 5.855 1 93.25 171 SER B N 1
ATOM 4019 C CA . SER B 1 171 ? -13.609 -15.578 6.602 1 93.25 171 SER B CA 1
ATOM 4020 C C . SER B 1 171 ? -13.227 -14.883 7.902 1 93.25 171 SER B C 1
ATOM 4022 O O . SER B 1 171 ? -14.07 -14.242 8.539 1 93.25 171 SER B O 1
ATOM 4024 N N . SER B 1 172 ? -11.953 -15.078 8.305 1 92.75 172 SER B N 1
ATOM 4025 C CA . SER B 1 172 ? -11.477 -14.32 9.461 1 92.75 172 SER B CA 1
ATOM 4026 C C . SER B 1 172 ? -11.422 -12.828 9.156 1 92.75 172 SER B C 1
ATOM 4028 O O . SER B 1 172 ? -11.453 -12.422 7.992 1 92.75 172 SER B O 1
ATOM 4030 N N . ARG B 1 173 ? -11.383 -12.023 10.172 1 89.25 173 ARG B N 1
ATOM 4031 C CA . ARG B 1 173 ? -11.289 -10.578 9.992 1 89.25 173 ARG B CA 1
ATOM 4032 C C . ARG B 1 173 ? -10.016 -10.203 9.234 1 89.25 173 ARG B C 1
ATOM 4034 O O . ARG B 1 173 ? -10.055 -9.398 8.305 1 89.25 173 ARG B O 1
ATOM 4041 N N . GLU B 1 174 ? -8.906 -10.805 9.617 1 91.56 174 GLU B N 1
ATOM 4042 C CA . GLU B 1 174 ? -7.629 -10.539 8.969 1 91.56 174 GLU B CA 1
ATOM 4043 C C . GLU B 1 174 ? -7.633 -11.008 7.516 1 91.56 174 GLU B C 1
ATOM 4045 O O . GLU B 1 174 ? -7.164 -10.297 6.625 1 91.56 174 GLU B O 1
ATOM 4050 N N . GLY B 1 175 ? -8.172 -12.203 7.336 1 95.19 175 GLY B N 1
ATOM 4051 C CA . GLY B 1 175 ? -8.242 -12.734 5.984 1 95.19 175 GLY B CA 1
ATOM 4052 C C . GLY B 1 175 ? -9.109 -11.898 5.062 1 95.19 175 GLY B C 1
ATOM 4053 O O . GLY B 1 175 ? -8.75 -11.672 3.902 1 95.19 175 GLY B O 1
ATOM 4054 N N . ALA B 1 176 ? -10.172 -11.422 5.602 1 94.31 176 ALA B N 1
ATOM 4055 C CA . ALA B 1 176 ? -11.094 -10.609 4.812 1 94.31 176 ALA B CA 1
ATOM 4056 C C . ALA B 1 176 ? -10.461 -9.273 4.438 1 94.31 176 ALA B C 1
ATOM 4058 O O . ALA B 1 176 ? -10.625 -8.797 3.311 1 94.31 176 ALA B O 1
ATOM 4059 N N . SER B 1 177 ? -9.797 -8.672 5.41 1 94.06 177 SER B N 1
ATOM 4060 C CA . SER B 1 177 ? -9.117 -7.414 5.145 1 94.06 177 SER B CA 1
ATOM 4061 C C . SER B 1 177 ? -8.023 -7.59 4.09 1 94.06 177 SER B C 1
ATOM 4063 O O . SER B 1 177 ? -7.883 -6.754 3.197 1 94.06 177 SER B O 1
ATOM 4065 N N . TRP B 1 178 ? -7.285 -8.633 4.195 1 96.88 178 TRP B N 1
ATOM 4066 C CA . TRP B 1 178 ? -6.23 -8.922 3.227 1 96.88 178 TRP B CA 1
ATOM 4067 C C . TRP B 1 178 ? -6.816 -9.141 1.835 1 96.88 178 TRP B C 1
ATOM 4069 O O . TRP B 1 178 ? -6.301 -8.617 0.846 1 96.88 178 TRP B O 1
ATOM 4079 N N . LEU B 1 179 ? -7.914 -9.859 1.789 1 97.25 179 LEU B N 1
ATOM 4080 C CA . LEU B 1 179 ? -8.586 -10.148 0.528 1 97.25 179 LEU B CA 1
ATOM 4081 C C . LEU B 1 179 ? -9.102 -8.859 -0.117 1 97.25 179 LEU B C 1
ATOM 4083 O O . LEU B 1 179 ? -9.094 -8.734 -1.344 1 97.25 179 LEU B O 1
ATOM 4087 N N . ALA B 1 180 ? -9.508 -7.965 0.679 1 96.12 180 ALA B N 1
ATOM 4088 C CA . ALA B 1 180 ? -9.984 -6.695 0.139 1 96.12 180 ALA B CA 1
ATOM 4089 C C . ALA B 1 180 ? -8.891 -5.988 -0.649 1 96.12 180 ALA B C 1
ATOM 4091 O O . ALA B 1 180 ? -9.148 -5.406 -1.704 1 96.12 180 ALA B O 1
ATOM 4092 N N . LEU B 1 181 ? -7.711 -6.043 -0.129 1 96.81 181 LEU B N 1
ATOM 4093 C CA . LEU B 1 181 ? -6.59 -5.445 -0.846 1 96.81 181 LEU B CA 1
ATOM 4094 C C . LEU B 1 181 ? -6.297 -6.211 -2.133 1 96.81 181 LEU B C 1
ATOM 4096 O O . LEU B 1 181 ? -6.062 -5.605 -3.18 1 96.81 181 LEU B O 1
ATOM 4100 N N . VAL B 1 182 ? -6.352 -7.516 -2.078 1 97.94 182 VAL B N 1
ATOM 4101 C CA . VAL B 1 182 ? -6.164 -8.336 -3.268 1 97.94 182 VAL B CA 1
ATOM 4102 C C . VAL B 1 182 ? -7.199 -7.961 -4.324 1 97.94 182 VAL B C 1
ATOM 4104 O O . VAL B 1 182 ? -6.859 -7.766 -5.492 1 97.94 182 VAL B O 1
ATOM 4107 N N . ARG B 1 183 ? -8.383 -7.832 -3.934 1 96.88 183 ARG B N 1
ATOM 4108 C CA . ARG B 1 183 ? -9.469 -7.52 -4.859 1 96.88 183 ARG B CA 1
ATOM 4109 C C . ARG B 1 183 ? -9.266 -6.145 -5.488 1 96.88 183 ARG B C 1
ATOM 4111 O O . ARG B 1 183 ? -9.578 -5.941 -6.664 1 96.88 183 ARG B O 1
ATOM 4118 N N . THR B 1 184 ? -8.812 -5.262 -4.668 1 95.94 184 THR B N 1
ATOM 4119 C CA . THR B 1 184 ? -8.523 -3.932 -5.195 1 95.94 184 THR B CA 1
ATOM 4120 C C . THR B 1 184 ? -7.488 -4.004 -6.312 1 95.94 184 THR B C 1
ATOM 4122 O O . THR B 1 184 ? -7.66 -3.393 -7.371 1 95.94 184 THR B O 1
ATOM 4125 N N . LEU B 1 185 ? -6.461 -4.75 -6.152 1 96.06 185 LEU B N 1
ATOM 4126 C CA . LEU B 1 185 ? -5.395 -4.875 -7.137 1 96.06 185 LEU B CA 1
ATOM 4127 C C . LEU B 1 185 ? -5.871 -5.648 -8.359 1 96.06 185 LEU B C 1
ATOM 4129 O O . LEU B 1 185 ? -5.477 -5.34 -9.492 1 96.06 185 LEU B O 1
ATOM 4133 N N . THR B 1 186 ? -6.754 -6.598 -8.141 1 96.12 186 THR B N 1
ATOM 4134 C CA . THR B 1 186 ? -7.148 -7.473 -9.234 1 96.12 186 THR B CA 1
ATOM 4135 C C . THR B 1 186 ? -8.289 -6.848 -10.039 1 96.12 186 THR B C 1
ATOM 4137 O O . THR B 1 186 ? -8.586 -7.285 -11.156 1 96.12 186 THR B O 1
ATOM 4140 N N . ALA B 1 187 ? -8.891 -5.875 -9.484 1 93.38 187 ALA B N 1
ATOM 4141 C CA . ALA B 1 187 ? -10.016 -5.242 -10.164 1 93.38 187 ALA B CA 1
ATOM 4142 C C . ALA B 1 187 ? -9.594 -4.664 -11.508 1 93.38 187 ALA B C 1
ATOM 4144 O O . ALA B 1 187 ? -10.398 -4.582 -12.438 1 93.38 187 ALA B O 1
ATOM 4145 N N . ASP B 1 188 ? -8.352 -4.371 -11.602 1 91.25 188 ASP B N 1
ATOM 4146 C CA . ASP B 1 188 ? -7.895 -3.689 -12.812 1 91.25 188 ASP B CA 1
ATOM 4147 C C . ASP B 1 188 ? -7.258 -4.676 -13.789 1 91.25 188 ASP B C 1
ATOM 4149 O O . ASP B 1 188 ? -6.676 -4.27 -14.797 1 91.25 188 ASP B O 1
ATOM 4153 N N . LEU B 1 189 ? -7.43 -5.914 -13.57 1 93.25 189 LEU B N 1
ATOM 4154 C CA . LEU B 1 189 ? -6.844 -6.906 -14.461 1 93.25 189 LEU B CA 1
ATOM 4155 C C . LEU B 1 189 ? -7.512 -6.863 -15.836 1 93.25 189 LEU B C 1
ATOM 4157 O O . LEU B 1 189 ? -6.957 -7.367 -16.812 1 93.25 189 LEU B O 1
ATOM 4161 N N . ASP B 1 190 ? -8.656 -6.309 -15.922 1 88.62 190 ASP B N 1
ATOM 4162 C CA . ASP B 1 190 ? -9.352 -6.23 -17.203 1 88.62 190 ASP B CA 1
ATOM 4163 C C . ASP B 1 190 ? -9.188 -4.848 -17.828 1 88.62 190 ASP B C 1
ATOM 4165 O O . ASP B 1 190 ? -9.797 -4.555 -18.859 1 88.62 190 ASP B O 1
ATOM 4169 N N . GLU B 1 191 ? -8.422 -4.043 -17.141 1 84 191 GLU B N 1
ATOM 4170 C CA . GLU B 1 191 ? -8.203 -2.684 -17.625 1 84 191 GLU B CA 1
ATOM 4171 C C . GLU B 1 191 ? -6.883 -2.568 -18.375 1 84 191 GLU B C 1
ATOM 4173 O O . GLU B 1 191 ? -5.941 -3.32 -18.109 1 84 191 GLU B O 1
ATOM 4178 N N . ASP B 1 192 ? -6.758 -1.706 -19.312 1 72.88 192 ASP B N 1
ATOM 4179 C CA . ASP B 1 192 ? -5.547 -1.486 -20.094 1 72.88 192 ASP B CA 1
ATOM 4180 C C . ASP B 1 192 ? -4.488 -0.748 -19.281 1 72.88 192 ASP B C 1
ATOM 4182 O O . ASP B 1 192 ? -3.289 -0.914 -19.516 1 72.88 192 ASP B O 1
ATOM 4186 N N . HIS B 1 193 ? -5.039 0.096 -18.422 1 78.25 193 HIS B N 1
ATOM 4187 C CA . HIS B 1 193 ? -4.168 0.92 -17.594 1 78.25 193 HIS B CA 1
ATOM 4188 C C . HIS B 1 193 ? -4.688 1 -16.156 1 78.25 193 HIS B C 1
ATOM 4190 O O . HIS B 1 193 ? -5.895 0.946 -15.93 1 78.25 193 HIS B O 1
ATOM 4196 N N . SER B 1 194 ? -3.766 0.888 -15.32 1 87.81 194 SER B N 1
ATOM 4197 C CA . SER B 1 194 ? -4.105 1.037 -13.906 1 87.81 194 SER B CA 1
ATOM 4198 C C . SER B 1 194 ? -3.043 1.838 -13.164 1 87.81 194 SER B C 1
ATOM 4200 O O . SER B 1 194 ? -1.851 1.549 -13.273 1 87.81 194 SER B O 1
ATOM 4202 N N . LEU B 1 195 ? -3.516 2.795 -12.398 1 91.31 195 LEU B N 1
ATOM 4203 C CA . LEU B 1 195 ? -2.621 3.557 -11.539 1 91.31 195 LEU B CA 1
ATOM 4204 C C . LEU B 1 195 ? -1.95 2.648 -10.508 1 91.31 195 LEU B C 1
ATOM 4206 O O . LEU B 1 195 ? -0.791 2.863 -10.148 1 91.31 195 LEU B O 1
ATOM 4210 N N . LEU B 1 196 ? -2.664 1.622 -10.125 1 93.5 196 LEU B N 1
ATOM 4211 C CA . LEU B 1 196 ? -2.17 0.745 -9.07 1 93.5 196 LEU B CA 1
ATOM 4212 C C . LEU B 1 196 ? -0.974 -0.068 -9.555 1 93.5 196 LEU B C 1
ATOM 4214 O O . LEU B 1 196 ? -0.2 -0.584 -8.742 1 93.5 196 LEU B O 1
ATOM 4218 N N . TYR B 1 197 ? -0.879 -0.152 -10.859 1 90.19 197 TYR B N 1
ATOM 4219 C CA . TYR B 1 197 ? 0.202 -0.947 -11.43 1 90.19 197 TYR B CA 1
ATOM 4220 C C . TYR B 1 197 ? 1.382 -0.064 -11.82 1 90.19 197 TYR B C 1
ATOM 4222 O O . TYR B 1 197 ? 2.387 -0.554 -12.344 1 90.19 197 TYR B O 1
ATOM 4230 N N . ASN B 1 198 ? 1.218 1.258 -11.586 1 86.06 198 ASN B N 1
ATOM 4231 C CA . ASN B 1 198 ? 2.334 2.17 -11.805 1 86.06 198 ASN B CA 1
ATOM 4232 C C . ASN B 1 198 ? 3.539 1.798 -10.945 1 86.06 198 ASN B C 1
ATOM 4234 O O . ASN B 1 198 ? 3.4 1.559 -9.75 1 86.06 198 ASN B O 1
ATOM 4238 N N . PRO B 1 199 ? 4.703 1.749 -11.508 1 81.06 199 PRO B N 1
ATOM 4239 C CA . PRO B 1 199 ? 5.887 1.298 -10.773 1 81.06 199 PRO B CA 1
ATOM 4240 C C . PRO B 1 199 ? 6.164 2.146 -9.531 1 81.06 199 PRO B C 1
ATOM 4242 O O . PRO B 1 199 ? 6.703 1.643 -8.547 1 81.06 199 PRO B O 1
ATOM 4245 N N . LEU B 1 200 ? 5.84 3.381 -9.531 1 79.25 200 LEU B N 1
ATOM 4246 C CA . LEU B 1 200 ? 6.066 4.254 -8.383 1 79.25 200 LEU B CA 1
ATOM 4247 C C . LEU B 1 200 ? 5.137 3.891 -7.234 1 79.25 200 LEU B C 1
ATOM 4249 O O . LEU B 1 200 ? 5.453 4.148 -6.07 1 79.25 200 LEU B O 1
ATOM 4253 N N . MET B 1 201 ? 4.012 3.271 -7.57 1 87.5 201 MET B N 1
ATOM 4254 C CA . MET B 1 201 ? 2.99 2.992 -6.566 1 87.5 201 MET B CA 1
ATOM 4255 C C . MET B 1 201 ? 2.939 1.504 -6.242 1 87.5 201 MET B C 1
ATOM 4257 O O . MET B 1 201 ? 2.73 1.123 -5.09 1 87.5 201 MET B O 1
ATOM 4261 N N . SER B 1 202 ? 3.205 0.637 -7.215 1 90.56 202 SER B N 1
ATOM 4262 C CA . SER B 1 202 ? 2.955 -0.794 -7.078 1 90.56 202 SER B CA 1
ATOM 4263 C C . SER B 1 202 ? 3.895 -1.426 -6.059 1 90.56 202 SER B C 1
ATOM 4265 O O . SER B 1 202 ? 3.506 -2.348 -5.336 1 90.56 202 SER B O 1
ATOM 4267 N N . GLY B 1 203 ? 5.078 -0.906 -5.961 1 88.19 203 GLY B N 1
ATOM 4268 C CA . GLY B 1 203 ? 6.004 -1.442 -4.977 1 88.19 203 GLY B CA 1
ATOM 4269 C C . GLY B 1 203 ? 5.477 -1.359 -3.557 1 88.19 203 GLY B C 1
ATOM 4270 O O . GLY B 1 203 ? 5.625 -2.303 -2.777 1 88.19 203 GLY B O 1
ATOM 4271 N N . GLN B 1 204 ? 4.906 -0.27 -3.234 1 87.38 204 GLN B N 1
ATOM 4272 C CA . GLN B 1 204 ? 4.332 -0.059 -1.91 1 87.38 204 GLN B CA 1
ATOM 4273 C C . GLN B 1 204 ? 3.152 -0.993 -1.666 1 87.38 204 GLN B C 1
ATOM 4275 O O . GLN B 1 204 ? 2.998 -1.535 -0.569 1 87.38 204 GLN B O 1
ATOM 4280 N N . LEU B 1 205 ? 2.375 -1.194 -2.674 1 94.31 205 LEU B N 1
ATOM 4281 C CA . LEU B 1 205 ? 1.214 -2.07 -2.561 1 94.31 205 LEU B CA 1
ATOM 4282 C C . LEU B 1 205 ? 1.643 -3.527 -2.42 1 94.31 205 LEU B C 1
ATOM 4284 O O . LEU B 1 205 ? 1.037 -4.285 -1.66 1 94.31 205 LEU B O 1
ATOM 4288 N N . VAL B 1 206 ? 2.678 -3.869 -3.115 1 92.81 206 VAL B N 1
ATOM 4289 C CA . VAL B 1 206 ? 3.23 -5.219 -3.027 1 92.81 206 VAL B CA 1
ATOM 4290 C C . VAL B 1 206 ? 3.752 -5.473 -1.614 1 92.81 206 VAL B C 1
ATOM 4292 O O . VAL B 1 206 ? 3.496 -6.527 -1.032 1 92.81 206 VAL B O 1
ATOM 4295 N N . ASN B 1 207 ? 4.441 -4.504 -1.047 1 91 207 ASN B N 1
ATOM 4296 C CA . ASN B 1 207 ? 4.91 -4.625 0.33 1 91 207 ASN B CA 1
ATOM 4297 C C . ASN B 1 207 ? 3.748 -4.809 1.302 1 91 207 ASN B C 1
ATOM 4299 O O . ASN B 1 207 ? 3.799 -5.664 2.184 1 91 207 ASN B O 1
ATOM 4303 N N . ALA B 1 208 ? 2.75 -4.039 1.096 1 94.19 208 ALA B N 1
ATOM 4304 C CA . ALA B 1 208 ? 1.582 -4.129 1.969 1 94.19 208 ALA B CA 1
ATOM 4305 C C . ALA B 1 208 ? 0.913 -5.492 1.855 1 94.19 208 ALA B C 1
ATOM 4307 O O . ALA B 1 208 ? 0.559 -6.105 2.867 1 94.19 208 ALA B O 1
ATOM 4308 N N . LEU B 1 209 ? 0.763 -5.914 0.644 1 97.12 209 LEU B N 1
ATOM 4309 C CA . LEU B 1 209 ? 0.134 -7.207 0.393 1 97.12 209 LEU B CA 1
ATOM 4310 C C . LEU B 1 209 ? 0.938 -8.336 1.031 1 97.12 209 LEU B C 1
ATOM 4312 O O . LEU B 1 209 ? 0.366 -9.242 1.635 1 97.12 209 LEU B O 1
ATOM 4316 N N . THR B 1 210 ? 2.246 -8.289 0.916 1 96.44 210 THR B N 1
ATOM 4317 C CA . THR B 1 210 ? 3.133 -9.297 1.484 1 96.44 210 THR B CA 1
ATOM 4318 C C . THR B 1 210 ? 3.072 -9.273 3.01 1 96.44 210 THR B C 1
ATOM 4320 O O . THR B 1 210 ? 2.914 -10.32 3.645 1 96.44 210 THR B O 1
ATOM 4323 N N . THR B 1 211 ? 3.168 -8.109 3.572 1 94.12 211 THR B N 1
ATOM 4324 C CA . THR B 1 211 ? 3.051 -7.953 5.02 1 94.12 211 THR B CA 1
ATOM 4325 C C . THR B 1 211 ? 1.699 -8.461 5.512 1 94.12 211 THR B C 1
ATOM 4327 O O . THR B 1 211 ? 1.627 -9.172 6.516 1 94.12 211 THR B O 1
ATOM 4330 N N . GLY B 1 212 ? 0.678 -8.102 4.766 1 96.62 212 GLY B N 1
ATOM 4331 C CA . GLY B 1 212 ? -0.656 -8.555 5.121 1 96.62 212 GLY B CA 1
ATOM 4332 C C . GLY B 1 212 ? -0.783 -10.07 5.145 1 96.62 212 GLY B C 1
ATOM 4333 O O . GLY B 1 212 ? -1.422 -10.625 6.039 1 96.62 212 GLY B O 1
ATOM 4334 N N . LEU B 1 213 ? -0.199 -10.719 4.148 1 97.94 213 LEU B N 1
ATOM 4335 C CA . LEU B 1 213 ? -0.224 -12.18 4.129 1 97.94 213 LEU B CA 1
ATOM 4336 C C . LEU B 1 213 ? 0.456 -12.75 5.371 1 97.94 213 LEU B C 1
ATOM 4338 O O . LEU B 1 213 ? -0.074 -13.656 6.012 1 97.94 213 LEU B O 1
ATOM 4342 N N . LEU B 1 214 ? 1.619 -12.195 5.734 1 95.88 214 LEU B N 1
ATOM 4343 C CA . LEU B 1 214 ? 2.406 -12.672 6.863 1 95.88 214 LEU B CA 1
ATOM 4344 C C . LEU B 1 214 ? 1.657 -12.461 8.18 1 95.88 214 LEU B C 1
ATOM 4346 O O . LEU B 1 214 ? 1.832 -13.227 9.125 1 95.88 214 LEU B O 1
ATOM 4350 N N . LEU B 1 215 ? 0.808 -11.477 8.211 1 93.5 215 LEU B N 1
ATOM 4351 C CA . LEU B 1 215 ? 0.046 -11.18 9.414 1 93.5 215 LEU B CA 1
ATOM 4352 C C . LEU B 1 215 ? -1.229 -12.016 9.477 1 93.5 215 LEU B C 1
ATOM 4354 O O . LEU B 1 215 ? -1.692 -12.375 10.555 1 93.5 215 LEU B O 1
ATOM 4358 N N . ALA B 1 216 ? -1.787 -12.312 8.359 1 95.69 216 ALA B N 1
ATOM 4359 C CA . ALA B 1 216 ? -3.094 -12.961 8.297 1 95.69 216 ALA B CA 1
ATOM 4360 C C . ALA B 1 216 ? -2.953 -14.484 8.344 1 95.69 216 ALA B C 1
ATOM 4362 O O . ALA B 1 216 ? -3.787 -15.172 8.93 1 95.69 216 ALA B O 1
ATOM 4363 N N . ALA B 1 217 ? -1.943 -15.016 7.715 1 96.81 217 ALA B N 1
ATOM 4364 C CA . ALA B 1 217 ? -1.775 -16.453 7.57 1 96.81 217 ALA B CA 1
ATOM 4365 C C . ALA B 1 217 ? -1.091 -17.047 8.797 1 96.81 217 ALA B C 1
ATOM 4367 O O . ALA B 1 217 ? -0.214 -16.422 9.398 1 96.81 217 ALA B O 1
ATOM 4368 N N . LYS B 1 218 ? -1.434 -18.25 9.117 1 95.12 218 LYS B N 1
ATOM 4369 C CA . LYS B 1 218 ? -0.774 -18.953 10.203 1 95.12 218 LYS B CA 1
ATOM 4370 C C . LYS B 1 218 ? 0.574 -19.516 9.758 1 95.12 218 LYS B C 1
ATOM 4372 O O . LYS B 1 218 ? 0.671 -20.156 8.711 1 95.12 218 LYS B O 1
ATOM 4377 N N . HIS B 1 219 ? 1.596 -19.297 10.539 1 94.56 219 HIS B N 1
ATOM 4378 C CA . HIS B 1 219 ? 2.936 -19.844 10.359 1 94.56 219 HIS B CA 1
ATOM 4379 C C . HIS B 1 219 ? 3.75 -19.734 11.641 1 94.56 219 HIS B C 1
ATOM 4381 O O . HIS B 1 219 ? 3.299 -19.125 12.617 1 94.56 219 HIS B O 1
ATOM 4387 N N . GLU B 1 220 ? 4.883 -20.219 11.664 1 91.75 220 GLU B N 1
ATOM 4388 C CA . GLU B 1 220 ? 5.641 -20.406 12.898 1 91.75 220 GLU B CA 1
ATOM 4389 C C . GLU B 1 220 ? 6.105 -19.078 13.469 1 91.75 220 GLU B C 1
ATOM 4391 O O . GLU B 1 220 ? 6.391 -18.969 14.664 1 91.75 220 GLU B O 1
ATOM 4396 N N . HIS B 1 221 ? 6.176 -18.016 12.656 1 89.94 221 HIS B N 1
ATOM 4397 C CA . HIS B 1 221 ? 6.699 -16.734 13.125 1 89.94 221 HIS B CA 1
ATOM 4398 C C . HIS B 1 221 ? 5.57 -15.758 13.406 1 89.94 221 HIS B C 1
ATOM 4400 O O . HIS B 1 221 ? 5.82 -14.617 13.812 1 89.94 221 HIS B O 1
ATOM 4406 N N . ARG B 1 222 ? 4.391 -16.125 13.164 1 90.62 222 ARG B N 1
ATOM 4407 C CA . ARG B 1 222 ? 3.273 -15.188 13.211 1 90.62 222 ARG B CA 1
ATOM 4408 C C . ARG B 1 222 ? 3.125 -14.578 14.602 1 90.62 222 ARG B C 1
ATOM 4410 O O . ARG B 1 222 ? 2.861 -13.383 14.727 1 90.62 222 ARG B O 1
ATOM 4417 N N . ASP B 1 223 ? 3.264 -15.383 15.586 1 84.56 223 ASP B N 1
ATOM 4418 C CA . ASP B 1 223 ? 3.096 -14.891 16.953 1 84.56 223 ASP B CA 1
ATOM 4419 C C . ASP B 1 223 ? 4.074 -13.758 17.25 1 84.56 223 ASP B C 1
ATOM 4421 O O . ASP B 1 223 ? 3.738 -12.812 17.969 1 84.56 223 ASP B O 1
ATOM 4425 N N . LEU B 1 224 ? 5.188 -13.914 16.703 1 81.12 224 LEU B N 1
ATOM 4426 C CA . LEU B 1 224 ? 6.195 -12.883 16.906 1 81.12 224 LEU B CA 1
ATOM 4427 C C . LEU B 1 224 ? 5.781 -11.578 16.219 1 81.12 224 LEU B C 1
ATOM 4429 O O . LEU B 1 224 ? 6.141 -10.492 16.688 1 81.12 224 LEU B O 1
ATOM 4433 N N . LEU B 1 225 ? 5.078 -11.727 15.164 1 84.06 225 LEU B N 1
ATOM 4434 C CA . LEU B 1 225 ? 4.656 -10.555 14.406 1 84.06 225 LEU B CA 1
ATOM 4435 C C . LEU B 1 225 ? 3.463 -9.875 15.078 1 84.06 225 LEU B C 1
ATOM 4437 O O . LEU B 1 225 ? 3.373 -8.641 15.094 1 84.06 225 LEU B O 1
ATOM 4441 N N . VAL B 1 226 ? 2.537 -10.68 15.531 1 77.25 226 VAL B N 1
ATOM 4442 C CA . VAL B 1 226 ? 1.263 -10.141 15.992 1 77.25 226 VAL B CA 1
ATOM 4443 C C . VAL B 1 226 ? 1.344 -9.836 17.484 1 77.25 226 VAL B C 1
ATOM 4445 O O . VAL B 1 226 ? 0.529 -9.07 18.016 1 77.25 226 VAL B O 1
ATOM 4448 N N . SER B 1 227 ? 2.172 -10.672 18.141 1 64.62 227 SER B N 1
ATOM 4449 C CA . SER B 1 227 ? 2.307 -10.414 19.562 1 64.62 227 SER B CA 1
ATOM 4450 C C . SER B 1 227 ? 2.711 -8.969 19.828 1 64.62 227 SER B C 1
ATOM 4452 O O . SER B 1 227 ? 3.562 -8.422 19.125 1 64.62 227 SER B O 1
ATOM 4454 N N . PRO B 1 228 ? 1.684 -8.359 20.547 1 50.91 228 PRO B N 1
ATOM 4455 C CA . PRO B 1 228 ? 2.074 -6.996 20.906 1 50.91 228 PRO B CA 1
ATOM 4456 C C . PRO B 1 228 ? 3.553 -6.883 21.266 1 50.91 228 PRO B C 1
ATOM 4458 O O . PRO B 1 228 ? 4.129 -7.824 21.828 1 50.91 228 PRO B O 1
ATOM 4461 N N . ALA B 1 229 ? 4.305 -6.395 20.406 1 49.78 229 ALA B N 1
ATOM 4462 C CA . ALA B 1 229 ? 5.672 -6.168 20.875 1 49.78 229 ALA B CA 1
ATOM 4463 C C . ALA B 1 229 ? 5.73 -6.113 22.391 1 49.78 229 ALA B C 1
ATOM 4465 O O . ALA B 1 229 ? 4.793 -5.645 23.047 1 49.78 229 ALA B O 1
ATOM 4466 N N . PRO B 1 230 ? 6.418 -7.07 23.016 1 45.69 230 PRO B N 1
ATOM 4467 C CA . PRO B 1 230 ? 6.48 -6.816 24.453 1 45.69 230 PRO B CA 1
ATOM 4468 C C . PRO B 1 230 ? 6.355 -5.332 24.797 1 45.69 230 PRO B C 1
ATOM 4470 O O . PRO B 1 230 ? 6.895 -4.484 24.078 1 45.69 230 PRO B O 1
ATOM 4473 N N . GLU B 1 231 ? 5.027 -4.98 25.078 1 48.25 231 GLU B N 1
ATOM 4474 C CA . GLU B 1 231 ? 4.863 -3.613 25.562 1 48.25 231 GLU B CA 1
ATOM 4475 C C . GLU B 1 231 ? 6.184 -3.049 26.094 1 48.25 231 GLU B C 1
ATOM 4477 O O . GLU B 1 231 ? 6.836 -3.664 26.938 1 48.25 231 GLU B O 1
ATOM 4482 N N . ALA B 1 232 ? 6.785 -2.467 25.234 1 53.28 232 ALA B N 1
ATOM 4483 C CA . ALA B 1 232 ? 7.898 -1.81 25.906 1 53.28 232 ALA B CA 1
ATOM 4484 C C . ALA B 1 232 ? 7.512 -1.391 27.328 1 53.28 232 ALA B C 1
ATOM 4486 O O . ALA B 1 232 ? 6.48 -0.742 27.531 1 53.28 232 ALA B O 1
ATOM 4487 N N . ARG B 1 233 ? 7.844 -2.135 28.312 1 57.12 233 ARG B N 1
ATOM 4488 C CA . ARG B 1 233 ? 7.637 -1.678 29.672 1 57.12 233 ARG B CA 1
ATOM 4489 C C . ARG B 1 233 ? 7.938 -0.189 29.812 1 57.12 233 ARG B C 1
ATOM 4491 O O . ARG B 1 233 ? 8.859 0.322 29.172 1 57.12 233 ARG B O 1
ATOM 4498 N N . PRO B 1 234 ? 6.922 0.432 30.359 1 65 234 PRO B N 1
ATOM 4499 C CA . PRO B 1 234 ? 7.227 1.844 30.594 1 65 234 PRO B CA 1
ATOM 4500 C C . PRO B 1 234 ? 8.695 2.082 30.938 1 65 234 PRO B C 1
ATOM 4502 O O . PRO B 1 234 ? 9.281 3.078 30.5 1 65 234 PRO B O 1
ATOM 4505 N N . ARG B 1 235 ? 9.25 1.102 31.531 1 74.56 235 ARG B N 1
ATOM 4506 C CA . ARG B 1 235 ? 10.648 1.249 31.922 1 74.56 235 ARG B CA 1
ATOM 4507 C C . ARG B 1 235 ? 11.562 1.254 30.703 1 74.56 235 ARG B C 1
ATOM 4509 O O . ARG B 1 235 ? 12.562 1.978 30.672 1 74.56 235 ARG B O 1
ATOM 4516 N N . THR B 1 236 ? 11.18 0.444 29.734 1 78.38 236 THR B N 1
ATOM 4517 C CA . THR B 1 236 ? 11.992 0.349 28.516 1 78.38 236 THR B CA 1
ATOM 4518 C C . THR B 1 236 ? 11.953 1.659 27.734 1 78.38 236 THR B C 1
ATOM 4520 O O . THR B 1 236 ? 12.984 2.137 27.266 1 78.38 236 THR B O 1
ATOM 4523 N N . ILE B 1 237 ? 10.789 2.137 27.641 1 83.75 237 ILE B N 1
ATOM 4524 C CA . ILE B 1 237 ? 10.625 3.416 26.953 1 83.75 237 ILE B CA 1
ATOM 4525 C C . ILE B 1 237 ? 11.328 4.516 27.75 1 83.75 237 ILE B C 1
ATOM 4527 O O . ILE B 1 237 ? 11.992 5.383 27.172 1 83.75 237 ILE B O 1
ATOM 4531 N N . LYS B 1 238 ? 11.172 4.41 29.047 1 85.06 238 LYS B N 1
ATOM 4532 C CA . LYS B 1 238 ? 11.859 5.367 29.906 1 85.06 238 LYS B CA 1
ATOM 4533 C C . LYS B 1 238 ? 13.375 5.285 29.703 1 85.06 238 LYS B C 1
ATOM 4535 O O . LYS B 1 238 ? 14.062 6.309 29.688 1 85.06 238 LYS B O 1
ATOM 4540 N N . LEU B 1 239 ? 13.828 4.098 29.5 1 86.62 239 LEU B N 1
ATOM 4541 C CA . LEU B 1 239 ? 15.258 3.914 29.281 1 86.62 239 LEU B CA 1
ATOM 4542 C C . LEU B 1 239 ? 15.695 4.578 27.984 1 86.62 239 LEU B C 1
ATOM 4544 O O . LEU B 1 239 ? 16.766 5.199 27.922 1 86.62 239 LEU B O 1
ATOM 4548 N N . ALA B 1 240 ? 14.914 4.383 27 1 88.5 240 ALA B N 1
ATOM 4549 C CA . ALA B 1 240 ? 15.219 5.016 25.719 1 88.5 240 ALA B CA 1
ATOM 4550 C C . ALA B 1 240 ? 15.195 6.539 25.844 1 88.5 240 ALA B C 1
ATOM 4552 O O . ALA B 1 240 ? 16.078 7.223 25.344 1 88.5 240 ALA B O 1
ATOM 4553 N N . ILE B 1 241 ? 14.188 6.992 26.547 1 89.69 241 ILE B N 1
ATOM 4554 C CA . ILE B 1 241 ? 14.047 8.422 26.781 1 89.69 241 ILE B CA 1
ATOM 4555 C C . ILE B 1 241 ? 15.234 8.93 27.594 1 89.69 241 ILE B C 1
ATOM 4557 O O . ILE B 1 241 ? 15.82 9.961 27.281 1 89.69 241 ILE B O 1
ATOM 4561 N N . ASP B 1 242 ? 15.555 8.164 28.547 1 89.94 242 ASP B N 1
ATOM 4562 C CA . ASP B 1 242 ? 16.688 8.531 29.391 1 89.94 242 ASP B CA 1
ATOM 4563 C C . ASP B 1 242 ? 17.984 8.594 28.578 1 89.94 242 ASP B C 1
ATOM 4565 O O . ASP B 1 242 ? 18.797 9.484 28.781 1 89.94 242 ASP B O 1
ATOM 4569 N N . ALA B 1 243 ? 18.094 7.676 27.766 1 88.12 243 ALA B N 1
ATOM 4570 C CA . ALA B 1 243 ? 19.297 7.652 26.922 1 88.12 243 ALA B CA 1
ATOM 4571 C C . ALA B 1 243 ? 19.359 8.891 26.031 1 88.12 243 ALA B C 1
ATOM 4573 O O . ALA B 1 243 ? 20.422 9.508 25.891 1 88.12 243 ALA B O 1
ATOM 4574 N N . MET B 1 244 ? 18.234 9.234 25.516 1 89.88 244 MET B N 1
ATOM 4575 C CA . MET B 1 244 ? 18.172 10.414 24.656 1 89.88 244 MET B CA 1
ATOM 4576 C C . MET B 1 244 ? 18.484 11.68 25.453 1 89.88 244 MET B C 1
ATOM 4578 O O . MET B 1 244 ? 19.156 12.586 24.969 1 89.88 244 MET B O 1
ATOM 4582 N N . HIS B 1 245 ? 18 11.719 26.625 1 90.44 245 HIS B N 1
ATOM 4583 C CA . HIS B 1 245 ? 18.234 12.867 27.5 1 90.44 245 HIS B CA 1
ATOM 4584 C C . HIS B 1 245 ? 19.688 12.938 27.938 1 90.44 245 HIS B C 1
ATOM 4586 O O . HIS B 1 245 ? 20.25 14.023 28.078 1 90.44 245 HIS B O 1
ATOM 4592 N N . ALA B 1 246 ? 20.219 11.797 28.156 1 89 246 ALA B N 1
ATOM 4593 C CA . ALA B 1 246 ? 21.609 11.734 28.609 1 89 246 ALA B CA 1
ATOM 4594 C C . ALA B 1 246 ? 22.562 12.18 27.5 1 89 246 ALA B C 1
ATOM 4596 O O . ALA B 1 246 ? 23.578 12.812 27.781 1 89 246 ALA B O 1
ATOM 4597 N N . HIS B 1 247 ? 22.172 11.812 26.281 1 88.75 247 HIS B N 1
ATOM 4598 C CA . HIS B 1 247 ? 23.047 12.156 25.156 1 88.75 247 HIS B CA 1
ATOM 4599 C C . HIS B 1 247 ? 22.234 12.617 23.953 1 88.75 247 HIS B C 1
ATOM 4601 O O . HIS B 1 247 ? 22.25 11.969 22.906 1 88.75 247 HIS B O 1
ATOM 4607 N N . PRO B 1 248 ? 21.672 13.789 24.062 1 86.69 248 PRO B N 1
ATOM 4608 C CA . PRO B 1 248 ? 20.812 14.25 22.984 1 86.69 248 PRO B CA 1
ATOM 4609 C C . PRO B 1 248 ? 21.578 14.508 21.688 1 86.69 248 PRO B C 1
ATOM 4611 O O . PRO B 1 248 ? 20.984 14.492 20.594 1 86.69 248 PRO B O 1
ATOM 4614 N N . GLU B 1 249 ? 22.812 14.695 21.797 1 81.31 249 GLU B N 1
ATOM 4615 C CA . GLU B 1 249 ? 23.641 15.047 20.656 1 81.31 249 GLU B CA 1
ATOM 4616 C C . GLU B 1 249 ? 24.016 13.812 19.844 1 81.31 249 GLU B C 1
ATOM 4618 O O . GLU B 1 249 ? 24.469 13.922 18.703 1 81.31 249 GLU B O 1
ATOM 4623 N N . GLU B 1 250 ? 23.828 12.68 20.422 1 81.06 250 GLU B N 1
ATOM 4624 C CA . GLU B 1 250 ? 24.219 11.43 19.766 1 81.06 250 GLU B CA 1
ATOM 4625 C C . GLU B 1 250 ? 23.359 11.164 18.531 1 81.06 250 GLU B C 1
ATOM 4627 O O . GLU B 1 250 ? 22.172 11.516 18.5 1 81.06 250 GLU B O 1
ATOM 4632 N N . ALA B 1 251 ? 23.969 10.594 17.609 1 77.81 251 ALA B N 1
ATOM 4633 C CA . ALA B 1 251 ? 23.25 10.258 16.375 1 77.81 251 ALA B CA 1
ATOM 4634 C C . ALA B 1 251 ? 22.391 9.016 16.578 1 77.81 251 ALA B C 1
ATOM 4636 O O . ALA B 1 251 ? 22.672 7.961 16 1 77.81 251 ALA B O 1
ATOM 4637 N N . TRP B 1 252 ? 21.344 9.18 17.312 1 81.19 252 TRP B N 1
ATOM 4638 C CA . TRP B 1 252 ? 20.438 8.07 17.594 1 81.19 252 TRP B CA 1
ATOM 4639 C C . TRP B 1 252 ? 19.641 7.688 16.344 1 81.19 252 TRP B C 1
ATOM 4641 O O . TRP B 1 252 ? 19.156 8.555 15.617 1 81.19 252 TRP B O 1
ATOM 4651 N N . THR B 1 253 ? 19.625 6.379 16.109 1 78.25 253 THR B N 1
ATOM 4652 C CA . THR B 1 253 ? 18.656 5.816 15.172 1 78.25 253 THR B CA 1
ATOM 4653 C C . THR B 1 253 ? 17.609 5 15.906 1 78.25 253 THR B C 1
ATOM 4655 O O . THR B 1 253 ? 17.828 4.555 17.031 1 78.25 253 THR B O 1
ATOM 4658 N N . VAL B 1 254 ? 16.5 4.91 15.266 1 79.62 254 VAL B N 1
ATOM 4659 C CA . VAL B 1 254 ? 15.461 4.098 15.875 1 79.62 254 VAL B CA 1
ATOM 4660 C C . VAL B 1 254 ? 15.977 2.688 16.125 1 79.62 254 VAL B C 1
ATOM 4662 O O . VAL B 1 254 ? 15.727 2.105 17.188 1 79.62 254 VAL B O 1
ATOM 4665 N N . ARG B 1 255 ? 16.625 2.273 15.242 1 72.38 255 ARG B N 1
ATOM 4666 C CA . ARG B 1 255 ? 17.219 0.949 15.375 1 72.38 255 ARG B CA 1
ATOM 4667 C C . ARG B 1 255 ? 18.203 0.909 16.547 1 72.38 255 ARG B C 1
ATOM 4669 O O . ARG B 1 255 ? 18.188 -0.025 17.344 1 72.38 255 ARG B O 1
ATOM 4676 N N . GLY B 1 256 ? 19.141 1.938 16.594 1 78 256 GLY B N 1
ATOM 4677 C CA . GLY B 1 256 ? 20.094 2.025 17.688 1 78 256 GLY B CA 1
ATOM 4678 C C . GLY B 1 256 ? 19.438 2.096 19.047 1 78 256 GLY B C 1
ATOM 4679 O O . GLY B 1 256 ? 19.891 1.444 19.984 1 78 256 GLY B O 1
ATOM 4680 N N . LEU B 1 257 ? 18.453 2.885 19.188 1 85.19 257 LEU B N 1
ATOM 4681 C CA . LEU B 1 257 ? 17.703 3.004 20.422 1 85.19 257 LEU B CA 1
ATOM 4682 C C . LEU B 1 257 ? 17.031 1.683 20.797 1 85.19 257 LEU B C 1
ATOM 4684 O O . LEU B 1 257 ? 17.047 1.282 21.969 1 85.19 257 LEU B O 1
ATOM 4688 N N . ALA B 1 258 ? 16.469 1.085 19.828 1 81.25 258 ALA B N 1
ATOM 4689 C CA . ALA B 1 258 ? 15.82 -0.203 20.062 1 81.25 258 ALA B CA 1
ATOM 4690 C C . ALA B 1 258 ? 16.812 -1.23 20.594 1 81.25 258 ALA B C 1
ATOM 4692 O O . ALA B 1 258 ? 16.516 -1.94 21.562 1 81.25 258 ALA B O 1
ATOM 4693 N N . GLU B 1 259 ? 17.906 -1.225 20.016 1 75.25 259 GLU B N 1
ATOM 4694 C CA . GLU B 1 259 ? 18.969 -2.127 20.469 1 75.25 259 GLU B CA 1
ATOM 4695 C C . GLU B 1 259 ? 19.406 -1.812 21.891 1 75.25 259 GLU B C 1
ATOM 4697 O O . GLU B 1 259 ? 19.609 -2.723 22.703 1 75.25 259 GLU B O 1
ATOM 4702 N N . LEU B 1 260 ? 19.547 -0.557 22.156 1 79.88 260 LEU B N 1
ATOM 4703 C CA . LEU B 1 260 ? 19.984 -0.099 23.484 1 79.88 260 LEU B CA 1
ATOM 4704 C C . LEU B 1 260 ? 19.031 -0.598 24.562 1 79.88 260 LEU B C 1
ATOM 4706 O O . LEU B 1 260 ? 19.484 -1 25.641 1 79.88 260 LEU B O 1
ATOM 4710 N N . VAL B 1 261 ? 17.797 -0.571 24.266 1 81.75 261 VAL B N 1
ATOM 4711 C CA . VAL B 1 261 ? 16.828 -0.887 25.312 1 81.75 261 VAL B CA 1
ATOM 4712 C C . VAL B 1 261 ? 16.359 -2.332 25.172 1 81.75 261 VAL B C 1
ATOM 4714 O O . VAL B 1 261 ? 15.477 -2.781 25.906 1 81.75 261 VAL B O 1
ATOM 4717 N N . GLY B 1 262 ? 16.875 -2.984 24.219 1 71.56 262 GLY B N 1
ATOM 4718 C CA . GLY B 1 262 ? 16.688 -4.418 24.094 1 71.56 262 GLY B CA 1
ATOM 4719 C C . GLY B 1 262 ? 15.328 -4.785 23.516 1 71.5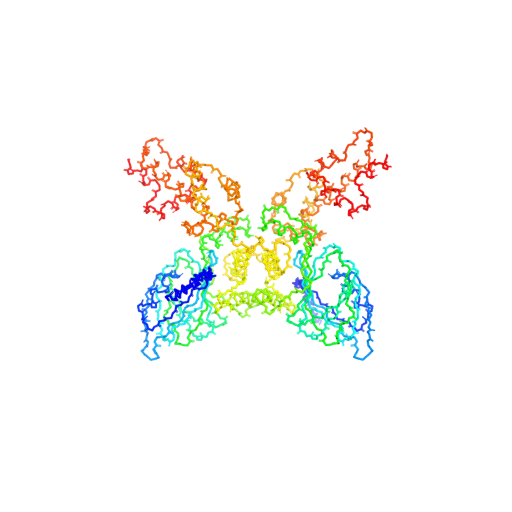6 262 GLY B C 1
ATOM 4720 O O . GLY B 1 262 ? 14.703 -5.758 23.938 1 71.56 262 GLY B O 1
ATOM 4721 N N . VAL B 1 263 ? 14.828 -3.967 22.766 1 72.44 263 VAL B N 1
ATOM 4722 C CA . VAL B 1 263 ? 13.547 -4.273 22.156 1 72.44 263 VAL B CA 1
ATOM 4723 C C . VAL B 1 263 ? 13.648 -4.109 20.641 1 72.44 263 VAL B C 1
ATOM 4725 O O . VAL B 1 263 ? 14.648 -3.6 20.125 1 72.44 263 VAL B O 1
ATOM 4728 N N . SER B 1 264 ? 12.734 -4.586 19.953 1 65.81 264 SER B N 1
ATOM 4729 C CA . SER B 1 264 ? 12.688 -4.395 18.516 1 65.81 264 SER B CA 1
ATOM 4730 C C . SER B 1 264 ? 12.32 -2.957 18.156 1 65.81 264 SER B C 1
ATOM 4732 O O . SER B 1 264 ? 11.781 -2.227 18.984 1 65.81 264 SER B O 1
ATOM 4734 N N . VAL B 1 265 ? 12.703 -2.574 16.906 1 71.88 265 VAL B N 1
ATOM 4735 C CA . VAL B 1 265 ? 12.328 -1.251 16.422 1 71.88 265 VAL B CA 1
ATOM 4736 C C . VAL B 1 265 ? 10.812 -1.068 16.516 1 71.88 265 VAL B C 1
ATOM 4738 O O . VAL B 1 265 ? 10.336 -0.018 16.953 1 71.88 265 VAL B O 1
ATOM 4741 N N . ARG B 1 266 ? 10.203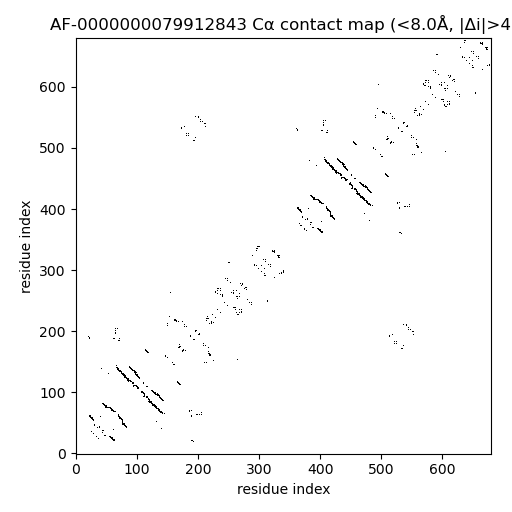 -2.078 16.312 1 66.19 266 ARG B N 1
ATOM 4742 C CA . ARG B 1 266 ? 8.742 -2.008 16.359 1 66.19 266 ARG B CA 1
ATOM 4743 C C . ARG B 1 266 ? 8.25 -1.812 17.781 1 66.19 266 ARG B C 1
ATOM 4745 O O . ARG B 1 266 ? 7.379 -0.977 18.031 1 66.19 266 ARG B O 1
ATOM 4752 N N . THR B 1 267 ? 8.766 -2.48 18.703 1 70.81 267 THR B N 1
ATOM 4753 C CA . THR B 1 267 ? 8.414 -2.369 20.125 1 70.81 267 THR B CA 1
ATOM 4754 C C . THR B 1 267 ? 8.711 -0.967 20.641 1 70.81 267 THR B C 1
ATOM 4756 O O . THR B 1 267 ? 7.918 -0.392 21.391 1 70.81 267 THR B O 1
ATOM 4759 N N . LEU B 1 268 ? 9.875 -0.517 20.188 1 77.94 268 LEU B N 1
ATOM 4760 C CA . LEU B 1 268 ? 10.242 0.827 20.625 1 77.94 268 LEU B CA 1
ATOM 4761 C C . LEU B 1 268 ? 9.273 1.863 20.062 1 77.94 268 LEU B C 1
ATOM 4763 O O . LEU B 1 268 ? 8.781 2.721 20.812 1 77.94 268 LEU B O 1
ATOM 4767 N N . GLN B 1 269 ? 8.984 1.669 18.859 1 77.5 269 GLN B N 1
ATOM 4768 C CA . GLN B 1 269 ? 8.102 2.635 18.219 1 77.5 269 GLN B CA 1
ATOM 4769 C C . GLN B 1 269 ? 6.691 2.559 18.781 1 77.5 269 GLN B C 1
ATOM 4771 O O . GLN B 1 269 ? 6.082 3.588 19.078 1 77.5 269 GLN B O 1
ATOM 4776 N N . ASP B 1 270 ? 6.281 1.432 19.016 1 71.75 270 ASP B N 1
ATOM 4777 C CA . ASP B 1 270 ? 4.969 1.237 19.625 1 71.75 270 ASP B CA 1
ATOM 4778 C C . ASP B 1 270 ? 4.941 1.779 21.062 1 71.75 270 ASP B C 1
ATOM 4780 O O . ASP B 1 270 ? 3.945 2.369 21.484 1 71.75 270 ASP B O 1
ATOM 4784 N N . GLY B 1 271 ? 6.008 1.508 21.766 1 73.62 271 GLY B N 1
ATOM 4785 C CA . GLY B 1 271 ? 6.117 2.035 23.109 1 73.62 271 GLY B CA 1
ATOM 4786 C C . GLY B 1 271 ? 6.074 3.551 23.172 1 73.62 271 GLY B C 1
ATOM 4787 O O . GLY B 1 271 ? 5.375 4.129 24 1 73.62 271 GLY B O 1
ATOM 4788 N N . PHE B 1 272 ? 6.746 4.129 22.281 1 80.62 272 PHE B N 1
ATOM 4789 C CA . PHE B 1 272 ? 6.723 5.586 22.234 1 80.62 272 PHE B CA 1
ATOM 4790 C C . PHE B 1 272 ? 5.332 6.094 21.875 1 80.62 272 PHE B C 1
ATOM 4792 O O . PHE B 1 272 ? 4.844 7.051 22.484 1 80.62 272 PHE B O 1
ATOM 4799 N N . ALA B 1 273 ? 4.777 5.441 20.953 1 72.06 273 ALA B N 1
ATOM 4800 C CA . ALA B 1 273 ? 3.426 5.84 20.562 1 72.06 273 ALA B CA 1
ATOM 4801 C C . ALA B 1 273 ? 2.451 5.688 21.734 1 72.06 273 ALA B C 1
ATOM 4803 O O . ALA B 1 273 ? 1.633 6.574 21.984 1 72.06 273 ALA B O 1
ATOM 4804 N N . ARG B 1 274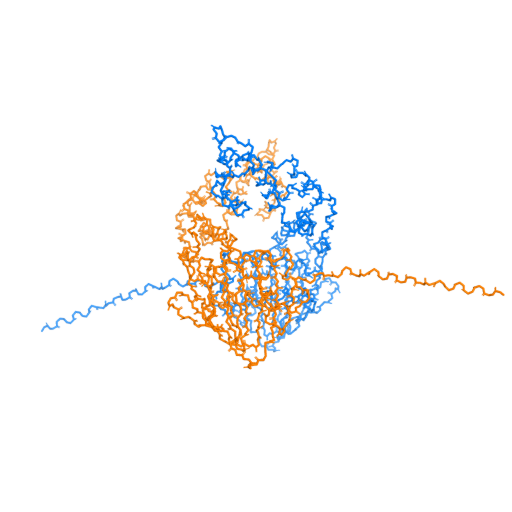 ? 2.684 4.777 22.453 1 67.81 274 ARG B N 1
ATOM 4805 C CA . ARG B 1 274 ? 1.769 4.43 23.531 1 67.81 274 ARG B CA 1
ATOM 4806 C C . ARG B 1 274 ? 2.041 5.277 24.766 1 67.81 274 ARG B C 1
ATOM 4808 O O . ARG B 1 274 ? 1.109 5.797 25.391 1 67.81 274 ARG B O 1
ATOM 4815 N N . TYR B 1 275 ? 3.305 5.43 25.156 1 70.56 275 TYR B N 1
ATOM 4816 C CA . TYR B 1 275 ? 3.65 6 26.453 1 70.56 275 TYR B CA 1
ATOM 4817 C C . TYR B 1 275 ? 4.043 7.465 26.312 1 70.56 275 TYR B C 1
ATOM 4819 O O . TYR B 1 275 ? 4.008 8.219 27.297 1 70.56 275 TYR B O 1
ATOM 4827 N N . VAL B 1 276 ? 4.441 7.824 25.078 1 73.94 276 VAL B N 1
ATOM 4828 C CA . VAL B 1 276 ? 4.914 9.188 24.891 1 73.94 276 VAL B CA 1
ATOM 4829 C C . VAL B 1 276 ? 3.982 9.938 23.938 1 73.94 276 VAL B C 1
ATOM 4831 O O . VAL B 1 276 ? 3.844 11.156 24.031 1 73.94 276 VAL B O 1
ATOM 4834 N N . GLY B 1 277 ? 3.375 9.086 22.984 1 66 277 GLY B N 1
ATOM 4835 C CA . GLY B 1 277 ? 2.424 9.672 22.062 1 66 277 GLY B CA 1
ATOM 4836 C C . GLY B 1 277 ? 3.068 10.172 20.781 1 66 277 GLY B C 1
ATOM 4837 O O . GLY B 1 277 ? 2.379 10.656 19.875 1 66 277 GLY B O 1
ATOM 4838 N N . ILE B 1 278 ? 4.387 10.148 20.719 1 69.75 278 ILE B N 1
ATOM 4839 C CA . ILE B 1 278 ? 5.121 10.57 19.531 1 69.75 278 ILE B CA 1
ATOM 4840 C C . ILE B 1 278 ? 6.227 9.555 19.219 1 69.75 278 ILE B C 1
ATOM 4842 O O . ILE B 1 278 ? 6.574 8.734 20.062 1 69.75 278 ILE B O 1
ATOM 4846 N N . SER B 1 279 ? 6.758 9.539 17.969 1 78.5 279 SER B N 1
ATOM 4847 C CA . SER B 1 279 ? 7.809 8.617 17.562 1 78.5 279 SER B CA 1
ATOM 4848 C C . SER B 1 279 ? 9.133 8.938 18.25 1 78.5 279 SER B C 1
ATOM 4850 O O . SER B 1 279 ? 9.352 10.07 18.688 1 78.5 279 SER B O 1
ATOM 4852 N N . PRO B 1 280 ? 10.031 8.008 18.328 1 83.25 280 PRO B N 1
ATOM 4853 C CA . PRO B 1 280 ? 11.352 8.266 18.906 1 83.25 280 PRO B CA 1
ATOM 4854 C C . PRO B 1 280 ? 12.102 9.383 18.203 1 83.25 280 PRO B C 1
ATOM 4856 O O . PRO B 1 280 ? 12.742 10.211 18.844 1 83.25 280 PRO B O 1
ATOM 4859 N N . VAL B 1 281 ? 11.898 9.398 16.953 1 81.38 281 VAL B N 1
ATOM 4860 C CA . VAL B 1 281 ? 12.625 10.391 16.156 1 81.38 281 VAL B CA 1
ATOM 4861 C C . VAL B 1 281 ? 12.07 11.781 16.453 1 81.38 281 VAL B C 1
ATOM 4863 O O . VAL B 1 281 ? 12.836 12.734 16.641 1 81.38 281 VAL B O 1
ATOM 4866 N N . THR B 1 282 ? 10.812 11.852 16.469 1 79.69 282 THR B N 1
ATOM 4867 C CA . THR B 1 282 ? 10.18 13.125 16.797 1 79.69 282 THR B CA 1
ATOM 4868 C C . THR B 1 282 ? 10.531 13.555 18.219 1 79.69 282 THR B C 1
ATOM 4870 O O . THR B 1 282 ? 10.812 14.727 18.469 1 79.69 282 THR B O 1
ATOM 4873 N N . TYR B 1 283 ? 10.484 12.609 19.109 1 86.94 283 TYR B N 1
ATOM 4874 C CA . TYR B 1 283 ? 10.852 12.898 20.484 1 86.94 283 TYR B CA 1
ATOM 4875 C C . TYR B 1 283 ? 12.266 13.445 20.578 1 86.94 283 TYR B C 1
ATOM 4877 O O . TYR B 1 283 ? 12.516 14.445 21.25 1 86.94 283 TYR B O 1
ATOM 4885 N N . LEU B 1 284 ? 13.148 12.844 19.906 1 88.44 284 LEU B N 1
ATOM 4886 C CA . LEU B 1 284 ? 14.547 13.273 19.906 1 88.44 284 LEU B CA 1
ATOM 4887 C C . LEU B 1 284 ? 14.688 14.672 19.312 1 88.44 284 LEU B C 1
ATOM 4889 O O . LEU B 1 284 ? 15.414 15.508 19.844 1 88.44 284 LEU B O 1
ATOM 4893 N N . ARG B 1 285 ? 14.047 14.867 18.266 1 86.31 285 ARG B N 1
ATOM 4894 C CA . ARG B 1 285 ? 14.086 16.188 17.641 1 86.31 285 ARG B CA 1
ATOM 4895 C C . ARG B 1 285 ? 13.578 17.266 18.594 1 86.31 285 ARG B C 1
ATOM 4897 O O . ARG B 1 285 ? 14.195 18.312 18.734 1 86.31 285 ARG B O 1
ATOM 4904 N N . ASP B 1 286 ? 12.461 16.969 19.219 1 87.12 286 ASP B N 1
ATOM 4905 C CA . ASP B 1 286 ? 11.906 17.922 20.188 1 87.12 286 ASP B CA 1
ATOM 4906 C C . ASP B 1 286 ? 12.867 18.156 21.344 1 87.12 286 ASP B C 1
ATOM 4908 O O . ASP B 1 286 ? 13.031 19.297 21.797 1 87.12 286 ASP B O 1
ATOM 4912 N N . LEU B 1 287 ? 13.414 17.141 21.781 1 90.56 287 LEU B N 1
ATOM 4913 C CA . LEU B 1 287 ? 14.406 17.219 22.844 1 90.56 287 LEU B CA 1
ATOM 4914 C C . LEU B 1 287 ? 15.578 18.109 22.422 1 90.56 287 LEU B C 1
ATOM 4916 O O . LEU B 1 287 ? 16.016 18.984 23.172 1 90.56 287 LEU B O 1
ATOM 4920 N N . ARG B 1 288 ? 15.984 17.906 21.234 1 90.38 288 ARG B N 1
ATOM 4921 C CA . ARG B 1 288 ? 17.109 18.672 20.719 1 90.38 288 ARG B CA 1
ATOM 4922 C C . ARG B 1 288 ? 16.719 20.141 20.531 1 90.38 288 ARG B C 1
ATOM 4924 O O . ARG B 1 288 ? 17.531 21.031 20.797 1 90.38 288 ARG B O 1
ATOM 4931 N N . LEU B 1 289 ? 15.578 20.359 20.141 1 90 289 LEU B N 1
ATOM 4932 C CA . LEU B 1 289 ? 15.094 21.719 20.016 1 90 289 LEU B CA 1
ATOM 4933 C C . LEU B 1 289 ? 15.031 22.406 21.375 1 90 289 LEU B C 1
ATOM 4935 O O . LEU B 1 289 ? 15.352 23.594 21.484 1 90 289 LEU B O 1
ATOM 4939 N N . GLU B 1 290 ? 14.555 21.688 22.312 1 91.12 290 GLU B N 1
ATOM 4940 C CA . GLU B 1 290 ? 14.508 22.219 23.672 1 91.12 290 GLU B CA 1
ATOM 4941 C C . GLU B 1 290 ? 15.906 22.578 24.188 1 91.12 290 GLU B C 1
ATOM 4943 O O . GLU B 1 290 ? 16.094 23.625 24.797 1 91.12 290 GLU B O 1
ATOM 4948 N N . ARG B 1 291 ? 16.781 21.781 23.891 1 91.62 291 ARG B N 1
ATOM 4949 C CA . ARG B 1 291 ? 18.156 22.031 24.297 1 91.62 291 ARG B CA 1
ATOM 4950 C C . ARG B 1 291 ? 18.734 23.234 23.562 1 91.62 291 ARG B C 1
ATOM 4952 O O . ARG B 1 291 ? 19.438 24.062 24.141 1 91.62 291 ARG B O 1
ATOM 4959 N N . ALA B 1 292 ? 18.422 23.25 22.359 1 91 292 ALA B N 1
ATOM 4960 C CA . ALA B 1 292 ? 18.859 24.406 21.562 1 91 292 ALA B CA 1
ATOM 4961 C C . ALA B 1 292 ? 18.281 25.703 22.109 1 91 292 ALA B C 1
ATOM 4963 O O . ALA B 1 292 ? 18.969 26.719 22.203 1 91 292 ALA B O 1
ATOM 4964 N N . HIS B 1 293 ? 17.078 25.578 22.438 1 92 293 HIS B N 1
ATOM 4965 C CA . HIS B 1 293 ? 16.406 26.75 23 1 92 293 HIS B CA 1
ATOM 4966 C C . HIS B 1 293 ? 17.094 27.188 24.297 1 92 293 HIS B C 1
ATOM 4968 O O . HIS B 1 293 ? 17.344 28.391 24.484 1 92 293 HIS B O 1
ATOM 4974 N N . GLN B 1 294 ? 17.344 26.297 25.125 1 90.19 294 GLN B N 1
ATOM 4975 C CA . GLN B 1 294 ? 18.016 26.578 26.391 1 90.19 294 GLN B CA 1
ATOM 4976 C C . GLN B 1 294 ? 19.391 27.203 26.156 1 90.19 294 GLN B C 1
ATOM 4978 O O . GLN B 1 294 ? 19.766 28.156 26.844 1 90.19 294 GLN B O 1
ATOM 4983 N N . ASP B 1 295 ? 20 26.688 25.156 1 90.38 295 ASP B N 1
ATOM 4984 C CA . ASP B 1 295 ? 21.312 27.219 24.812 1 90.38 295 ASP B CA 1
ATOM 4985 C C . ASP B 1 295 ? 21.203 28.656 24.281 1 90.38 295 ASP B C 1
ATOM 4987 O O . ASP B 1 295 ? 22.031 29.516 24.609 1 90.38 295 ASP B O 1
ATOM 4991 N N . LEU B 1 296 ? 20.234 28.844 23.516 1 90.81 296 LEU B N 1
ATOM 4992 C CA . LEU B 1 296 ? 20.078 30.156 22.875 1 90.81 296 LEU B CA 1
ATOM 4993 C C . LEU B 1 296 ? 19.688 31.219 23.906 1 90.81 296 LEU B C 1
ATOM 4995 O O . LEU B 1 296 ? 20.141 32.344 23.828 1 90.81 296 LEU B O 1
ATOM 4999 N N . ILE B 1 297 ? 18.922 30.797 24.891 1 89.44 297 ILE B N 1
ATOM 5000 C CA . ILE B 1 297 ? 18.516 31.719 25.938 1 89.44 297 ILE B CA 1
ATOM 5001 C C . ILE B 1 297 ? 19.719 32.094 26.797 1 89.44 297 ILE B C 1
ATOM 5003 O O . ILE B 1 297 ? 19.797 33.219 27.297 1 89.44 297 ILE B O 1
ATOM 5007 N N . GLN B 1 298 ? 20.594 31.203 26.875 1 87.06 298 GLN B N 1
ATOM 5008 C CA . GLN B 1 298 ? 21.734 31.406 27.75 1 87.06 298 GLN B CA 1
ATOM 5009 C C . GLN B 1 298 ? 22.922 31.969 26.969 1 87.06 298 GLN B C 1
ATOM 5011 O O . GLN B 1 298 ? 23.938 32.375 27.562 1 87.06 298 GLN B O 1
ATOM 5016 N N . ALA B 1 299 ? 22.703 31.969 25.734 1 84.44 299 ALA B N 1
ATOM 5017 C CA . ALA B 1 299 ? 23.828 32.344 24.875 1 84.44 299 ALA B CA 1
ATOM 5018 C C . ALA B 1 299 ? 24 33.875 24.828 1 84.44 299 ALA B C 1
ATOM 5020 O O . ALA B 1 299 ? 23.078 34.625 25.203 1 84.44 299 ALA B O 1
ATOM 5021 N N . ASP B 1 300 ? 25.219 34.281 24.547 1 81.69 300 ASP B N 1
ATOM 5022 C CA . ASP B 1 300 ? 25.562 35.656 24.328 1 81.69 300 ASP B CA 1
ATOM 5023 C C . ASP B 1 300 ? 25.656 36 22.828 1 81.69 300 ASP B C 1
ATOM 5025 O O . ASP B 1 300 ? 26.516 35.438 22.125 1 81.69 300 ASP B O 1
ATOM 5029 N N . ALA B 1 301 ? 24.828 36.781 22.391 1 77.75 301 ALA B N 1
ATOM 5030 C CA . ALA B 1 301 ? 24.703 37.125 20.969 1 77.75 301 ALA B CA 1
ATOM 5031 C C . ALA B 1 301 ? 26.016 37.656 20.422 1 77.75 301 ALA B C 1
ATOM 5033 O O . ALA B 1 301 ? 26.234 37.688 19.203 1 77.75 301 ALA B O 1
ATOM 5034 N N . ARG B 1 302 ? 26.859 38.125 21.297 1 77.81 302 ARG B N 1
ATOM 5035 C CA . ARG B 1 302 ? 28.141 38.688 20.875 1 77.81 302 ARG B CA 1
ATOM 5036 C C . ARG B 1 302 ? 29.141 37.562 20.531 1 77.81 302 ARG B C 1
ATOM 5038 O O . ARG B 1 302 ? 30.078 37.781 19.766 1 77.81 302 ARG B O 1
ATOM 5045 N N . HIS B 1 303 ? 28.828 36.375 21.047 1 77.88 303 HIS B N 1
ATOM 5046 C CA . HIS B 1 303 ? 29.859 35.344 20.922 1 77.88 303 HIS B CA 1
ATOM 5047 C C . HIS B 1 303 ? 29.297 34.094 20.312 1 77.88 303 HIS B C 1
ATOM 5049 O O . HIS B 1 303 ? 30.047 33.25 19.781 1 77.88 303 HIS B O 1
ATOM 5055 N N . ASP B 1 304 ? 27.984 33.938 20.359 1 77.31 304 ASP B N 1
ATOM 5056 C CA . ASP B 1 304 ? 27.406 32.656 19.938 1 77.31 304 ASP B CA 1
ATOM 5057 C C . ASP B 1 304 ? 26.641 32.812 18.625 1 77.31 304 ASP B C 1
ATOM 5059 O O . ASP B 1 304 ? 26.062 33.875 18.359 1 77.31 304 ASP B O 1
ATOM 5063 N N . ALA B 1 305 ? 26.766 31.797 17.812 1 85.44 305 ALA B N 1
ATOM 5064 C CA . ALA B 1 305 ? 26.016 31.766 16.562 1 85.44 305 ALA B CA 1
ATOM 5065 C C . ALA B 1 305 ? 24.922 30.719 16.594 1 85.44 305 ALA B C 1
ATOM 5067 O O . ALA B 1 305 ? 25.094 29.656 17.188 1 85.44 305 ALA B O 1
ATOM 5068 N N . VAL B 1 306 ? 23.828 31.141 16.016 1 89.44 306 VAL B N 1
ATOM 5069 C CA . VAL B 1 306 ? 22.688 30.234 15.914 1 89.44 306 VAL B CA 1
ATOM 5070 C C . VAL B 1 306 ? 23.125 28.922 15.258 1 89.44 306 VAL B C 1
ATOM 5072 O O . VAL B 1 306 ? 22.703 27.844 15.672 1 89.44 306 VAL B O 1
ATOM 5075 N N . ALA B 1 307 ? 24.016 29.031 14.344 1 88.94 307 ALA B N 1
ATOM 5076 C CA . ALA B 1 307 ? 24.469 27.875 13.594 1 88.94 307 ALA B CA 1
ATOM 5077 C C . ALA B 1 307 ? 25.219 26.891 14.5 1 88.94 307 ALA B C 1
ATOM 5079 O O . ALA B 1 307 ? 25.047 25.688 14.398 1 88.94 307 ALA B O 1
ATOM 5080 N N . ASP B 1 308 ? 26.031 27.484 15.344 1 87.5 308 ASP B N 1
ATOM 5081 C CA . ASP B 1 308 ? 26.812 26.656 16.25 1 87.5 308 ASP B CA 1
ATOM 5082 C C . ASP B 1 308 ? 25.891 25.875 17.203 1 87.5 308 ASP B C 1
ATOM 5084 O O . ASP B 1 308 ? 26.125 24.688 17.453 1 87.5 308 ASP B O 1
ATOM 5088 N N . VAL B 1 309 ? 24.906 26.531 17.703 1 89.5 309 VAL B N 1
ATOM 5089 C CA . VAL B 1 309 ? 23.953 25.891 18.594 1 89.5 309 VAL B CA 1
ATOM 5090 C C . VAL B 1 309 ? 23.188 24.797 17.844 1 89.5 309 VAL B C 1
ATOM 5092 O O . VAL B 1 309 ? 23 23.688 18.359 1 89.5 309 VAL B O 1
ATOM 5095 N N . ALA B 1 310 ? 22.781 25.141 16.688 1 90.56 310 ALA B N 1
ATOM 5096 C CA . ALA B 1 310 ? 22.047 24.188 15.875 1 90.56 310 ALA B CA 1
ATOM 5097 C C . ALA B 1 310 ? 22.875 22.938 15.617 1 90.56 310 ALA B C 1
ATOM 5099 O O . ALA B 1 310 ? 22.406 21.812 15.828 1 90.56 310 ALA B O 1
ATOM 5100 N N . TYR B 1 311 ? 24.062 23.141 15.25 1 86.62 311 TYR B N 1
ATOM 5101 C CA . TYR B 1 311 ? 24.938 22.031 14.906 1 86.62 311 TYR B CA 1
ATOM 5102 C C . TYR B 1 311 ? 25.266 21.203 16.141 1 86.62 311 TYR B C 1
ATOM 5104 O O . TYR B 1 311 ? 25.375 19.984 16.062 1 86.62 311 TYR B O 1
ATOM 5112 N N . ARG B 1 312 ? 25.406 21.812 17.219 1 85.5 312 ARG B N 1
ATOM 5113 C CA . ARG B 1 312 ? 25.688 21.125 18.469 1 85.5 312 ARG B CA 1
ATOM 5114 C C . ARG B 1 312 ? 24.641 20.062 18.781 1 85.5 312 ARG B C 1
ATOM 5116 O O . ARG B 1 312 ? 24.969 18.984 19.266 1 85.5 312 ARG B O 1
ATOM 5123 N N . TRP B 1 313 ? 23.484 20.406 18.391 1 89.62 313 TRP B N 1
ATOM 5124 C CA . TRP B 1 313 ? 22.391 19.516 18.781 1 89.62 313 TRP B CA 1
ATOM 5125 C C . TRP B 1 313 ? 21.922 18.688 17.594 1 89.62 313 TRP B C 1
ATOM 5127 O O . TRP B 1 313 ? 20.875 18.031 17.656 1 89.62 313 TRP B O 1
ATOM 5137 N N . GLY B 1 314 ? 22.656 18.75 16.484 1 84.06 314 GLY B N 1
ATOM 5138 C CA . GLY B 1 314 ? 22.469 17.781 15.422 1 84.06 314 GLY B CA 1
ATOM 5139 C C . GLY B 1 314 ? 21.625 18.312 14.281 1 84.06 314 GLY B C 1
ATOM 5140 O O . GLY B 1 314 ? 21.25 17.547 13.383 1 84.06 314 GLY B O 1
ATOM 5141 N N . PHE B 1 315 ? 21.344 19.578 14.328 1 85.31 315 PHE B N 1
ATOM 5142 C CA . PHE B 1 315 ? 20.609 20.156 13.203 1 85.31 315 PHE B CA 1
ATOM 5143 C C . PHE B 1 315 ? 21.562 20.562 12.078 1 85.31 315 PHE B C 1
ATOM 5145 O O . PHE B 1 315 ? 22.375 21.469 12.25 1 85.31 315 PHE B O 1
ATOM 5152 N N . ARG B 1 316 ? 21.391 19.859 11.008 1 76.69 316 ARG B N 1
ATOM 5153 C CA . ARG B 1 316 ? 22.344 20.062 9.93 1 76.69 316 ARG B CA 1
ATOM 5154 C C . ARG B 1 316 ? 21.797 21.047 8.891 1 76.69 316 ARG B C 1
ATOM 5156 O O . ARG B 1 316 ? 22.547 21.578 8.078 1 76.69 316 ARG B O 1
ATOM 5163 N N . HIS B 1 317 ? 20.531 21.172 8.914 1 78.88 317 HIS B N 1
ATOM 5164 C CA . HIS B 1 317 ? 19.891 22.125 8.016 1 78.88 317 HIS B CA 1
ATOM 5165 C C . HIS B 1 317 ? 19.344 23.312 8.789 1 78.88 317 HIS B C 1
ATOM 5167 O O . HIS B 1 317 ? 18.266 23.234 9.375 1 78.88 317 HIS B O 1
ATOM 5173 N N . LEU B 1 318 ? 20.047 24.406 8.688 1 81.12 318 LEU B N 1
ATOM 5174 C CA . LEU B 1 318 ? 19.734 25.578 9.492 1 81.12 318 LEU B CA 1
ATOM 5175 C C . LEU B 1 318 ? 18.359 26.141 9.148 1 81.12 318 LEU B C 1
ATOM 5177 O O . LEU B 1 318 ? 17.641 26.625 10.023 1 81.12 318 LEU B O 1
ATOM 5181 N N . GLY B 1 319 ? 18.078 26.031 7.941 1 79.56 319 GLY B N 1
ATOM 5182 C CA . GLY B 1 319 ? 16.75 26.484 7.547 1 79.56 319 GLY B CA 1
ATOM 5183 C C . GLY B 1 319 ? 15.633 25.688 8.195 1 79.56 319 GLY B C 1
ATOM 5184 O O . GLY B 1 319 ? 14.672 26.266 8.711 1 79.56 319 GLY B O 1
ATOM 5185 N N . ARG B 1 320 ? 15.82 24.453 8.117 1 77.31 320 ARG B N 1
ATOM 5186 C CA . ARG B 1 320 ? 14.828 23.578 8.742 1 77.31 320 ARG B CA 1
ATOM 5187 C C . ARG B 1 320 ? 14.805 23.781 10.25 1 77.31 320 ARG B C 1
ATOM 5189 O O . ARG B 1 320 ? 13.734 23.781 10.867 1 77.31 320 ARG B O 1
ATOM 5196 N N . PHE B 1 321 ? 15.914 23.984 10.844 1 90.81 321 PHE B N 1
ATOM 5197 C CA . PHE B 1 321 ? 16.031 24.25 12.273 1 90.81 321 PHE B CA 1
ATOM 5198 C C . PHE B 1 321 ? 15.266 25.5 12.656 1 90.81 321 PHE B C 1
ATOM 5200 O O . PHE B 1 321 ? 14.477 25.5 13.602 1 90.81 321 PHE B O 1
ATOM 5207 N N . ALA B 1 322 ? 15.438 26.453 11.828 1 86 322 ALA B N 1
ATOM 5208 C CA . ALA B 1 322 ? 14.797 27.734 12.117 1 86 322 ALA B CA 1
ATOM 5209 C C . ALA B 1 322 ? 13.281 27.609 12.016 1 86 322 ALA B C 1
ATOM 5211 O O . ALA B 1 322 ? 12.555 28.172 12.852 1 86 322 ALA B O 1
ATOM 5212 N N . ALA B 1 323 ? 12.906 26.859 11.102 1 80.62 323 ALA B N 1
ATOM 5213 C CA . ALA B 1 323 ? 11.469 26.688 10.883 1 80.62 323 ALA B CA 1
ATOM 5214 C C . ALA B 1 323 ? 10.836 25.891 12.023 1 80.62 323 ALA B C 1
ATOM 5216 O O . ALA B 1 323 ? 9.797 26.281 12.562 1 80.62 323 ALA B O 1
ATOM 5217 N N . ASP B 1 324 ? 11.453 24.859 12.352 1 82.69 324 ASP B N 1
ATOM 5218 C CA . ASP B 1 324 ? 10.969 24.031 13.445 1 82.69 324 ASP B CA 1
ATOM 5219 C C . ASP B 1 324 ? 10.977 24.781 14.766 1 82.69 324 ASP B C 1
ATOM 5221 O O . ASP B 1 324 ? 10.055 24.656 15.57 1 82.69 324 ASP B O 1
ATOM 5225 N N . TYR B 1 325 ? 12 25.516 14.977 1 88.94 325 TYR B N 1
ATOM 5226 C CA . TYR B 1 325 ? 12.156 26.312 16.188 1 88.94 325 TYR B CA 1
ATOM 5227 C C . TYR B 1 325 ? 11.047 27.344 16.297 1 88.94 325 TYR B C 1
ATOM 5229 O O . TYR B 1 325 ? 10.422 27.484 17.359 1 88.94 325 TYR B O 1
ATOM 5237 N N . ARG B 1 326 ? 10.773 27.891 15.25 1 86.56 326 ARG B N 1
ATOM 5238 C CA . ARG B 1 326 ? 9.734 28.906 15.234 1 86.56 326 ARG B CA 1
ATOM 5239 C C . ARG B 1 326 ? 8.359 28.297 15.5 1 86.56 326 ARG B C 1
ATOM 5241 O O . ARG B 1 326 ? 7.535 28.875 16.203 1 86.56 326 ARG B O 1
ATOM 5248 N N . ARG B 1 327 ? 8.211 27.312 14.945 1 80.38 327 ARG B N 1
ATOM 5249 C CA . ARG B 1 327 ? 6.941 26.625 15.133 1 80.38 327 ARG B CA 1
ATOM 5250 C C . ARG B 1 327 ? 6.719 26.281 16.609 1 80.38 327 ARG B C 1
ATOM 5252 O O . ARG B 1 327 ? 5.602 26.406 17.109 1 80.38 327 ARG B O 1
ATOM 5259 N N . ARG B 1 328 ? 7.727 25.969 17.25 1 81.81 328 ARG B N 1
ATOM 5260 C CA . ARG B 1 328 ? 7.613 25.5 18.641 1 81.81 328 ARG B CA 1
ATOM 5261 C C . ARG B 1 328 ? 7.637 26.672 19.609 1 81.81 328 ARG B C 1
ATOM 5263 O O . ARG B 1 328 ? 6.91 26.672 20.609 1 81.81 328 ARG B O 1
ATOM 5270 N N . TYR B 1 329 ? 8.391 27.75 19.297 1 87.75 329 TYR B N 1
ATOM 5271 C CA . TYR B 1 329 ? 8.641 28.766 20.312 1 87.75 329 TYR B CA 1
ATOM 5272 C C . TYR B 1 329 ? 8.086 30.109 19.875 1 87.75 329 TYR B C 1
ATOM 5274 O O . TYR B 1 329 ? 8.141 31.078 20.641 1 87.75 329 TYR B O 1
ATOM 5282 N N . GLY B 1 330 ? 7.578 30.094 18.656 1 81.19 330 GLY B N 1
ATOM 5283 C CA . GLY B 1 330 ? 6.914 31.297 18.188 1 81.19 330 GLY B CA 1
ATOM 5284 C C . GLY B 1 330 ? 7.879 32.375 17.719 1 81.19 330 GLY B C 1
ATOM 5285 O O . GLY B 1 330 ? 7.461 33.406 17.234 1 81.19 330 GLY B O 1
ATOM 5286 N N . GLN B 1 331 ? 9.133 32.219 17.953 1 86.62 331 GLN B N 1
ATOM 5287 C CA . GLN B 1 331 ? 10.18 33.125 17.516 1 86.62 331 GLN B CA 1
ATOM 5288 C C . GLN B 1 331 ? 11.344 32.375 16.859 1 86.62 331 GLN B C 1
ATOM 5290 O O . GLN B 1 331 ? 11.539 31.203 17.125 1 86.62 331 GLN B O 1
ATOM 5295 N N . SER B 1 332 ? 12.078 33.094 15.992 1 90.12 332 SER B N 1
ATOM 5296 C CA . SER B 1 332 ? 13.234 32.469 15.344 1 90.12 332 SER B CA 1
ATOM 5297 C C . SER B 1 332 ? 14.383 32.281 16.328 1 90.12 332 SER B C 1
ATOM 5299 O O . SER B 1 332 ? 14.445 32.969 17.344 1 90.12 332 SER B O 1
ATOM 5301 N N . PRO B 1 333 ? 15.195 31.391 15.984 1 90.25 333 PRO B N 1
ATOM 5302 C CA . PRO B 1 333 ? 16.375 31.219 16.844 1 90.25 333 PRO B CA 1
ATOM 5303 C C . PRO B 1 333 ? 17.203 32.5 16.969 1 90.25 333 PRO B C 1
ATOM 5305 O O . PRO B 1 333 ? 17.703 32.781 18.062 1 90.25 333 PRO B O 1
ATOM 5308 N N . SER B 1 334 ? 17.312 33.188 15.953 1 89.69 334 SER B N 1
ATOM 5309 C CA . SER B 1 334 ? 18.062 34.438 15.969 1 89.69 334 SER B CA 1
ATOM 5310 C C . SER B 1 334 ? 17.422 35.469 16.906 1 89.69 334 SER B C 1
ATOM 5312 O O . SER B 1 334 ? 18.125 36.219 17.594 1 89.69 334 SER B O 1
ATOM 5314 N N . GLN B 1 335 ? 16.172 35.5 16.906 1 89.19 335 GLN B N 1
ATOM 5315 C CA . GLN B 1 335 ? 15.445 36.406 17.781 1 89.19 335 GLN B CA 1
ATOM 5316 C C . GLN B 1 335 ? 15.648 36.031 19.25 1 89.19 335 GLN B C 1
ATOM 5318 O O . GLN B 1 335 ? 15.828 36.906 20.094 1 89.19 335 GLN B O 1
ATOM 5323 N N . THR B 1 336 ? 15.617 34.812 19.5 1 88.31 336 THR B N 1
ATOM 5324 C CA . THR B 1 336 ? 15.859 34.344 20.859 1 88.31 336 THR B CA 1
ATOM 5325 C C . THR B 1 336 ? 17.266 34.688 21.312 1 88.31 336 THR B C 1
ATOM 5327 O O . THR B 1 336 ? 17.469 35.125 22.453 1 88.31 336 THR B O 1
ATOM 5330 N N . LEU B 1 337 ? 18.188 34.531 20.438 1 87.62 337 LEU B N 1
ATOM 5331 C CA . LEU B 1 337 ? 19.578 34.875 20.75 1 87.62 337 LEU B CA 1
ATOM 5332 C C . LEU B 1 337 ? 19.75 36.375 21 1 87.62 337 LEU B C 1
ATOM 5334 O O . LEU B 1 337 ? 20.516 36.75 21.875 1 87.62 337 LEU B O 1
ATOM 5338 N N . ALA B 1 338 ? 18.906 37.094 20.297 1 81.69 338 ALA B N 1
ATOM 5339 C CA . ALA B 1 338 ? 19.031 38.562 20.391 1 81.69 338 ALA B CA 1
ATOM 5340 C C . ALA B 1 338 ? 18.375 39.062 21.672 1 81.69 338 ALA B C 1
ATOM 5342 O O . ALA B 1 338 ? 18.703 40.156 22.156 1 81.69 338 ALA B O 1
ATOM 5343 N N . THR B 1 339 ? 17.406 38.375 22.125 1 72.31 339 THR B N 1
ATOM 5344 C CA . THR B 1 339 ? 16.688 38.812 23.312 1 72.31 339 THR B CA 1
ATOM 5345 C C . THR B 1 339 ? 17.484 38.531 24.578 1 72.31 339 THR B C 1
ATOM 5347 O O . THR B 1 339 ? 17.141 39 25.656 1 72.31 339 THR B O 1
ATOM 5350 N N . THR B 1 340 ? 18.562 37.844 24.453 1 58.81 340 THR B N 1
ATOM 5351 C CA . THR B 1 340 ? 19.391 37.656 25.641 1 58.81 340 THR B CA 1
ATOM 5352 C C . THR B 1 340 ? 20.5 38.688 25.703 1 58.81 340 THR B C 1
ATOM 5354 O O . THR B 1 340 ? 20.953 39.188 24.672 1 58.81 340 THR B O 1
#

Sequence (680 aa):
MHDPSRAAGDTTGVPEPESKRRVSAFDTCRLDEAQAALGQTYYPHRLDQLTTDPDLTMSLRTVRLGPLTLGRLSYGAEVSLDFGELENAYHVSIPLSGRVETQTGRQTNIFTPERACIYLPHQPTRITRWSADGVQYGIKFDRDYLEAELRALLGRPARTPVTFDPVLDLSSREGASWLALVRTLTADLDEDHSLLYNPLMSGQLVNALTTGLLLAAKHEHRDLLVSPAPEARPRTIKLAIDAMHAHPEEAWTVRGLAELVGVSVRTLQDGFARYVGISPVTYLRDLRLERAHQDLIQADARHDAVADVAYRWGFRHLGRFAADYRRRYGQSPSQTLATTMHDPSRAAGDTTGVPEPESKRRVSAFDTCRLDEAQAALGQTYYPHRLDQLTTDPDLTMSLRTVRLGPLTLGRLSYGAEVSLDFGELENAYHVSIPLSGRVETQTGRQTNIFTPERACIYLPHQPTRITRWSADGVQYGIKFDRDYLEAELRALLGRPARTPVTFDPVLDLSSREGASWLALVRTLTADLDEDHSLLYNPLMSGQLVNALTTGLLLAAKHEHRDLLVSPAPEARPRTIKLAIDAMHAHPEEAWTVRGLAELVGVSVRTLQDGFARYVGISPVTYLRDLRLERAHQDLIQADARHDAVADVAYRWGFRHLGRFAADYRRRYGQSPSQTLATT